Protein 8SWT (pdb70)

Radius of gyration: 28.15 Å; Cα contacts (8 Å, |Δi|>4): 1175; chains: 2; bounding box: 45×46×87 Å

Nearest PDB structures (foldseek):
  8swt-assembly1_A  TM=1.004E+00  e=2.797E-62  Bacteroides fragilis NCTC 9343
  4nsn-assembly1_C  TM=9.794E-01  e=1.405E-40  Porphyromonas gingivalis ATCC 33277
  4ns1-assembly1_C  TM=9.645E-01  e=2.868E-37  Porphyromonas gingivalis ATCC 33277
  4ns1-assembly1_A  TM=9.632E-01  e=3.668E-37  Porphyromonas gingivalis ATCC 33277
  4ns1-assembly2_D  TM=9.555E-01  e=5.639E-37  Porphyromonas gingivalis ATCC 33277

Organism: Bacteroides fragilis (strain ATCC 25285 / DSM 2151 / CCUG 4856 / JCM 11019 / LMG 10263 / NCTC 9343 / Onslow / VPI 2553 / EN-2) (NCBI:txid272559)

Secondary structure (DSSP, 8-state):
-HHHHHHHHHHHHHHHHHHHHHTT-----SEEEEE-TT-GGGGGG-EEEEEEEGGGSTT-----STT---EEEEEEETTEEEEEEES---GGGT--HHHHTHHHHHHHHTT--EEEEEEEEEE-STT--TT-EEEEEEEEE--SS-TT-SSPPTTS-SS---TTSS-HHHHHHHHHHHHHHT---EEEEEEE---SSPPPHHHHHHHHHTT-SEEESSSHHHHHHHHHHT-EEEEEEEEEEE--TT------HHHHHHHHHHHHHHHHHHHHHHHHH-/-HHHHHHHHHHHHHHHHTT-----SEEEEE-TT-GGGGGG-EEEEEEEGGGSTT-----STT---EEEEEEETTEEEEEEES---GGGT--HHHHTHHHHHHHHHT--EEEEEEEEEE-STT--TT-EEEEEEEEE--SS-TT-SSPPTTS-SS---TTSS-HHHHHHHHHHHHHHT---EEEEEEE---SSPPPHHHHHHHHHHT-SEEESSSHHHHHHHHHHT-EEEEEEEEEEE--TT------HHHHHHHHHHHHHHHHHHHHHHHHH-

Solvent-accessible surface area: 23898 Å² total; per-residue (Å²): 150,133,156,85,100,69,19,73,49,40,52,126,93,4,105,88,0,5,64,61,1,116,70,118,32,140,26,98,2,110,20,0,0,1,0,1,14,12,0,16,39,0,2,102,97,6,72,126,90,39,89,14,103,2,133,79,7,40,53,21,13,65,24,97,23,115,35,12,68,11,46,3,2,0,0,51,0,33,129,83,44,0,2,0,4,26,2,2,2,9,47,59,43,70,39,42,2,81,76,5,3,7,4,0,17,2,3,72,55,12,26,1,125,23,0,3,0,0,2,20,4,5,0,3,34,77,138,3,91,98,18,21,1,0,0,0,55,65,25,50,54,96,18,93,62,79,3,17,193,32,85,30,14,105,77,10,69,100,178,35,110,65,101,91,7,3,24,111,72,17,19,138,90,0,46,61,4,2,52,114,88,69,24,142,30,28,78,6,52,0,0,0,16,74,18,92,105,75,22,66,86,76,75,6,103,67,6,79,119,89,36,2,26,0,4,8,31,8,0,0,3,5,0,10,0,0,38,4,10,66,8,101,2,0,0,0,0,0,0,7,8,21,3,10,114,87,91,56,107,172,36,47,54,100,93,9,30,113,18,0,72,80,3,15,77,82,0,5,32,0,0,76,22,4,9,43,120,82,130,34,127,45,40,54,95,97,3,116,90,0,10,70,50,1,96,64,116,20,147,27,86,3,96,20,0,0,2,0,1,14,13,0,15,40,0,2,103,97,6,79,126,92,40,88,15,105,1,108,68,6,36,56,21,10,54,22,95,23,110,37,12,75,3,63,2,3,0,1,54,0,31,129,82,43,0,4,0,4,20,2,5,2,9,46,58,41,68,37,44,1,89,82,8,3,8,4,0,14,2,3,79,79,6,18,5,110,24,0,3,0,0,2,18,4,5,0,3,36,70,127,4,93,98,22,22,1,0,0,0,52,63,25,51,53,99,18,89,62,75,4,16,191,41,156,29,15,107,73,11,70,99,175,36,112,67,96,81,7,2,26,101,74,20,17,136,94,0,49,61,5,2,52,110,84,68,22,146,29,29,74,6,40,0,0,0,17,75,19,92,107,76,24,65,83,73,73,8,97,69,7,92,121,85,41,3,26,0,4,7,32,9,0,0,3,6,0,9,0,0,37,5,11,68,7,99,2,0,0,0,0,0,0,6,8,21,3,10,119,86,90,55,109,172,37,32,49,96,117,10,18,112,18,0,65,78,4,13,76,88,0,6,34,0,0,70,21,6,10,38,122,99

Sequence (551 aa):
NLYFQSMMAMMLEKIQETAAFLKGKMHTSPETAIILGTGLGSLANEITEKYEIKYEDIPNFPVSTVEGHSGKLIFGKLGNKEIMAMQGRFHYYEGYSMKEVTFPVRVMRELGIKTLFVSNASGGTNPEFEIGDLMIITDHINYFPEHPLRGKNIPYGPRFPDMSEAYDKELIRKADAIAAEKGIKVQHGIYIGTQGPTFETPAEYKLFHILGADAVGMSTVPEVIVANHCGIKVFGISVVTDLGVEGKIVEVSHEEVQKAADAAQPKMTTIMRELINRASMMAMLEKIQETAAFLKGKMHTSPETAIILGTGLGSLANEITEKYEIKYEDIPNFPVSTVEGHSGKLIFGKLGNKEIMAMQGRFHYYEGYSMKEVTFPVRVMRELGIKTLFVSNASGGTNPEFEIGDLMIITDHINYFPEHPLRGKNIPYGPRFPDMSEAYDKELIRRKADAIAAEKGIKVQHGIYIGTQGPTFETPAEYKLFHILGADAVVGMSTVPEVIVANHCGIKVFGISVVTDLGVEGKIVEVSHEEVQKAADAAQPKMTTIMRELLINRA

InterPro domains:
  IPR000845 Nucleoside phosphorylase domain [PF01048] (25-268)
  IPR011268 Purine nucleoside phosphorylase [PIRSF000477] (3-270)
  IPR011268 Purine nucleoside phosphorylase [PTHR11904] (4-270)
  IPR011268 Purine nucleoside phosphorylase [TIGR01697] (24-269)
  IPR011268 Purine nucleoside phosphorylase [cd09009] (5-268)
  IPR011270 Purine nucleoside phosphorylase I, inosine/guanosine-specific [TIGR01700] (24-268)
  IPR035994 Nucleoside phosphorylase superfamily [G3DSA:3.40.50.1580] (1-271)
  IPR035994 Nucleoside phosphorylase superfamily [SSF53167] (2-270)

B-factor: mean 15.69, std 7.42, range [4.88, 58.75]

Structure (mmCIF, N/CA/C/O backbone):
data_8SWT
#
_entry.id   8SWT
#
_cell.length_a   79.424
_cell.length_b   79.424
_cell.length_c   166.310
_cell.angle_alpha   90.00
_cell.angle_beta   90.00
_cell.angle_gamma   120.00
#
_symmetry.space_group_name_H-M   'P 63'
#
loop_
_entity.id
_entity.type
_entity.pdbx_description
1 polymer 'Purine nucleoside phosphorylase'
2 non-polymer 1,4-DIDEOXY-4-AZA-1-(S)-(9-DEAZAHYPOXANTHIN-9-YL)-D-RIBITOL
3 non-polymer 'SULFATE ION'
4 water water
#
loop_
_atom_site.group_PDB
_atom_site.id
_atom_site.type_symbol
_atom_site.label_atom_id
_atom_site.label_alt_id
_atom_site.label_comp_id
_atom_site.label_asym_id
_atom_site.label_entity_id
_atom_site.label_seq_id
_atom_site.pdbx_PDB_ins_code
_atom_site.Cartn_x
_atom_site.Cartn_y
_atom_site.Cartn_z
_atom_site.occupancy
_atom_site.B_iso_or_equiv
_atom_site.auth_seq_id
_atom_site.auth_comp_id
_atom_site.auth_asym_id
_atom_site.auth_atom_id
_atom_site.pdbx_PDB_model_num
ATOM 1 N N . ASN A 1 17 ? 13.707 -36.325 -19.677 1.00 42.11 -5 ASN A N 1
ATOM 2 C CA . ASN A 1 17 ? 13.009 -36.660 -20.918 1.00 37.16 -5 ASN A CA 1
ATOM 3 C C . ASN A 1 17 ? 11.508 -36.704 -20.698 1.00 34.87 -5 ASN A C 1
ATOM 4 O O . ASN A 1 17 ? 10.835 -35.681 -20.862 1.00 31.78 -5 ASN A O 1
ATOM 9 N N . LEU A 1 18 ? 10.967 -37.874 -20.340 1.00 31.80 -4 LEU A N 1
ATOM 10 C CA . LEU A 1 18 ? 9.510 -37.996 -20.256 1.00 30.92 -4 LEU A CA 1
ATOM 11 C C . LEU A 1 18 ? 8.937 -37.120 -19.143 1.00 30.57 -4 LEU A C 1
ATOM 12 O O . LEU A 1 18 ? 7.873 -36.489 -19.310 1.00 25.90 -4 LEU A O 1
ATOM 17 N N . TYR A 1 19 ? 9.622 -37.088 -17.993 1.00 26.71 -3 TYR A N 1
ATOM 18 C CA . TYR A 1 19 ? 9.169 -36.301 -16.834 1.00 26.88 -3 TYR A CA 1
ATOM 19 C C . TYR A 1 19 ? 9.208 -34.820 -17.181 1.00 26.32 -3 TYR A C 1
ATOM 20 O O . TYR A 1 19 ? 8.372 -34.025 -16.731 1.00 23.08 -3 TYR A O 1
ATOM 29 N N . PHE A 1 20 ? 10.233 -34.427 -17.937 1.00 26.53 -2 PHE A N 1
ATOM 30 C CA . PHE A 1 20 ? 10.338 -33.044 -18.386 1.00 24.72 -2 PHE A CA 1
ATOM 31 C C . PHE A 1 20 ? 9.262 -32.664 -19.374 1.00 22.74 -2 PHE A C 1
ATOM 32 O O . PHE A 1 20 ? 8.648 -31.606 -19.236 1.00 20.19 -2 PHE A O 1
ATOM 40 N N . GLN A 1 21 ? 9.042 -33.481 -20.402 1.00 21.52 -1 GLN A N 1
ATOM 41 C CA . GLN A 1 21 ? 8.008 -33.139 -21.369 1.00 25.45 -1 GLN A CA 1
ATOM 42 C C . GLN A 1 21 ? 6.644 -33.071 -20.668 1.00 21.96 -1 GLN A C 1
ATOM 43 O O . GLN A 1 21 ? 5.783 -32.267 -21.029 1.00 19.86 -1 GLN A O 1
ATOM 49 N N . SER A 1 22 ? 6.428 -33.951 -19.688 1.00 19.11 0 SER A N 1
ATOM 50 C CA . SER A 1 22 ? 5.209 -33.892 -18.903 1.00 20.18 0 SER A CA 1
ATOM 51 C C . SER A 1 22 ? 5.047 -32.539 -18.221 1.00 21.02 0 SER A C 1
ATOM 52 O O . SER A 1 22 ? 3.945 -31.955 -18.211 1.00 18.36 0 SER A O 1
ATOM 55 N N . MET A 1 23 ? 6.135 -32.054 -17.596 1.00 18.34 1 MET A N 1
ATOM 56 C CA . MET A 1 23 ? 6.090 -30.767 -16.911 1.00 17.96 1 MET A CA 1
ATOM 57 C C . MET A 1 23 ? 5.864 -29.632 -17.889 1.00 17.11 1 MET A C 1
ATOM 58 O O . MET A 1 23 ? 5.093 -28.708 -17.614 1.00 16.18 1 MET A O 1
ATOM 63 N N . MET A 1 24 ? 6.553 -29.676 -19.013 1.00 16.90 2 MET A N 1
ATOM 64 C CA . MET A 1 24 ? 6.386 -28.645 -20.026 1.00 16.78 2 MET A CA 1
ATOM 65 C C . MET A 1 24 ? 4.938 -28.572 -20.473 1.00 16.57 2 MET A C 1
ATOM 66 O O . MET A 1 24 ? 4.358 -27.489 -20.598 1.00 14.99 2 MET A O 1
ATOM 71 N N . ALA A 1 25 ? 4.331 -29.729 -20.705 1.00 13.60 3 ALA A N 1
ATOM 72 C CA . ALA A 1 25 ? 2.940 -29.755 -21.143 1.00 14.40 3 ALA A CA 1
ATOM 73 C C . ALA A 1 25 ? 2.012 -29.205 -20.076 1.00 15.27 3 ALA A C 1
ATOM 74 O O . ALA A 1 25 ? 1.014 -28.547 -20.395 1.00 14.57 3 ALA A O 1
ATOM 76 N N . MET A 1 26 ? 2.312 -29.481 -18.811 1.00 13.95 4 MET A N 1
ATOM 77 C CA A MET A 1 26 ? 1.519 -28.930 -17.716 0.62 14.72 4 MET A CA 1
ATOM 78 C CA B MET A 1 26 ? 1.504 -28.928 -17.737 0.38 14.72 4 MET A CA 1
ATOM 79 C C . MET A 1 26 ? 1.678 -27.408 -17.640 1.00 11.50 4 MET A C 1
ATOM 80 O O . MET A 1 26 ? 0.694 -26.670 -17.491 1.00 12.29 4 MET A O 1
ATOM 89 N N . LEU A 1 27 ? 2.906 -26.896 -17.803 1.00 11.72 5 LEU A N 1
ATOM 90 C CA . LEU A 1 27 ? 3.076 -25.446 -17.787 1.00 11.16 5 LEU A CA 1
ATOM 91 C C . LEU A 1 27 ? 2.257 -24.810 -18.919 1.00 12.16 5 LEU A C 1
ATOM 92 O O . LEU A 1 27 ? 1.681 -23.728 -18.753 1.00 11.82 5 LEU A O 1
ATOM 97 N N . GLU A 1 28 ? 2.249 -25.451 -20.099 1.00 11.48 6 GLU A N 1
ATOM 98 C CA . GLU A 1 28 ? 1.456 -24.916 -21.209 1.00 11.35 6 GLU A CA 1
ATOM 99 C C . GLU A 1 28 ? -0.022 -24.856 -20.880 1.00 13.46 6 GLU A C 1
ATOM 100 O O . GLU A 1 28 ? -0.689 -23.868 -21.210 1.00 12.72 6 GLU A O 1
ATOM 106 N N . LYS A 1 29 ? -0.541 -25.899 -20.212 1.00 11.36 7 LYS A N 1
ATOM 107 C CA . LYS A 1 29 ? -1.951 -25.937 -19.847 1.00 11.57 7 LYS A CA 1
ATOM 108 C C . LYS A 1 29 ? -2.259 -24.887 -18.786 1.00 10.35 7 LYS A C 1
ATOM 109 O O . LYS A 1 29 ? -3.313 -24.240 -18.842 1.00 10.84 7 LYS A O 1
ATOM 115 N N . ILE A 1 30 ? -1.385 -24.720 -17.796 1.00 9.69 8 ILE A N 1
ATOM 116 C CA . ILE A 1 30 ? -1.609 -23.702 -16.776 1.00 9.34 8 ILE A CA 1
ATOM 117 C C . ILE A 1 30 ? -1.708 -22.337 -17.420 1.00 10.33 8 ILE A C 1
ATOM 118 O O . ILE A 1 30 ? -2.615 -21.553 -17.124 1.00 10.10 8 ILE A O 1
ATOM 123 N N . GLN A 1 31 ? -0.766 -22.027 -18.335 1.00 10.21 9 GLN A N 1
ATOM 124 C CA . GLN A 1 31 ? -0.793 -20.704 -18.958 1.00 10.30 9 GLN A CA 1
ATOM 125 C C . GLN A 1 31 ? -2.036 -20.524 -19.834 1.00 11.45 9 GLN A C 1
ATOM 126 O O . GLN A 1 31 ? -2.601 -19.422 -19.894 1.00 13.02 9 GLN A O 1
ATOM 132 N N . GLU A 1 32 ? -2.447 -21.569 -20.569 1.00 10.57 10 GLU A N 1
ATOM 133 C CA . GLU A 1 32 ? -3.606 -21.447 -21.460 1.00 11.03 10 GLU A CA 1
ATOM 134 C C . GLU A 1 32 ? -4.872 -21.218 -20.643 1.00 11.13 10 GLU A C 1
ATOM 135 O O . GLU A 1 32 ? -5.708 -20.365 -20.979 1.00 12.90 10 GLU A O 1
ATOM 141 N N . THR A 1 33 ? -4.982 -21.907 -19.504 1.00 10.00 11 THR A N 1
ATOM 142 C CA . THR A 1 33 ? -6.177 -21.731 -18.680 1.00 9.42 11 THR A CA 1
ATOM 143 C C . THR A 1 33 ? -6.165 -20.393 -17.983 1.00 10.55 11 THR A C 1
ATOM 144 O O . THR A 1 33 ? -7.202 -19.700 -17.902 1.00 10.48 11 THR A O 1
ATOM 148 N N . ALA A 1 34 ? -4.996 -20.001 -17.480 1.00 10.32 12 ALA A N 1
ATOM 149 C CA . ALA A 1 34 ? -4.916 -18.688 -16.820 1.00 9.81 12 ALA A CA 1
ATOM 150 C C . ALA A 1 34 ? -5.215 -17.571 -17.802 1.00 11.54 12 ALA A C 1
ATOM 151 O O . ALA A 1 34 ? -5.905 -16.609 -17.451 1.00 12.98 12 ALA A O 1
ATOM 153 N N . ALA A 1 35 ? -4.700 -17.667 -19.038 1.00 10.21 13 ALA A N 1
ATOM 154 C CA . ALA A 1 35 ? -5.008 -16.651 -20.043 1.00 11.70 13 ALA A CA 1
ATOM 155 C C . ALA A 1 35 ? -6.500 -16.614 -20.347 1.00 12.23 13 ALA A C 1
ATOM 156 O O . ALA A 1 35 ? -7.089 -15.532 -20.493 1.00 12.53 13 ALA A O 1
ATOM 158 N N . PHE A 1 36 ? -7.113 -17.782 -20.471 1.00 11.48 14 PHE A N 1
ATOM 159 C CA . PHE A 1 36 ? -8.559 -17.850 -20.707 1.00 11.20 14 PHE A CA 1
ATOM 160 C C . PHE A 1 36 ? -9.333 -17.145 -19.608 1.00 11.09 14 PHE A C 1
ATOM 161 O O . PHE A 1 36 ? -10.280 -16.376 -19.902 1.00 13.24 14 PHE A O 1
ATOM 169 N N . LEU A 1 37 ? -8.964 -17.425 -18.335 1.00 10.80 15 LEU A N 1
ATOM 170 C CA . LEU A 1 37 ? -9.717 -16.841 -17.222 1.00 10.59 15 LEU A CA 1
ATOM 171 C C . LEU A 1 37 ? -9.478 -15.337 -17.133 1.00 12.60 15 LEU A C 1
ATOM 172 O O . LEU A 1 37 ? -10.438 -14.574 -16.899 1.00 12.11 15 LEU A O 1
ATOM 177 N N . LYS A 1 38 ? -8.220 -14.875 -17.303 1.00 10.90 16 LYS A N 1
ATOM 178 C CA . LYS A 1 38 ? -8.019 -13.421 -17.313 1.00 12.65 16 LYS A CA 1
ATOM 179 C C . LYS A 1 38 ? -8.879 -12.754 -18.380 1.00 15.26 16 LYS A C 1
ATOM 180 O O . LYS A 1 38 ? -9.306 -11.592 -18.224 1.00 17.90 16 LYS A O 1
ATOM 186 N N . GLY A 1 39 ? -9.102 -13.438 -19.497 1.00 13.21 17 GLY A N 1
ATOM 187 C CA . GLY A 1 39 ? -9.898 -12.889 -20.575 1.00 15.21 17 GLY A CA 1
ATOM 188 C C . GLY A 1 39 ? -11.370 -12.805 -20.273 1.00 16.93 17 GLY A C 1
ATOM 189 O O . GLY A 1 39 ? -12.099 -12.169 -21.046 1.00 18.97 17 GLY A O 1
ATOM 190 N N . LYS A 1 40 ? -11.818 -13.451 -19.188 1.00 14.01 18 LYS A N 1
ATOM 191 C CA . LYS A 1 40 ? -13.206 -13.467 -18.771 1.00 15.95 18 LYS A CA 1
ATOM 192 C C . LYS A 1 40 ? -13.428 -12.615 -17.544 1.00 17.83 18 LYS A C 1
ATOM 193 O O . LYS A 1 40 ? -14.589 -12.406 -17.154 1.00 20.67 18 LYS A O 1
ATOM 199 N N . MET A 1 41 ? -12.353 -12.264 -16.825 1.00 13.20 19 MET A N 1
ATOM 200 C CA . MET A 1 41 ? -12.537 -11.663 -15.523 1.00 13.51 19 MET A CA 1
ATOM 201 C C . MET A 1 41 ? -12.525 -10.126 -15.635 1.00 15.61 19 MET A C 1
ATOM 202 O O . MET A 1 41 ? -11.942 -9.542 -16.559 1.00 14.25 19 MET A O 1
ATOM 207 N N . HIS A 1 42 ? -13.115 -9.456 -14.644 1.00 13.62 20 HIS A N 1
ATOM 208 C CA . HIS A 1 42 ? -13.021 -8.001 -14.612 1.00 15.62 20 HIS A CA 1
ATOM 209 C C . HIS A 1 42 ? -12.771 -7.543 -13.174 1.00 13.81 20 HIS A C 1
ATOM 210 O O . HIS A 1 42 ? -13.040 -6.371 -12.835 1.00 18.15 20 HIS A O 1
ATOM 217 N N . THR A 1 43 ? -12.264 -8.436 -12.353 1.00 13.87 21 THR A N 1
ATOM 218 C CA . THR A 1 43 ? -11.862 -8.161 -10.982 1.00 14.42 21 THR A CA 1
ATOM 219 C C . THR A 1 43 ? -10.498 -8.783 -10.770 1.00 16.14 21 THR A C 1
ATOM 220 O O . THR A 1 43 ? -10.045 -9.601 -11.566 1.00 15.35 21 THR A O 1
ATOM 224 N N . SER A 1 44 ? -9.848 -8.397 -9.656 1.00 16.57 22 SER A N 1
ATOM 225 C CA . SER A 1 44 ? -8.495 -8.870 -9.315 1.00 16.60 22 SER A CA 1
ATOM 226 C C . SER A 1 44 ? -8.471 -9.413 -7.904 1.00 14.56 22 SER A C 1
ATOM 227 O O . SER A 1 44 ? -7.856 -8.810 -7.003 1.00 15.86 22 SER A O 1
ATOM 230 N N . PRO A 1 45 ? -9.105 -10.554 -7.676 1.00 13.39 23 PRO A N 1
ATOM 231 C CA . PRO A 1 45 ? -9.130 -11.124 -6.319 1.00 12.72 23 PRO A CA 1
ATOM 232 C C . PRO A 1 45 ? -7.772 -11.603 -5.894 1.00 13.30 23 PRO A C 1
ATOM 233 O O . PRO A 1 45 ? -6.977 -12.041 -6.721 1.00 12.60 23 PRO A O 1
ATOM 237 N N . GLU A 1 46 ? -7.483 -11.415 -4.588 1.00 13.94 24 GLU A N 1
ATOM 238 C CA . GLU A 1 46 ? -6.257 -11.955 -4.021 1.00 13.79 24 GLU A CA 1
ATOM 239 C C . GLU A 1 46 ? -6.497 -13.103 -3.070 1.00 14.90 24 GLU A C 1
ATOM 240 O O . GLU A 1 46 ? -5.519 -13.706 -2.600 1.00 13.06 24 GLU A O 1
ATOM 246 N N . THR A 1 47 ? -7.748 -13.413 -2.735 1.00 12.66 25 THR A N 1
ATOM 247 C CA . THR A 1 47 ? -8.134 -14.579 -1.935 1.00 11.83 25 THR A CA 1
ATOM 248 C C . THR A 1 47 ? -9.069 -15.480 -2.708 1.00 10.74 25 THR A C 1
ATOM 249 O O . THR A 1 47 ? -9.971 -15.001 -3.385 1.00 11.82 25 THR A O 1
ATOM 253 N N . ALA A 1 48 ? -8.834 -16.785 -2.620 1.00 10.03 26 ALA A N 1
ATOM 254 C CA . ALA A 1 48 ? -9.710 -17.769 -3.199 1.00 10.30 26 ALA A CA 1
ATOM 255 C C . ALA A 1 48 ? -10.199 -18.690 -2.102 1.00 10.25 26 ALA A C 1
ATOM 256 O O . ALA A 1 48 ? -9.521 -18.851 -1.101 1.00 11.50 26 ALA A O 1
ATOM 258 N N . ILE A 1 49 ? -11.391 -19.241 -2.290 1.00 10.58 27 ILE A N 1
ATOM 259 C CA . ILE A 1 49 ? -12.009 -20.155 -1.317 1.00 10.66 27 ILE A CA 1
ATOM 260 C C . ILE A 1 49 ? -12.414 -21.401 -2.105 1.00 10.61 27 ILE A C 1
ATOM 261 O O . ILE A 1 49 ? -13.166 -21.311 -3.093 1.00 11.12 27 ILE A O 1
ATOM 266 N N . ILE A 1 50 ? -12.005 -22.569 -1.616 1.00 9.83 28 ILE A N 1
ATOM 267 C CA . ILE A 1 50 ? -12.467 -23.826 -2.190 1.00 8.56 28 ILE A CA 1
ATOM 268 C C . ILE A 1 50 ? -13.579 -24.326 -1.300 1.00 10.91 28 ILE A C 1
ATOM 269 O O . ILE A 1 50 ? -13.368 -24.519 -0.098 1.00 10.77 28 ILE A O 1
ATOM 274 N N . LEU A 1 51 ? -14.744 -24.535 -1.880 1.00 9.06 29 LEU A N 1
ATOM 275 C CA . LEU A 1 51 ? -15.929 -24.919 -1.118 1.00 9.80 29 LEU A CA 1
ATOM 276 C C . LEU A 1 51 ? -16.153 -26.407 -1.311 1.00 11.85 29 LEU A C 1
ATOM 277 O O . LEU A 1 51 ? -16.409 -26.843 -2.436 1.00 12.01 29 LEU A O 1
ATOM 282 N N . GLY A 1 52 ? -16.109 -27.181 -0.218 1.00 10.43 30 GLY A N 1
ATOM 283 C CA . GLY A 1 52 ? -16.329 -28.621 -0.297 1.00 11.75 30 GLY A CA 1
ATOM 284 C C . GLY A 1 52 ? -17.774 -29.033 -0.202 1.00 11.46 30 GLY A C 1
ATOM 285 O O . GLY A 1 52 ? -18.691 -28.256 -0.483 1.00 11.94 30 GLY A O 1
ATOM 286 N N . THR A 1 53 ? -17.986 -30.320 0.144 1.00 10.82 31 THR A N 1
ATOM 287 C CA . THR A 1 53 ? -19.323 -30.922 0.089 1.00 10.79 31 THR A CA 1
ATOM 288 C C . THR A 1 53 ? -20.322 -30.186 0.972 1.00 13.72 31 THR A C 1
ATOM 289 O O . THR A 1 53 ? -20.126 -30.060 2.187 1.00 13.86 31 THR A O 1
ATOM 293 N N . GLY A 1 54 ? -21.431 -29.770 0.369 1.00 13.83 32 GLY A N 1
ATOM 294 C CA . GLY A 1 54 ? -22.462 -29.129 1.163 1.00 14.88 32 GLY A CA 1
ATOM 295 C C . GLY A 1 54 ? -22.168 -27.682 1.512 1.00 14.55 32 GLY A C 1
ATOM 296 O O . GLY A 1 54 ? -22.985 -27.051 2.185 1.00 17.82 32 GLY A O 1
ATOM 297 N N . LEU A 1 55 ? -21.043 -27.137 1.055 1.00 13.10 33 LEU A N 1
ATOM 298 C CA . LEU A 1 55 ? -20.627 -25.832 1.536 1.00 10.98 33 LEU A CA 1
ATOM 299 C C . LEU A 1 55 ? -20.763 -24.794 0.444 1.00 14.21 33 LEU A C 1
ATOM 300 O O . LEU A 1 55 ? -20.334 -23.650 0.620 1.00 12.69 33 LEU A O 1
ATOM 305 N N . GLY A 1 56 ? -21.409 -25.163 -0.655 1.00 14.40 34 GLY A N 1
ATOM 306 C CA . GLY A 1 56 ? -21.490 -24.258 -1.801 1.00 13.64 34 GLY A CA 1
ATOM 307 C C . GLY A 1 56 ? -22.321 -23.026 -1.544 1.00 17.24 34 GLY A C 1
ATOM 308 O O . GLY A 1 56 ? -22.123 -22.011 -2.227 1.00 16.58 34 GLY A O 1
ATOM 309 N N . SER A 1 57 ? -23.206 -23.063 -0.559 1.00 14.94 35 SER A N 1
ATOM 310 C CA . SER A 1 57 ? -24.010 -21.870 -0.397 1.00 17.02 35 SER A CA 1
ATOM 311 C C . SER A 1 57 ? -23.263 -20.705 0.183 1.00 16.26 35 SER A C 1
ATOM 312 O O . SER A 1 57 ? -23.904 -19.654 0.343 1.00 18.71 35 SER A O 1
ATOM 315 N N . LEU A 1 58 ? -21.962 -20.841 0.526 1.00 15.65 36 LEU A N 1
ATOM 316 C CA . LEU A 1 58 ? -21.219 -19.635 0.840 1.00 13.67 36 LEU A CA 1
ATOM 317 C C . LEU A 1 58 ? -21.376 -18.659 -0.326 1.00 17.94 36 LEU A C 1
ATOM 318 O O . LEU A 1 58 ? -21.435 -17.442 -0.132 1.00 16.62 36 LEU A O 1
ATOM 323 N N . ALA A 1 59 ? -21.509 -19.185 -1.549 1.00 17.08 37 ALA A N 1
ATOM 324 C CA . ALA A 1 59 ? -21.552 -18.305 -2.697 1.00 17.35 37 ALA A CA 1
ATOM 325 C C . ALA A 1 59 ? -22.814 -17.455 -2.736 1.00 22.52 37 ALA A C 1
ATOM 326 O O . ALA A 1 59 ? -22.846 -16.455 -3.469 1.00 25.73 37 ALA A O 1
ATOM 328 N N . ASN A 1 60 ? -23.830 -17.760 -1.924 1.00 23.65 38 ASN A N 1
ATOM 329 C CA . ASN A 1 60 ? -25.008 -16.895 -1.865 1.00 26.02 38 ASN A CA 1
ATOM 330 C C . ASN A 1 60 ? -24.708 -15.603 -1.123 1.00 26.36 38 ASN A C 1
ATOM 331 O O . ASN A 1 60 ? -25.519 -14.665 -1.134 1.00 27.73 38 ASN A O 1
ATOM 336 N N . GLU A 1 61 ? -23.555 -15.528 -0.477 1.00 20.18 39 GLU A N 1
ATOM 337 C CA . GLU A 1 61 ? -23.178 -14.321 0.244 1.00 23.22 39 GLU A CA 1
ATOM 338 C C . GLU A 1 61 ? -22.259 -13.435 -0.584 1.00 22.26 39 GLU A C 1
ATOM 339 O O . GLU A 1 61 ? -21.907 -12.338 -0.132 1.00 24.99 39 GLU A O 1
ATOM 345 N N . ILE A 1 62 ? -21.854 -13.881 -1.765 1.00 21.54 40 ILE A N 1
ATOM 346 C CA . ILE A 1 62 ? -20.971 -13.098 -2.627 1.00 16.66 40 ILE A CA 1
ATOM 347 C C . ILE A 1 62 ? -21.819 -12.085 -3.409 1.00 19.99 40 ILE A C 1
ATOM 348 O O . ILE A 1 62 ? -22.872 -12.435 -3.944 1.00 22.33 40 ILE A O 1
ATOM 353 N N . THR A 1 63 ? -21.404 -10.816 -3.441 1.00 19.30 41 THR A N 1
ATOM 354 C CA . THR A 1 63 ? -22.147 -9.774 -4.162 1.00 17.80 41 THR A CA 1
ATOM 355 C C . THR A 1 63 ? -21.431 -9.403 -5.450 1.00 19.76 41 THR A C 1
ATOM 356 O O . THR A 1 63 ? -20.283 -9.803 -5.685 1.00 20.20 41 THR A O 1
ATOM 360 N N . GLU A 1 64 ? -22.166 -8.710 -6.324 1.00 18.50 42 GLU A N 1
ATOM 361 C CA . GLU A 1 64 ? -21.645 -8.367 -7.660 1.00 18.42 42 GLU A CA 1
ATOM 362 C C . GLU A 1 64 ? -21.078 -9.611 -8.356 1.00 18.04 42 GLU A C 1
ATOM 363 O O . GLU A 1 64 ? -20.001 -9.579 -8.954 1.00 19.65 42 GLU A O 1
ATOM 369 N N . LYS A 1 65 ? -21.805 -10.726 -8.243 1.00 18.00 43 LYS A N 1
ATOM 370 C CA . LYS A 1 65 ? -21.295 -12.041 -8.653 1.00 17.70 43 LYS A CA 1
ATOM 371 C C . LYS A 1 65 ? -21.251 -12.224 -10.161 1.00 15.42 43 LYS A C 1
ATOM 372 O O . LYS A 1 65 ? -22.135 -11.755 -10.885 1.00 16.91 43 LYS A O 1
ATOM 378 N N . TYR A 1 66 ? -20.257 -12.980 -10.611 1.00 13.55 44 TYR A N 1
ATOM 379 C CA . TYR A 1 66 ? -20.291 -13.564 -11.951 1.00 14.29 44 TYR A CA 1
ATOM 380 C C . TYR A 1 66 ? -19.623 -14.932 -11.884 1.00 13.58 44 TYR A C 1
ATOM 381 O O . TYR A 1 66 ? -18.874 -15.211 -10.970 1.00 13.22 44 TYR A O 1
ATOM 390 N N . GLU A 1 67 ? -19.916 -15.780 -12.875 1.00 14.20 45 GLU A N 1
ATOM 391 C CA . GLU A 1 67 ? -19.633 -17.208 -12.765 1.00 14.75 45 GLU A CA 1
ATOM 392 C C . GLU A 1 67 ? -19.085 -17.721 -14.080 1.00 13.68 45 GLU A C 1
ATOM 393 O O . GLU A 1 67 ? -19.484 -17.277 -15.172 1.00 14.34 45 GLU A O 1
ATOM 399 N N . ILE A 1 68 ? -18.202 -18.704 -13.966 1.00 10.81 46 ILE A N 1
ATOM 400 C CA . ILE A 1 68 ? -17.634 -19.412 -15.121 1.00 12.00 46 ILE A CA 1
ATOM 401 C C . ILE A 1 68 ? -17.738 -20.894 -14.797 1.00 13.16 46 ILE A C 1
ATOM 402 O O . ILE A 1 68 ? -17.198 -21.331 -13.784 1.00 14.13 46 ILE A O 1
ATOM 407 N N . LYS A 1 69 ? -18.486 -21.649 -15.605 1.00 13.12 47 LYS A N 1
ATOM 408 C CA . LYS A 1 69 ? -18.664 -23.061 -15.277 1.00 14.53 47 LYS A CA 1
ATOM 409 C C . LYS A 1 69 ? -17.377 -23.812 -15.576 1.00 13.39 47 LYS A C 1
ATOM 410 O O . LYS A 1 69 ? -16.691 -23.522 -16.559 1.00 11.43 47 LYS A O 1
ATOM 416 N N . TYR A 1 70 ? -17.044 -24.808 -14.733 1.00 11.15 48 TYR A N 1
ATOM 417 C CA . TYR A 1 70 ? -15.828 -25.596 -14.988 1.00 10.36 48 TYR A CA 1
ATOM 418 C C . TYR A 1 70 ? -15.829 -26.242 -16.352 1.00 10.81 48 TYR A C 1
ATOM 419 O O . TYR A 1 70 ? -14.753 -26.343 -16.985 1.00 11.99 48 TYR A O 1
ATOM 428 N N . GLU A 1 71 ? -17.011 -26.646 -16.859 1.00 10.83 49 GLU A N 1
ATOM 429 C CA . GLU A 1 71 ? -17.047 -27.302 -18.172 1.00 12.98 49 GLU A CA 1
ATOM 430 C C . GLU A 1 71 ? -16.659 -26.357 -19.295 1.00 15.59 49 GLU A C 1
ATOM 431 O O . GLU A 1 71 ? -16.334 -26.830 -20.390 1.00 16.02 49 GLU A O 1
ATOM 437 N N . ASP A 1 72 ? -16.688 -25.049 -19.052 1.00 13.66 50 ASP A N 1
ATOM 438 C CA . ASP A 1 72 ? -16.344 -24.076 -20.089 1.00 14.40 50 ASP A CA 1
ATOM 439 C C . ASP A 1 72 ? -14.882 -23.641 -20.004 1.00 14.51 50 ASP A C 1
ATOM 440 O O . ASP A 1 72 ? -14.439 -22.842 -20.837 1.00 17.81 50 ASP A O 1
ATOM 445 N N . ILE A 1 73 ? -14.137 -24.094 -19.005 1.00 10.65 51 ILE A N 1
ATOM 446 C CA . ILE A 1 73 ? -12.758 -23.658 -18.798 1.00 12.74 51 ILE A CA 1
ATOM 447 C C . ILE A 1 73 ? -11.806 -24.650 -19.460 1.00 13.22 51 ILE A C 1
ATOM 448 O O . ILE A 1 73 ? -11.803 -25.833 -19.087 1.00 12.25 51 ILE A O 1
ATOM 453 N N . PRO A 1 74 ? -10.924 -24.209 -20.355 1.00 13.59 52 PRO A N 1
ATOM 454 C CA . PRO A 1 74 ? -9.973 -25.147 -20.967 1.00 13.07 52 PRO A CA 1
ATOM 455 C C . PRO A 1 74 ? -9.149 -25.865 -19.908 1.00 13.20 52 PRO A C 1
ATOM 456 O O . PRO A 1 74 ? -8.685 -25.258 -18.931 1.00 13.44 52 PRO A O 1
ATOM 460 N N . ASN A 1 75 ? -8.929 -27.158 -20.122 1.00 11.43 53 ASN A N 1
ATOM 461 C CA . ASN A 1 75 ? -8.094 -28.022 -19.262 1.00 13.06 53 ASN A CA 1
ATOM 462 C C . ASN A 1 75 ? -8.631 -28.266 -17.870 1.00 12.51 53 ASN A C 1
ATOM 463 O O . ASN A 1 75 ? -7.997 -28.997 -17.109 1.00 13.61 53 ASN A O 1
ATOM 468 N N . PHE A 1 76 ? -9.811 -27.715 -17.515 1.00 13.50 54 PHE A N 1
ATOM 469 C CA . PHE A 1 76 ? -10.300 -27.955 -16.145 1.00 11.72 54 PHE A CA 1
ATOM 470 C C . PHE A 1 76 ? -10.953 -29.313 -15.979 1.00 11.10 54 PHE A C 1
ATOM 471 O O . PHE A 1 76 ? -11.761 -29.720 -16.825 1.00 14.69 54 PHE A O 1
ATOM 479 N N . PRO A 1 77 ? -10.714 -29.988 -14.863 1.00 14.13 55 PRO A N 1
ATOM 480 C CA . PRO A 1 77 ? -11.571 -31.120 -14.486 1.00 11.97 55 PRO A CA 1
ATOM 481 C C . PRO A 1 77 ? -12.994 -30.638 -14.269 1.00 13.21 55 PRO A C 1
ATOM 482 O O . PRO A 1 77 ? -13.252 -29.439 -14.128 1.00 14.37 55 PRO A O 1
ATOM 486 N N . VAL A 1 78 ? -13.919 -31.595 -14.198 1.00 14.38 56 VAL A N 1
ATOM 487 C CA . VAL A 1 78 ? -15.290 -31.244 -13.833 1.00 13.29 56 VAL A CA 1
ATOM 488 C C . VAL A 1 78 ? -15.642 -31.979 -12.539 1.00 12.74 56 VAL A C 1
ATOM 489 O O . VAL A 1 78 ? -15.117 -33.060 -12.249 1.00 14.81 56 VAL A O 1
ATOM 493 N N . SER A 1 79 ? -16.534 -31.387 -11.751 1.00 12.32 57 SER A N 1
ATOM 494 C CA . SER A 1 79 ? -16.955 -32.028 -10.482 1.00 10.91 57 SER A CA 1
ATOM 495 C C . SER A 1 79 ? -18.026 -33.072 -10.753 1.00 15.05 57 SER A C 1
ATOM 496 O O . SER A 1 79 ? -19.097 -32.741 -11.272 1.00 18.96 57 SER A O 1
ATOM 499 N N . THR A 1 80 ? -17.779 -34.328 -10.359 1.00 12.58 58 THR A N 1
ATOM 500 C CA . THR A 1 80 ? -18.758 -35.385 -10.587 1.00 13.05 58 THR A CA 1
ATOM 501 C C . THR A 1 80 ? -19.499 -35.767 -9.317 1.00 12.46 58 THR A C 1
ATOM 502 O O . THR A 1 80 ? -20.385 -36.633 -9.377 1.00 15.28 58 THR A O 1
ATOM 506 N N . VAL A 1 81 ? -19.170 -35.160 -8.186 1.00 11.68 59 VAL A N 1
ATOM 507 C CA . VAL A 1 81 ? -19.726 -35.554 -6.873 1.00 11.32 59 VAL A CA 1
ATOM 508 C C . VAL A 1 81 ? -20.944 -34.720 -6.553 1.00 11.82 59 VAL A C 1
ATOM 509 O O . VAL A 1 81 ? -20.943 -33.496 -6.763 1.00 12.22 59 VAL A O 1
ATOM 513 N N . GLU A 1 82 ? -21.982 -35.378 -6.038 1.00 13.13 60 GLU A N 1
ATOM 514 C CA . GLU A 1 82 ? -23.208 -34.658 -5.703 1.00 15.19 60 GLU A CA 1
ATOM 515 C C . GLU A 1 82 ? -22.898 -33.656 -4.605 1.00 14.43 60 GLU A C 1
ATOM 516 O O . GLU A 1 82 ? -22.128 -33.955 -3.704 1.00 15.23 60 GLU A O 1
ATOM 522 N N . GLY A 1 83 ? -23.413 -32.406 -4.751 1.00 15.90 61 GLY A N 1
ATOM 523 C CA . GLY A 1 83 ? -23.089 -31.346 -3.810 1.00 16.73 61 GLY A CA 1
ATOM 524 C C . GLY A 1 83 ? -21.936 -30.453 -4.226 1.00 18.19 61 GLY A C 1
ATOM 525 O O . GLY A 1 83 ? -21.472 -29.636 -3.409 1.00 17.69 61 GLY A O 1
ATOM 526 N N . HIS A 1 84 ? -21.367 -30.684 -5.400 1.00 13.66 62 HIS A N 1
ATOM 527 C CA . HIS A 1 84 ? -20.286 -29.887 -5.975 1.00 13.27 62 HIS A CA 1
ATOM 528 C C . HIS A 1 84 ? -20.860 -29.287 -7.255 1.00 17.38 62 HIS A C 1
ATOM 529 O O . HIS A 1 84 ? -20.937 -29.969 -8.287 1.00 16.00 62 HIS A O 1
ATOM 536 N N . SER A 1 85 ? -21.178 -27.990 -7.222 1.00 13.79 63 SER A N 1
ATOM 537 C CA . SER A 1 85 ? -21.867 -27.417 -8.382 1.00 13.29 63 SER A CA 1
ATOM 538 C C . SER A 1 85 ? -21.003 -27.341 -9.639 1.00 17.06 63 SER A C 1
ATOM 539 O O . SER A 1 85 ? -21.556 -27.411 -10.753 1.00 18.66 63 SER A O 1
ATOM 542 N N . GLY A 1 86 ? -19.712 -27.101 -9.513 1.00 12.49 64 GLY A N 1
ATOM 543 C CA . GLY A 1 86 ? -18.822 -27.074 -10.653 1.00 13.72 64 GLY A CA 1
ATOM 544 C C . GLY A 1 86 ? -18.731 -25.721 -11.309 1.00 13.80 64 GLY A C 1
ATOM 545 O O . GLY A 1 86 ? -18.768 -25.626 -12.545 1.00 12.37 64 GLY A O 1
ATOM 546 N N . LYS A 1 87 ? -18.573 -24.649 -10.517 1.00 13.11 65 LYS A N 1
ATOM 547 C CA . LYS A 1 87 ? -18.338 -23.368 -11.165 1.00 12.85 65 LYS A CA 1
ATOM 548 C C . LYS A 1 87 ? -17.390 -22.511 -10.353 1.00 10.75 65 LYS A C 1
ATOM 549 O O . LYS A 1 87 ? -17.318 -22.623 -9.125 1.00 11.46 65 LYS A O 1
ATOM 555 N N . LEU A 1 88 ? -16.704 -21.611 -11.064 1.00 10.22 66 LEU A N 1
ATOM 556 C CA . LEU A 1 88 ? -15.923 -20.569 -10.394 1.00 10.97 66 LEU A CA 1
ATOM 557 C C . LEU A 1 88 ? -16.800 -19.338 -10.203 1.00 13.92 66 LEU A C 1
ATOM 558 O O . LEU A 1 88 ? -17.461 -18.873 -11.143 1.00 13.42 66 LEU A O 1
ATOM 563 N N . ILE A 1 89 ? -16.826 -18.805 -8.983 1.00 9.26 67 ILE A N 1
ATOM 564 C CA . ILE A 1 89 ? -17.634 -17.646 -8.660 1.00 10.12 67 ILE A CA 1
ATOM 565 C C . ILE A 1 89 ? -16.699 -16.499 -8.309 1.00 12.64 67 ILE A C 1
ATOM 566 O O . ILE A 1 89 ? -15.727 -16.699 -7.572 1.00 16.92 67 ILE A O 1
ATOM 571 N N . PHE A 1 90 ? -16.910 -15.363 -8.927 1.00 11.65 68 PHE A N 1
ATOM 572 C CA . PHE A 1 90 ? -16.161 -14.156 -8.614 1.00 12.15 68 PHE A CA 1
ATOM 573 C C . PHE A 1 90 ? -17.112 -13.126 -8.044 1.00 14.12 68 PHE A C 1
ATOM 574 O O . PHE A 1 90 ? -18.250 -12.999 -8.499 1.00 14.42 68 PHE A O 1
ATOM 582 N N . GLY A 1 91 ? -16.633 -12.314 -7.114 1.00 13.33 69 GLY A N 1
ATOM 583 C CA . GLY A 1 91 ? -17.451 -11.221 -6.620 1.00 14.03 69 GLY A CA 1
ATOM 584 C C . GLY A 1 91 ? -16.882 -10.792 -5.284 1.00 16.72 69 GLY A C 1
ATOM 585 O O . GLY A 1 91 ? -15.774 -11.151 -4.947 1.00 16.15 69 GLY A O 1
ATOM 586 N N . LYS A 1 92 ? -17.662 -10.011 -4.537 1.00 16.23 70 LYS A N 1
ATOM 587 C CA . LYS A 1 92 ? -17.172 -9.510 -3.258 1.00 15.22 70 LYS A CA 1
ATOM 588 C C . LYS A 1 92 ? -17.733 -10.340 -2.129 1.00 15.40 70 LYS A C 1
ATOM 589 O O . LYS A 1 92 ? -18.939 -10.603 -2.091 1.00 17.59 70 LYS A O 1
ATOM 595 N N . LEU A 1 93 ? -16.874 -10.692 -1.187 1.00 16.40 71 LEU A N 1
ATOM 596 C CA . LEU A 1 93 ? -17.310 -11.283 0.084 1.00 17.93 71 LEU A CA 1
ATOM 597 C C . LEU A 1 93 ? -17.007 -10.214 1.113 1.00 17.77 71 LEU A C 1
ATOM 598 O O . LEU A 1 93 ? -15.844 -9.820 1.243 1.00 22.27 71 LEU A O 1
ATOM 603 N N . GLY A 1 94 ? -18.048 -9.674 1.724 1.00 21.36 72 GLY A N 1
ATOM 604 C CA . GLY A 1 94 ? -17.885 -8.406 2.441 1.00 22.74 72 GLY A CA 1
ATOM 605 C C . GLY A 1 94 ? -17.513 -7.335 1.430 1.00 26.18 72 GLY A C 1
ATOM 606 O O . GLY A 1 94 ? -18.214 -7.123 0.427 1.00 27.99 72 GLY A O 1
ATOM 607 N N . ASN A 1 95 ? -16.372 -6.680 1.671 1.00 25.19 73 ASN A N 1
ATOM 608 C CA . ASN A 1 95 ? -15.897 -5.595 0.820 1.00 27.18 73 ASN A CA 1
ATOM 609 C C . ASN A 1 95 ? -14.647 -5.948 0.006 1.00 25.71 73 ASN A C 1
ATOM 610 O O . ASN A 1 95 ? -14.075 -5.054 -0.606 1.00 23.66 73 ASN A O 1
ATOM 615 N N . LYS A 1 96 ? -14.213 -7.207 -0.027 1.00 20.66 74 LYS A N 1
ATOM 616 C CA . LYS A 1 96 ? -13.020 -7.588 -0.799 1.00 17.93 74 LYS A CA 1
ATOM 617 C C . LYS A 1 96 ? -13.396 -8.492 -1.963 1.00 17.08 74 LYS A C 1
ATOM 618 O O . LYS A 1 96 ? -14.235 -9.386 -1.821 1.00 18.19 74 LYS A O 1
ATOM 624 N N . GLU A 1 97 ? -12.683 -8.358 -3.061 1.00 15.58 75 GLU A N 1
ATOM 625 C CA . GLU A 1 97 ? -12.937 -9.251 -4.208 1.00 14.86 75 GLU A CA 1
ATOM 626 C C . GLU A 1 97 ? -12.354 -10.641 -3.919 1.00 15.08 75 GLU A C 1
ATOM 627 O O . GLU A 1 97 ? -11.212 -10.781 -3.456 1.00 15.76 75 GLU A O 1
ATOM 633 N N . ILE A 1 98 ? -13.116 -11.702 -4.202 1.00 13.18 76 ILE A N 1
ATOM 634 C CA . ILE A 1 98 ? -12.634 -13.076 -4.020 1.00 11.07 76 ILE A CA 1
ATOM 635 C C . ILE A 1 98 ? -12.963 -13.895 -5.252 1.00 12.16 76 ILE A C 1
ATOM 636 O O . ILE A 1 98 ? -13.685 -13.453 -6.159 1.00 13.25 76 ILE A O 1
ATOM 641 N N . MET A 1 99 ? -12.438 -15.098 -5.263 1.00 12.34 77 MET A N 1
ATOM 642 C CA . MET A 1 99 ? -12.908 -16.093 -6.231 1.00 12.27 77 MET A CA 1
ATOM 643 C C . MET A 1 99 ? -13.165 -17.359 -5.430 1.00 14.92 77 MET A C 1
ATOM 644 O O . MET A 1 99 ? -12.448 -17.676 -4.471 1.00 14.38 77 MET A O 1
ATOM 649 N N . ALA A 1 100 ? -14.238 -18.048 -5.755 1.00 12.84 78 ALA A N 1
ATOM 650 C CA . ALA A 1 100 ? -14.554 -19.264 -5.043 1.00 10.45 78 ALA A CA 1
ATOM 651 C C . ALA A 1 100 ? -14.709 -20.394 -6.043 1.00 10.36 78 ALA A C 1
ATOM 652 O O . ALA A 1 100 ? -15.295 -20.211 -7.126 1.00 12.10 78 ALA A O 1
ATOM 654 N N . MET A 1 101 ? -14.169 -21.547 -5.666 1.00 10.18 79 MET A N 1
ATOM 655 C CA . MET A 1 101 ? -14.391 -22.803 -6.375 1.00 10.27 79 MET A CA 1
ATOM 656 C C . MET A 1 101 ? -15.644 -23.387 -5.724 1.00 9.40 79 MET A C 1
ATOM 657 O O . MET A 1 101 ? -15.580 -23.914 -4.620 1.00 10.51 79 MET A O 1
ATOM 662 N N . GLN A 1 102 ? -16.762 -23.357 -6.419 1.00 8.97 80 GLN A N 1
ATOM 663 C CA . GLN A 1 102 ? -17.992 -23.903 -5.863 1.00 10.71 80 GLN A CA 1
ATOM 664 C C . GLN A 1 102 ? -18.031 -25.351 -6.303 1.00 12.41 80 GLN A C 1
ATOM 665 O O . GLN A 1 102 ? -18.511 -25.669 -7.375 1.00 12.82 80 GLN A O 1
ATOM 671 N N . GLY A 1 103 ? -17.432 -26.212 -5.503 1.00 12.62 81 GLY A N 1
ATOM 672 C CA . GLY A 1 103 ? -17.177 -27.598 -5.861 1.00 11.13 81 GLY A CA 1
ATOM 673 C C . GLY A 1 103 ? -15.707 -27.832 -6.120 1.00 11.14 81 GLY A C 1
ATOM 674 O O . GLY A 1 103 ? -14.987 -26.954 -6.620 1.00 12.02 81 GLY A O 1
ATOM 675 N N . ARG A 1 104 ? -15.239 -29.024 -5.763 1.00 10.02 82 ARG A N 1
ATOM 676 C CA . ARG A 1 104 ? -13.846 -29.367 -6.017 1.00 10.66 82 ARG A CA 1
ATOM 677 C C . ARG A 1 104 ? -13.708 -30.733 -6.678 1.00 8.92 82 ARG A C 1
ATOM 678 O O . ARG A 1 104 ? -14.689 -31.326 -7.115 1.00 12.20 82 ARG A O 1
ATOM 686 N N . PHE A 1 105 ? -12.469 -31.205 -6.769 1.00 9.52 83 PHE A N 1
ATOM 687 C CA . PHE A 1 105 ? -12.110 -32.451 -7.443 1.00 9.15 83 PHE A CA 1
ATOM 688 C C . PHE A 1 105 ? -11.418 -33.347 -6.454 1.00 9.32 83 PHE A C 1
ATOM 689 O O . PHE A 1 105 ? -10.729 -32.871 -5.561 1.00 10.58 83 PHE A O 1
ATOM 697 N N . HIS A 1 106 ? -11.618 -34.647 -6.621 1.00 7.36 84 HIS A N 1
ATOM 698 C CA . HIS A 1 106 ? -11.070 -35.594 -5.664 1.00 8.29 84 HIS A CA 1
ATOM 699 C C . HIS A 1 106 ? -10.349 -36.702 -6.387 1.00 7.52 84 HIS A C 1
ATOM 700 O O . HIS A 1 106 ? -10.751 -37.112 -7.480 1.00 9.05 84 HIS A O 1
ATOM 707 N N . TYR A 1 107 ? -9.312 -37.213 -5.720 1.00 8.51 85 TYR A N 1
ATOM 708 C CA . TYR A 1 107 ? -8.541 -38.322 -6.269 1.00 8.44 85 TYR A CA 1
ATOM 709 C C . TYR A 1 107 ? -9.422 -39.558 -6.490 1.00 7.43 85 TYR A C 1
ATOM 710 O O . TYR A 1 107 ? -9.294 -40.238 -7.518 1.00 7.68 85 TYR A O 1
ATOM 719 N N . TYR A 1 108 ? -10.418 -39.789 -5.617 1.00 7.81 86 TYR A N 1
ATOM 720 C CA . TYR A 1 108 ? -11.289 -40.980 -5.832 1.00 7.17 86 TYR A CA 1
ATOM 721 C C . TYR A 1 108 ? -12.138 -40.910 -7.091 1.00 8.07 86 TYR A C 1
ATOM 722 O O . TYR A 1 108 ? -12.657 -41.951 -7.534 1.00 8.56 86 TYR A O 1
ATOM 731 N N . GLU A 1 109 ? -12.269 -39.716 -7.700 1.00 6.71 87 GLU A N 1
ATOM 732 C CA . GLU A 1 109 ? -13.033 -39.657 -8.924 1.00 9.40 87 GLU A CA 1
ATOM 733 C C . GLU A 1 109 ? -12.260 -40.228 -10.102 1.00 8.55 87 GLU A C 1
ATOM 734 O O . GLU A 1 109 ? -12.855 -40.495 -11.144 1.00 11.36 87 GLU A O 1
ATOM 740 N N . GLY A 1 110 ? -10.963 -40.480 -9.941 1.00 9.26 88 GLY A N 1
ATOM 741 C CA . GLY A 1 110 ? -10.126 -40.923 -11.046 1.00 11.42 88 GLY A CA 1
ATOM 742 C C . GLY A 1 110 ? -9.116 -39.887 -11.476 1.00 12.73 88 GLY A C 1
ATOM 743 O O . GLY A 1 110 ? -8.251 -40.178 -12.317 1.00 15.74 88 GLY A O 1
ATOM 744 N N . TYR A 1 111 ? -9.204 -38.683 -10.932 1.00 9.56 89 TYR A N 1
ATOM 745 C CA . TYR A 1 111 ? -8.281 -37.612 -11.297 1.00 11.52 89 TYR A CA 1
ATOM 746 C C . TYR A 1 111 ? -6.922 -37.857 -10.654 1.00 9.83 89 TYR A C 1
ATOM 747 O O . TYR A 1 111 ? -6.833 -38.302 -9.513 1.00 11.23 89 TYR A O 1
ATOM 756 N N . SER A 1 112 ? -5.871 -37.546 -11.401 1.00 10.14 90 SER A N 1
ATOM 757 C CA . SER A 1 112 ? -4.551 -37.583 -10.798 1.00 10.57 90 SER A CA 1
ATOM 758 C C . SER A 1 112 ? -4.399 -36.404 -9.838 1.00 10.30 90 SER A C 1
ATOM 759 O O . SER A 1 112 ? -5.139 -35.437 -9.892 1.00 9.35 90 SER A O 1
ATOM 762 N N . MET A 1 113 ? -3.408 -36.492 -8.944 1.00 9.51 91 MET A N 1
ATOM 763 C CA . MET A 1 113 ? -3.149 -35.349 -8.036 1.00 10.05 91 MET A CA 1
ATOM 764 C C . MET A 1 113 ? -2.747 -34.090 -8.782 1.00 10.40 91 MET A C 1
ATOM 765 O O . MET A 1 113 ? -3.065 -32.985 -8.303 1.00 11.03 91 MET A O 1
ATOM 770 N N . LYS A 1 114 ? -2.092 -34.233 -9.950 1.00 8.93 92 LYS A N 1
ATOM 771 C CA . LYS A 1 114 ? -1.837 -33.021 -10.725 1.00 10.07 92 LYS A CA 1
ATOM 772 C C . LYS A 1 114 ? -3.114 -32.451 -11.331 1.00 11.02 92 LYS A C 1
ATOM 773 O O . LYS A 1 114 ? -3.193 -31.223 -11.474 1.00 13.30 92 LYS A O 1
ATOM 779 N N . GLU A 1 115 ? -4.115 -33.279 -11.668 1.00 10.98 93 GLU A N 1
ATOM 780 C CA . GLU A 1 115 ? -5.401 -32.695 -12.084 1.00 9.82 93 GLU A CA 1
ATOM 781 C C . GLU A 1 115 ? -6.168 -32.110 -10.919 1.00 10.62 93 GLU A C 1
ATOM 782 O O . GLU A 1 115 ? -6.740 -31.022 -11.060 1.00 10.28 93 GLU A O 1
ATOM 788 N N . VAL A 1 116 ? -6.188 -32.813 -9.772 1.00 8.62 94 VAL A N 1
ATOM 789 C CA . VAL A 1 116 ? -6.899 -32.304 -8.609 1.00 8.86 94 VAL A CA 1
ATOM 790 C C . VAL A 1 116 ? -6.395 -30.933 -8.215 1.00 8.49 94 VAL A C 1
ATOM 791 O O . VAL A 1 116 ? -7.197 -30.057 -7.827 1.00 11.33 94 VAL A O 1
ATOM 795 N N . THR A 1 117 ? -5.085 -30.689 -8.349 1.00 9.52 95 THR A N 1
ATOM 796 C CA . THR A 1 117 ? -4.509 -29.441 -7.840 1.00 8.48 95 THR A CA 1
ATOM 797 C C . THR A 1 117 ? -4.244 -28.429 -8.947 1.00 8.25 95 THR A C 1
ATOM 798 O O . THR A 1 117 ? -3.676 -27.359 -8.668 1.00 9.74 95 THR A O 1
ATOM 802 N N . PHE A 1 118 ? -4.552 -28.774 -10.213 1.00 8.65 96 PHE A N 1
ATOM 803 C CA . PHE A 1 118 ? -4.384 -27.847 -11.324 1.00 8.35 96 PHE A CA 1
ATOM 804 C C . PHE A 1 118 ? -5.009 -26.488 -11.029 1.00 10.15 96 PHE A C 1
ATOM 805 O O . PHE A 1 118 ? -4.384 -25.457 -11.333 1.00 9.30 96 PHE A O 1
ATOM 813 N N . PRO A 1 119 ? -6.168 -26.395 -10.416 1.00 9.80 97 PRO A N 1
ATOM 814 C CA . PRO A 1 119 ? -6.701 -25.049 -10.154 1.00 10.49 97 PRO A CA 1
ATOM 815 C C . PRO A 1 119 ? -5.824 -24.223 -9.254 1.00 8.98 97 PRO A C 1
ATOM 816 O O . PRO A 1 119 ? -5.844 -23.005 -9.415 1.00 9.60 97 PRO A O 1
ATOM 820 N N . VAL A 1 120 ? -5.067 -24.826 -8.320 1.00 8.66 98 VAL A N 1
ATOM 821 C CA . VAL A 1 120 ? -4.224 -24.001 -7.456 1.00 8.31 98 VAL A CA 1
ATOM 822 C C . VAL A 1 120 ? -3.056 -23.420 -8.269 1.00 8.88 98 VAL A C 1
ATOM 823 O O . VAL A 1 120 ? -2.656 -22.262 -8.055 1.00 11.56 98 VAL A O 1
ATOM 827 N N . ARG A 1 121 ? -2.532 -24.199 -9.222 1.00 8.63 99 ARG A N 1
ATOM 828 C CA . ARG A 1 121 ? -1.492 -23.673 -10.091 1.00 8.14 99 ARG A CA 1
ATOM 829 C C . ARG A 1 121 ? -2.023 -22.517 -10.917 1.00 9.31 99 ARG A C 1
ATOM 830 O O . ARG A 1 121 ? -1.324 -21.517 -11.120 1.00 11.04 99 ARG A O 1
ATOM 838 N N . VAL A 1 122 ? -3.272 -22.628 -11.380 1.00 10.06 100 VAL A N 1
ATOM 839 C CA . VAL A 1 122 ? -3.871 -21.547 -12.153 1.00 8.58 100 VAL A CA 1
ATOM 840 C C . VAL A 1 122 ? -4.141 -20.357 -11.243 1.00 10.31 100 VAL A C 1
ATOM 841 O O . VAL A 1 122 ? -3.850 -19.218 -11.622 1.00 11.39 100 VAL A O 1
ATOM 845 N N . MET A 1 123 ? -4.558 -20.615 -9.983 1.00 9.41 101 MET A N 1
ATOM 846 C CA . MET A 1 123 ? -4.792 -19.456 -9.114 1.00 11.83 101 MET A CA 1
ATOM 847 C C . MET A 1 123 ? -3.510 -18.647 -8.893 1.00 11.84 101 MET A C 1
ATOM 848 O O . MET A 1 123 ? -3.570 -17.428 -8.745 1.00 11.13 101 MET A O 1
ATOM 853 N N . ARG A 1 124 ? -2.349 -19.317 -8.798 1.00 10.65 102 ARG A N 1
ATOM 854 C CA . ARG A 1 124 ? -1.092 -18.584 -8.648 1.00 11.53 102 ARG A CA 1
ATOM 855 C C . ARG A 1 124 ? -0.906 -17.587 -9.762 1.00 11.52 102 ARG A C 1
ATOM 856 O O . ARG A 1 124 ? -0.552 -16.425 -9.532 1.00 13.62 102 ARG A O 1
ATOM 864 N N . GLU A 1 125 ? -1.155 -18.035 -11.006 1.00 11.09 103 GLU A N 1
ATOM 865 C CA . GLU A 1 125 ? -1.000 -17.144 -12.139 1.00 11.63 103 GLU A CA 1
ATOM 866 C C . GLU A 1 125 ? -2.044 -16.059 -12.217 1.00 14.58 103 GLU A C 1
ATOM 867 O O . GLU A 1 125 ? -1.778 -15.037 -12.870 1.00 17.11 103 GLU A O 1
ATOM 873 N N . LEU A 1 126 ? -3.188 -16.213 -11.554 1.00 13.81 104 LEU A N 1
ATOM 874 C CA . LEU A 1 126 ? -4.236 -15.184 -11.534 1.00 13.13 104 LEU A CA 1
ATOM 875 C C . LEU A 1 126 ? -4.004 -14.160 -10.448 1.00 14.80 104 LEU A C 1
ATOM 876 O O . LEU A 1 126 ? -4.781 -13.207 -10.364 1.00 16.38 104 LEU A O 1
ATOM 881 N N . GLY A 1 127 ? -2.984 -14.355 -9.597 1.00 12.81 105 GLY A N 1
ATOM 882 C CA . GLY A 1 127 ? -2.648 -13.371 -8.579 1.00 13.97 105 GLY A CA 1
ATOM 883 C C . GLY A 1 127 ? -3.163 -13.710 -7.197 1.00 13.37 105 GLY A C 1
ATOM 884 O O . GLY A 1 127 ? -3.131 -12.845 -6.304 1.00 13.39 105 GLY A O 1
ATOM 885 N N . ILE A 1 128 ? -3.696 -14.904 -7.009 1.00 10.92 106 ILE A N 1
ATOM 886 C CA . ILE A 1 128 ? -4.177 -15.281 -5.676 1.00 10.61 106 ILE A CA 1
ATOM 887 C C . ILE A 1 128 ? -3.005 -15.376 -4.713 1.00 11.71 106 ILE A C 1
ATOM 888 O O . ILE A 1 128 ? -2.014 -16.054 -4.999 1.00 12.38 106 ILE A O 1
ATOM 893 N N . LYS A 1 129 ? -3.160 -14.800 -3.521 1.00 10.63 107 LYS A N 1
ATOM 894 C CA . LYS A 1 129 ? -2.086 -14.792 -2.526 1.00 11.36 107 LYS A CA 1
ATOM 895 C C . LYS A 1 129 ? -2.475 -15.570 -1.280 1.00 12.85 107 LYS A C 1
ATOM 896 O O . LYS A 1 129 ? -1.583 -16.024 -0.531 1.00 10.36 107 LYS A O 1
ATOM 902 N N . THR A 1 130 ? -3.769 -15.844 -1.093 1.00 10.36 108 THR A N 1
ATOM 903 C CA . THR A 1 130 ? -4.281 -16.578 0.054 1.00 11.22 108 THR A CA 1
ATOM 904 C C . THR A 1 130 ? -5.383 -17.506 -0.423 1.00 11.67 108 THR A C 1
ATOM 905 O O . THR A 1 130 ? -6.248 -17.083 -1.216 1.00 11.26 108 THR A O 1
ATOM 909 N N . LEU A 1 131 ? -5.363 -18.735 0.091 1.00 9.46 109 LEU A N 1
ATOM 910 C CA . LEU A 1 131 ? -6.324 -19.772 -0.235 1.00 9.35 109 LEU A CA 1
ATOM 911 C C . LEU A 1 131 ? -7.021 -20.193 1.040 1.00 9.95 109 LEU A C 1
ATOM 912 O O . LEU A 1 131 ? -6.348 -20.585 1.997 1.00 11.18 109 LEU A O 1
ATOM 917 N N . PHE A 1 132 ? -8.352 -20.146 1.049 1.00 8.74 110 PHE A N 1
ATOM 918 C CA . PHE A 1 132 ? -9.141 -20.763 2.114 1.00 10.67 110 PHE A CA 1
ATOM 919 C C . PHE A 1 132 ? -9.659 -22.101 1.610 1.00 11.32 110 PHE A C 1
ATOM 920 O O . PHE A 1 132 ? -10.251 -22.158 0.520 1.00 11.46 110 PHE A O 1
ATOM 928 N N . VAL A 1 133 ? -9.418 -23.178 2.386 1.00 9.18 111 VAL A N 1
ATOM 929 C CA . VAL A 1 133 ? -9.911 -24.497 2.000 1.00 9.88 111 VAL A CA 1
ATOM 930 C C . VAL A 1 133 ? -10.969 -24.921 2.985 1.00 12.10 111 VAL A C 1
ATOM 931 O O . VAL A 1 133 ? -10.873 -24.625 4.176 1.00 12.92 111 VAL A O 1
ATOM 935 N N . SER A 1 134 ? -12.043 -25.504 2.467 1.00 9.74 112 SER A N 1
ATOM 936 C CA . SER A 1 134 ? -13.086 -26.010 3.335 1.00 9.21 112 SER A CA 1
ATOM 937 C C . SER A 1 134 ? -13.410 -27.427 2.911 1.00 11.48 112 SER A C 1
ATOM 938 O O . SER A 1 134 ? -13.175 -27.804 1.758 1.00 12.45 112 SER A O 1
ATOM 941 N N . ASN A 1 135 ? -13.920 -28.224 3.840 1.00 9.51 113 ASN A N 1
ATOM 942 C CA . ASN A 1 135 ? -14.336 -29.574 3.496 1.00 8.77 113 ASN A CA 1
ATOM 943 C C . ASN A 1 135 ? -15.307 -30.078 4.537 1.00 8.20 113 ASN A C 1
ATOM 944 O O . ASN A 1 135 ? -15.488 -29.462 5.580 1.00 9.75 113 ASN A O 1
ATOM 949 N N . ALA A 1 136 ? -16.001 -31.173 4.176 1.00 8.79 114 ALA A N 1
ATOM 950 C CA . ALA A 1 136 ? -16.767 -31.973 5.120 1.00 10.17 114 ALA A CA 1
ATOM 951 C C . ALA A 1 136 ? -15.918 -33.163 5.563 1.00 10.05 114 ALA A C 1
ATOM 952 O O . ALA A 1 136 ? -15.206 -33.774 4.747 1.00 11.83 114 ALA A O 1
ATOM 954 N N . SER A 1 137 ? -15.938 -33.487 6.843 1.00 9.16 115 SER A N 1
ATOM 955 C CA . SER A 1 137 ? -15.098 -34.575 7.332 1.00 8.43 115 SER A CA 1
ATOM 956 C C . SER A 1 137 ? -15.797 -35.456 8.358 1.00 9.16 115 SER A C 1
ATOM 957 O O . SER A 1 137 ? -16.824 -35.080 8.943 1.00 10.02 115 SER A O 1
ATOM 960 N N . GLY A 1 138 ? -15.203 -36.618 8.625 1.00 7.80 116 GLY A N 1
ATOM 961 C CA . GLY A 1 138 ? -15.618 -37.422 9.773 1.00 7.79 116 GLY A CA 1
ATOM 962 C C . GLY A 1 138 ? -14.766 -37.092 10.996 1.00 8.87 116 GLY A C 1
ATOM 963 O O . GLY A 1 138 ? -13.548 -37.043 10.906 1.00 10.17 116 GLY A O 1
ATOM 964 N N . GLY A 1 139 ? -15.407 -36.892 12.144 1.00 8.55 117 GLY A N 1
ATOM 965 C CA . GLY A 1 139 ? -14.655 -36.560 13.345 1.00 10.29 117 GLY A CA 1
ATOM 966 C C . GLY A 1 139 ? -14.139 -37.810 14.027 1.00 10.30 117 GLY A C 1
ATOM 967 O O . GLY A 1 139 ? -14.901 -38.723 14.311 1.00 12.82 117 GLY A O 1
ATOM 968 N N . THR A 1 140 ? -12.839 -37.823 14.348 1.00 9.54 118 THR A N 1
ATOM 969 C CA . THR A 1 140 ? -12.287 -38.923 15.118 1.00 11.53 118 THR A CA 1
ATOM 970 C C . THR A 1 140 ? -11.970 -38.485 16.538 1.00 12.92 118 THR A C 1
ATOM 971 O O . THR A 1 140 ? -11.820 -39.338 17.419 1.00 17.06 118 THR A O 1
ATOM 975 N N . ASN A 1 141 ? -11.912 -37.177 16.798 1.00 11.76 119 ASN A N 1
ATOM 976 C CA . ASN A 1 141 ? -11.703 -36.709 18.193 1.00 13.73 119 ASN A CA 1
ATOM 977 C C . ASN A 1 141 ? -12.988 -36.908 18.969 1.00 14.26 119 ASN A C 1
ATOM 978 O O . ASN A 1 141 ? -14.028 -36.374 18.569 1.00 12.06 119 ASN A O 1
ATOM 983 N N . PRO A 1 142 ? -12.968 -37.636 20.086 1.00 14.28 120 PRO A N 1
ATOM 984 C CA . PRO A 1 142 ? -14.221 -37.945 20.782 1.00 13.32 120 PRO A CA 1
ATOM 985 C C . PRO A 1 142 ? -14.928 -36.744 21.346 1.00 13.45 120 PRO A C 1
ATOM 986 O O . PRO A 1 142 ? -16.132 -36.839 21.665 1.00 16.57 120 PRO A O 1
ATOM 990 N N . GLU A 1 143 ? -14.281 -35.579 21.401 1.00 14.14 121 GLU A N 1
ATOM 991 C CA . GLU A 1 143 ? -14.947 -34.381 21.877 1.00 15.95 121 GLU A CA 1
ATOM 992 C C . GLU A 1 143 ? -15.811 -33.720 20.807 1.00 14.87 121 GLU A C 1
ATOM 993 O O . GLU A 1 143 ? -16.616 -32.859 21.137 1.00 17.10 121 GLU A O 1
ATOM 999 N N . PHE A 1 144 ? -15.653 -34.097 19.554 1.00 13.47 122 PHE A N 1
ATOM 1000 C CA . PHE A 1 144 ? -16.363 -33.427 18.465 1.00 12.31 122 PHE A CA 1
ATOM 1001 C C . PHE A 1 144 ? -17.801 -33.904 18.325 1.00 16.23 122 PHE A C 1
ATOM 1002 O O . PHE A 1 144 ? -18.147 -35.050 18.646 1.00 16.55 122 PHE A O 1
ATOM 1010 N N . GLU A 1 145 ? -18.638 -33.007 17.793 1.00 14.99 123 GLU A N 1
ATOM 1011 C CA . GLU A 1 145 ? -20.030 -33.284 17.522 1.00 16.33 123 GLU A CA 1
ATOM 1012 C C . GLU A 1 145 ? -20.304 -32.908 16.080 1.00 14.38 123 GLU A C 1
ATOM 1013 O O . GLU A 1 145 ? -19.627 -32.038 15.498 1.00 13.50 123 GLU A O 1
ATOM 1019 N N . ILE A 1 146 ? -21.290 -33.589 15.488 1.00 14.30 124 ILE A N 1
ATOM 1020 C CA . ILE A 1 146 ? -21.685 -33.193 14.136 1.00 11.03 124 ILE A CA 1
ATOM 1021 C C . ILE A 1 146 ? -22.065 -31.724 14.117 1.00 13.82 124 ILE A C 1
ATOM 1022 O O . ILE A 1 146 ? -22.861 -31.263 14.947 1.00 15.07 124 ILE A O 1
ATOM 1027 N N . GLY A 1 147 ? -21.572 -31.013 13.093 1.00 13.70 125 GLY A N 1
ATOM 1028 C CA . GLY A 1 147 ? -21.796 -29.596 12.934 1.00 13.99 125 GLY A CA 1
ATOM 1029 C C . GLY A 1 147 ? -20.685 -28.743 13.488 1.00 15.30 125 GLY A C 1
ATOM 1030 O O . GLY A 1 147 ? -20.680 -27.528 13.264 1.00 16.36 125 GLY A O 1
ATOM 1031 N N . ASP A 1 148 ? -19.743 -29.321 14.202 1.00 14.08 126 ASP A N 1
ATOM 1032 C CA . ASP A 1 148 ? -18.598 -28.529 14.660 1.00 11.86 126 ASP A CA 1
ATOM 1033 C C . ASP A 1 148 ? -17.751 -28.018 13.510 1.00 12.57 126 ASP A C 1
ATOM 1034 O O . ASP A 1 148 ? -17.568 -28.697 12.485 1.00 14.30 126 ASP A O 1
ATOM 1039 N N . LEU A 1 149 ? -17.196 -26.801 13.685 1.00 12.11 127 LEU A N 1
ATOM 1040 C CA . LEU A 1 149 ? -16.203 -26.276 12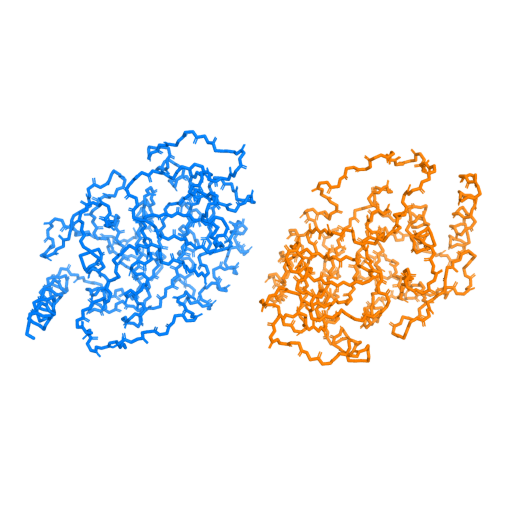.747 1.00 11.39 127 LEU A CA 1
ATOM 1041 C C . LEU A 1 149 ? -14.820 -26.496 13.317 1.00 11.78 127 LEU A C 1
ATOM 1042 O O . LEU A 1 149 ? -14.556 -26.058 14.457 1.00 15.24 127 LEU A O 1
ATOM 1047 N N . MET A 1 150 ? -13.960 -27.161 12.574 1.00 9.71 128 MET A N 1
ATOM 1048 C CA . MET A 1 150 ? -12.625 -27.426 13.069 1.00 10.46 128 MET A CA 1
ATOM 1049 C C . MET A 1 150 ? -11.642 -26.620 12.234 1.00 11.49 128 MET A C 1
ATOM 1050 O O . MET A 1 150 ? -11.513 -26.836 11.042 1.00 11.52 128 MET A O 1
ATOM 1055 N N . ILE A 1 151 ? -10.964 -25.672 12.878 1.00 9.38 129 ILE A N 1
ATOM 1056 C CA . ILE A 1 151 ? -9.911 -24.967 12.190 1.00 8.42 129 ILE A CA 1
ATOM 1057 C C . ILE A 1 151 ? -8.756 -25.922 12.040 1.00 9.23 129 ILE A C 1
ATOM 1058 O O . ILE A 1 151 ? -8.330 -26.557 13.019 1.00 9.69 129 ILE A O 1
ATOM 1063 N N . ILE A 1 152 ? -8.251 -26.057 10.818 1.00 8.04 130 ILE A N 1
ATOM 1064 C CA . ILE A 1 152 ? -7.195 -27.041 10.561 1.00 7.94 130 ILE A CA 1
ATOM 1065 C C . ILE A 1 152 ? -5.864 -26.439 10.938 1.00 8.78 130 ILE A C 1
ATOM 1066 O O . ILE A 1 152 ? -5.495 -25.397 10.396 1.00 10.35 130 ILE A O 1
ATOM 1071 N N . THR A 1 153 ? -5.185 -27.037 11.933 1.00 7.22 131 THR A N 1
ATOM 1072 C CA . THR A 1 153 ? -3.903 -26.487 12.358 1.00 8.53 131 THR A CA 1
ATOM 1073 C C . THR A 1 153 ? -2.728 -27.206 11.716 1.00 10.38 131 THR A C 1
ATOM 1074 O O . THR A 1 153 ? -1.607 -26.657 11.737 1.00 10.42 131 THR A O 1
ATOM 1078 N N . ASP A 1 154 ? -2.954 -28.405 11.165 1.00 8.98 132 ASP A N 1
ATOM 1079 C CA . ASP A 1 154 ? -1.914 -29.201 10.514 1.00 9.58 132 ASP A CA 1
ATOM 1080 C C . ASP A 1 154 ? -2.611 -30.337 9.827 1.00 7.96 132 ASP A C 1
ATOM 1081 O O . ASP A 1 154 ? -3.795 -30.552 10.047 1.00 8.01 132 ASP A O 1
ATOM 1086 N N . HIS A 1 155 ? -1.879 -31.057 8.967 1.00 8.31 133 HIS A N 1
ATOM 1087 C CA . HIS A 1 155 ? -2.532 -32.184 8.300 1.00 7.87 133 HIS A CA 1
ATOM 1088 C C . HIS A 1 155 ? -1.584 -33.371 8.200 1.00 8.63 133 HIS A C 1
ATOM 1089 O O . HIS A 1 155 ? -0.388 -33.272 8.490 1.00 8.40 133 HIS A O 1
ATOM 1096 N N . ILE A 1 156 ? -2.180 -34.500 7.879 1.00 6.83 134 ILE A N 1
ATOM 1097 C CA . ILE A 1 156 ? -1.456 -35.733 7.556 1.00 7.58 134 ILE A CA 1
ATOM 1098 C C . ILE A 1 156 ? -1.835 -36.143 6.155 1.00 8.49 134 ILE A C 1
ATOM 1099 O O . ILE A 1 156 ? -3.032 -36.311 5.836 1.00 8.37 134 ILE A O 1
ATOM 1104 N N . ASN A 1 157 ? -0.823 -36.310 5.281 1.00 7.33 135 ASN A N 1
ATOM 1105 C CA . ASN A 1 157 ? -1.081 -36.754 3.911 1.00 7.86 135 ASN A CA 1
ATOM 1106 C C . ASN A 1 157 ? -1.098 -38.281 3.948 1.00 8.20 135 ASN A C 1
ATOM 1107 O O . ASN A 1 157 ? -0.035 -38.918 4.074 1.00 10.62 135 ASN A O 1
ATOM 1112 N N . TYR A 1 158 ? -2.289 -38.883 3.862 1.00 8.00 136 TYR A N 1
ATOM 1113 C CA . TYR A 1 158 ? -2.360 -40.335 3.792 1.00 7.34 136 TYR A CA 1
ATOM 1114 C C . TYR A 1 158 ? -2.758 -40.815 2.386 1.00 8.46 136 TYR A C 1
ATOM 1115 O O . TYR A 1 158 ? -3.138 -41.987 2.225 1.00 11.37 136 TYR A O 1
ATOM 1124 N N . PHE A 1 159 ? -2.602 -39.991 1.376 1.00 7.79 137 PHE A N 1
ATOM 1125 C CA . PHE A 1 159 ? -2.894 -40.423 -0.000 1.00 7.75 137 PHE A CA 1
ATOM 1126 C C . PHE A 1 159 ? -1.715 -41.158 -0.593 1.00 9.63 137 PHE A C 1
ATOM 1127 O O . PHE A 1 159 ? -0.561 -40.897 -0.235 1.00 10.91 137 PHE A O 1
ATOM 1135 N N . PRO A 1 160 ? -1.960 -42.036 -1.569 1.00 8.81 138 PRO A N 1
ATOM 1136 C CA . PRO A 1 160 ? -0.851 -42.794 -2.152 1.00 8.50 138 PRO A CA 1
ATOM 1137 C C . PRO A 1 160 ? -0.097 -42.059 -3.227 1.00 10.36 138 PRO A C 1
ATOM 1138 O O . PRO A 1 160 ? 0.924 -42.555 -3.657 1.00 12.89 138 PRO A O 1
ATOM 1142 N N . GLU A 1 161 ? -0.583 -40.916 -3.681 1.00 10.62 139 GLU A N 1
ATOM 1143 C CA . GLU A 1 161 ? 0.021 -40.160 -4.765 1.00 11.15 139 GLU A CA 1
ATOM 1144 C C . GLU A 1 161 ? 0.238 -38.754 -4.260 1.00 10.47 139 GLU A C 1
ATOM 1145 O O . GLU A 1 161 ? -0.656 -38.193 -3.616 1.00 11.21 139 GLU A O 1
ATOM 1151 N N . HIS A 1 162 ? 1.446 -38.228 -4.521 1.00 10.71 140 HIS A N 1
ATOM 1152 C CA . HIS A 1 162 ? 1.821 -36.898 -4.014 1.00 10.42 140 HIS A CA 1
ATOM 1153 C C . HIS A 1 162 ? 1.801 -35.932 -5.188 1.00 8.24 140 HIS A C 1
ATOM 1154 O O . HIS A 1 162 ? 2.340 -36.275 -6.265 1.00 8.94 140 HIS A O 1
ATOM 1161 N N . PRO A 1 163 ? 1.157 -34.779 -5.083 1.00 7.04 141 PRO A N 1
ATOM 1162 C CA . PRO A 1 163 ? 1.067 -33.886 -6.255 1.00 9.23 141 PRO A CA 1
ATOM 1163 C C . PRO A 1 163 ? 2.393 -33.348 -6.747 1.00 10.13 141 PRO A C 1
ATOM 1164 O O . PRO A 1 163 ? 2.446 -32.816 -7.872 1.00 11.28 141 PRO A O 1
ATOM 1168 N N . LEU A 1 164 ? 3.457 -33.398 -5.944 1.00 7.80 142 LEU A N 1
ATOM 1169 C CA . LEU A 1 164 ? 4.728 -32.856 -6.394 1.00 7.50 142 LEU A CA 1
ATOM 1170 C C . LEU A 1 164 ? 5.692 -33.900 -6.956 1.00 8.91 142 LEU A C 1
ATOM 1171 O O . LEU A 1 164 ? 6.771 -33.509 -7.424 1.00 10.04 142 LEU A O 1
ATOM 1176 N N . ARG A 1 165 ? 5.327 -35.188 -6.993 1.00 8.12 143 ARG A N 1
ATOM 1177 C CA . ARG A 1 165 ? 6.224 -36.177 -7.552 1.00 8.70 143 ARG A CA 1
ATOM 1178 C C . ARG A 1 165 ? 6.491 -35.847 -9.012 1.00 11.16 143 ARG A C 1
ATOM 1179 O O . ARG A 1 165 ? 5.575 -35.427 -9.755 1.00 13.25 143 ARG A O 1
ATOM 1187 N N . GLY A 1 166 ? 7.725 -36.033 -9.450 1.00 7.58 144 GLY A N 1
ATOM 1188 C CA . GLY A 1 166 ? 8.090 -35.767 -10.815 1.00 8.88 144 GLY A CA 1
ATOM 1189 C C . GLY A 1 166 ? 8.987 -34.547 -10.852 1.00 10.10 144 GLY A C 1
ATOM 1190 O O . GLY A 1 166 ? 9.501 -34.113 -9.828 1.00 11.57 144 GLY A O 1
ATOM 1191 N N . LYS A 1 167 ? 9.201 -33.996 -12.064 1.00 11.15 145 LYS A N 1
ATOM 1192 C CA . LYS A 1 167 ? 10.051 -32.814 -12.142 1.00 11.70 145 LYS A CA 1
ATOM 1193 C C . LYS A 1 167 ? 9.437 -31.661 -11.380 1.00 12.17 145 LYS A C 1
ATOM 1194 O O . LYS A 1 167 ? 8.211 -31.451 -11.412 1.00 13.50 145 LYS A O 1
ATOM 1200 N N . ASN A 1 168 ? 10.311 -30.894 -10.697 1.00 10.86 146 ASN A N 1
ATOM 1201 C CA . ASN A 1 168 ? 9.837 -29.786 -9.876 1.00 10.78 146 ASN A CA 1
ATOM 1202 C C . ASN A 1 168 ? 9.503 -28.584 -10.747 1.00 14.37 146 ASN A C 1
ATOM 1203 O O . ASN A 1 168 ? 10.275 -28.251 -11.654 1.00 15.63 146 ASN A O 1
ATOM 1208 N N . ILE A 1 169 ? 8.355 -27.944 -10.460 1.00 11.76 147 ILE A N 1
ATOM 1209 C CA . ILE A 1 169 ? 8.032 -26.681 -11.127 1.00 13.27 147 ILE A CA 1
ATOM 1210 C C . ILE A 1 169 ? 8.908 -25.621 -10.491 1.00 14.27 147 ILE A C 1
ATOM 1211 O O . ILE A 1 169 ? 8.885 -25.422 -9.272 1.00 13.92 147 ILE A O 1
ATOM 1216 N N . PRO A 1 170 ? 9.771 -24.963 -11.247 1.00 14.91 148 PRO A N 1
ATOM 1217 C CA . PRO A 1 170 ? 10.913 -24.319 -10.605 1.00 17.30 148 PRO A CA 1
ATOM 1218 C C . PRO A 1 170 ? 10.610 -23.073 -9.815 1.00 16.06 148 PRO A C 1
ATOM 1219 O O . PRO A 1 170 ? 11.481 -22.642 -9.054 1.00 16.70 148 PRO A O 1
ATOM 1223 N N . TYR A 1 171 ? 9.384 -22.528 -9.849 1.00 15.19 149 TYR A N 1
ATOM 1224 C CA . TYR A 1 171 ? 9.156 -21.385 -8.958 1.00 12.78 149 TYR A CA 1
ATOM 1225 C C . TYR A 1 171 ? 8.951 -21.764 -7.490 1.00 14.08 149 TYR A C 1
ATOM 1226 O O . TYR A 1 171 ? 8.800 -20.854 -6.643 1.00 15.12 149 TYR A O 1
ATOM 1235 N N . GLY A 1 172 ? 8.884 -23.055 -7.158 1.00 10.58 150 GLY A N 1
ATOM 1236 C CA . GLY A 1 172 ? 8.840 -23.446 -5.752 1.00 13.15 150 GLY A CA 1
ATOM 1237 C C . GLY A 1 172 ? 9.955 -24.433 -5.468 1.00 10.29 150 GLY A C 1
ATOM 1238 O O . GLY A 1 172 ? 10.710 -24.816 -6.358 1.00 11.30 150 GLY A O 1
ATOM 1239 N N . PRO A 1 173 ? 10.140 -24.789 -4.207 1.00 11.01 151 PRO A N 1
ATOM 1240 C CA . PRO A 1 173 ? 11.252 -25.672 -3.825 1.00 10.96 151 PRO A CA 1
ATOM 1241 C C . PRO A 1 173 ? 11.031 -27.115 -4.224 1.00 8.52 151 PRO A C 1
ATOM 1242 O O . PRO A 1 173 ? 9.908 -27.630 -4.124 1.00 9.93 151 PRO A O 1
ATOM 1246 N N . ARG A 1 174 ? 12.154 -27.779 -4.572 1.00 9.83 152 ARG A N 1
ATOM 1247 C CA . ARG A 1 174 ? 12.117 -29.233 -4.758 1.00 10.05 152 ARG A CA 1
ATOM 1248 C C . ARG A 1 174 ? 11.553 -29.911 -3.520 1.00 9.64 152 ARG A C 1
ATOM 1249 O O . ARG A 1 174 ? 10.744 -30.829 -3.639 1.00 8.53 152 ARG A O 1
ATOM 1257 N N . PHE A 1 175 ? 11.953 -29.444 -2.331 1.00 9.97 153 PHE A N 1
ATOM 1258 C CA . PHE A 1 175 ? 11.607 -30.040 -1.042 1.00 8.02 153 PHE A CA 1
ATOM 1259 C C . PHE A 1 175 ? 10.975 -28.981 -0.146 1.00 8.94 153 PHE A C 1
ATOM 1260 O O . PHE A 1 175 ? 11.682 -28.353 0.662 1.00 10.65 153 PHE A O 1
ATOM 1268 N N . PRO A 1 176 ? 9.676 -28.718 -0.301 1.00 10.44 154 PRO A N 1
ATOM 1269 C CA . PRO A 1 176 ? 9.026 -27.687 0.541 1.00 10.08 154 PRO A CA 1
ATOM 1270 C C . PRO A 1 176 ? 9.101 -28.041 2.007 1.00 9.57 154 PRO A C 1
ATOM 1271 O O . PRO A 1 176 ? 8.875 -29.191 2.396 1.00 9.84 154 PRO A O 1
ATOM 1275 N N . ASP A 1 177 ? 9.414 -27.020 2.824 1.00 9.61 155 ASP A N 1
ATOM 1276 C CA . ASP A 1 177 ? 9.267 -27.187 4.257 1.00 10.45 155 ASP A CA 1
ATOM 1277 C C . ASP A 1 177 ? 7.797 -27.119 4.636 1.00 13.02 155 ASP A C 1
ATOM 1278 O O . ASP A 1 177 ? 7.024 -26.277 4.128 1.00 12.71 155 ASP A O 1
ATOM 1283 N N . MET A 1 178 ? 7.395 -28.014 5.548 1.00 9.43 156 MET A N 1
ATOM 1284 C CA . MET A 1 178 ? 5.991 -28.042 5.907 1.00 10.80 156 MET A CA 1
ATOM 1285 C C . MET A 1 178 ? 5.798 -27.860 7.404 1.00 10.69 156 MET A C 1
ATOM 1286 O O . MET A 1 178 ? 4.821 -28.347 7.968 1.00 12.67 156 MET A O 1
ATOM 1291 N N . SER A 1 179 ? 6.685 -27.107 8.034 1.00 9.30 157 SER A N 1
ATOM 1292 C CA . SER A 1 179 ? 6.555 -26.919 9.478 1.00 11.82 157 SER A CA 1
ATOM 1293 C C . SER A 1 179 ? 5.374 -26.040 9.841 1.00 14.37 157 SER A C 1
ATOM 1294 O O . SER A 1 179 ? 4.860 -26.164 10.966 1.00 14.15 157 SER A O 1
ATOM 1297 N N . GLU A 1 180 ? 4.908 -25.202 8.915 1.00 12.13 158 GLU A N 1
ATOM 1298 C CA . GLU A 1 180 ? 3.785 -24.261 9.142 1.00 13.74 158 GLU A CA 1
ATOM 1299 C C . GLU A 1 180 ? 2.958 -24.173 7.869 1.00 12.30 158 GLU A C 1
ATOM 1300 O O . GLU A 1 180 ? 2.779 -23.093 7.287 1.00 11.71 158 GLU A O 1
ATOM 1306 N N . ALA A 1 181 ? 2.387 -25.321 7.487 1.00 10.94 159 ALA A N 1
ATOM 1307 C CA . ALA A 1 181 ? 1.619 -25.407 6.245 1.00 10.88 159 ALA A CA 1
ATOM 1308 C C . ALA A 1 181 ? 0.355 -24.565 6.317 1.00 12.00 159 ALA A C 1
ATOM 1309 O O . ALA A 1 181 ? -0.099 -24.059 5.276 1.00 11.06 159 ALA A O 1
ATOM 1311 N N . TYR A 1 182 ? -0.236 -24.435 7.510 1.00 8.84 160 TYR A N 1
ATOM 1312 C CA . TYR A 1 182 ? -1.427 -23.611 7.727 1.00 9.56 160 TYR A CA 1
ATOM 1313 C C . TYR A 1 182 ? -0.945 -22.376 8.477 1.00 10.98 160 TYR A C 1
ATOM 1314 O O . TYR A 1 182 ? -0.338 -22.469 9.554 1.00 12.07 160 TYR A O 1
ATOM 1323 N N . ASP A 1 183 ? -1.206 -21.214 7.907 1.00 8.94 161 ASP A N 1
ATOM 1324 C CA . ASP A 1 183 ? -0.680 -19.965 8.442 1.00 12.83 161 ASP A CA 1
ATOM 1325 C C . ASP A 1 183 ? -1.100 -19.755 9.894 1.00 13.31 161 ASP A C 1
ATOM 1326 O O . ASP A 1 183 ? -2.310 -19.663 10.198 1.00 11.39 161 ASP A O 1
ATOM 1331 N N . LYS A 1 184 ? -0.111 -19.604 10.801 1.00 11.05 162 LYS A N 1
ATOM 1332 C CA . LYS A 1 184 ? -0.482 -19.447 12.210 1.00 13.18 162 LYS A CA 1
ATOM 1333 C C . LYS A 1 184 ? -1.197 -18.133 12.482 1.00 14.92 162 LYS A C 1
ATOM 1334 O O . LYS A 1 184 ? -2.048 -18.089 13.366 1.00 12.93 162 LYS A O 1
ATOM 1340 N N . GLU A 1 185 ? -0.837 -17.066 11.787 1.00 13.25 163 GLU A N 1
ATOM 1341 C CA . GLU A 1 185 ? -1.458 -15.787 12.049 1.00 14.79 163 GLU A CA 1
ATOM 1342 C C . GLU A 1 185 ? -2.919 -15.776 11.591 1.00 14.64 163 GLU A C 1
ATOM 1343 O O . GLU A 1 185 ? -3.730 -15.184 12.291 1.00 14.23 163 GLU A O 1
ATOM 1349 N N . LEU A 1 186 ? -3.259 -16.403 10.443 1.00 12.13 164 LEU A N 1
ATOM 1350 C CA . LEU A 1 186 ? -4.668 -16.524 10.050 1.00 10.60 164 LEU A CA 1
ATOM 1351 C C . LEU A 1 186 ? -5.453 -17.324 11.084 1.00 11.92 164 LEU A C 1
ATOM 1352 O O . LEU A 1 186 ? -6.584 -16.957 11.431 1.00 12.69 164 LEU A O 1
ATOM 1357 N N . ILE A 1 187 ? -4.862 -18.382 11.645 1.00 10.55 165 ILE A N 1
ATOM 1358 C CA . ILE A 1 187 ? -5.579 -19.110 12.717 1.00 10.31 165 ILE A CA 1
ATOM 1359 C C . ILE A 1 187 ? -5.805 -18.229 13.927 1.00 13.41 165 ILE A C 1
ATOM 1360 O O . ILE A 1 187 ? -6.893 -18.243 14.507 1.00 13.26 165 ILE A O 1
ATOM 1365 N N . ARG A 1 188 ? -4.784 -17.477 14.368 1.00 11.36 166 ARG A N 1
ATOM 1366 C CA . ARG A 1 188 ? -4.993 -16.589 15.512 1.00 13.81 166 ARG A CA 1
ATOM 1367 C C . ARG A 1 188 ? -6.123 -15.595 15.228 1.00 12.96 166 ARG A C 1
ATOM 1368 O O . ARG A 1 188 ? -6.955 -15.293 16.103 1.00 15.71 166 ARG A O 1
ATOM 1376 N N . LYS A 1 189 ? -6.138 -15.049 14.016 1.00 12.78 167 LYS A N 1
ATOM 1377 C CA . LYS A 1 189 ? -7.146 -14.037 13.667 1.00 13.60 167 LYS A CA 1
ATOM 1378 C C . LYS A 1 189 ? -8.535 -14.659 13.620 1.00 13.87 167 LYS A C 1
ATOM 1379 O O . LYS A 1 189 ? -9.517 -14.041 14.073 1.00 14.77 167 LYS A O 1
ATOM 1385 N N . ALA A 1 190 ? -8.630 -15.866 13.055 1.00 11.85 168 ALA A N 1
ATOM 1386 C CA . ALA A 1 190 ? -9.920 -16.568 12.972 1.00 11.82 168 ALA A CA 1
ATOM 1387 C C . ALA A 1 190 ? -10.421 -16.865 14.378 1.00 13.55 168 ALA A C 1
ATOM 1388 O O . ALA A 1 190 ? -11.616 -16.718 14.658 1.00 13.50 168 ALA A O 1
ATOM 1390 N N . ASP A 1 191 ? -9.511 -17.294 15.293 1.00 12.85 169 ASP A N 1
ATOM 1391 C CA . ASP A 1 191 ? -9.921 -17.527 16.687 1.00 16.52 169 ASP A CA 1
ATOM 1392 C C . ASP A 1 191 ? -10.478 -16.279 17.326 1.00 13.91 169 ASP A C 1
ATOM 1393 O O . ASP A 1 191 ? -11.444 -16.336 18.115 1.00 15.06 169 ASP A O 1
ATOM 1398 N N . ALA A 1 192 ? -9.830 -15.131 17.076 1.00 13.33 170 ALA A N 1
ATOM 1399 C CA . ALA A 1 192 ? -10.290 -13.877 17.648 1.00 13.63 170 ALA A CA 1
ATOM 1400 C C . ALA A 1 192 ? -11.663 -13.497 17.112 1.00 14.28 170 ALA A C 1
ATOM 1401 O O . ALA A 1 192 ? -12.538 -13.029 17.874 1.00 13.64 170 ALA A O 1
ATOM 1403 N N . ILE A 1 193 ? -11.854 -13.659 15.805 1.00 13.48 171 ILE A N 1
ATOM 1404 C CA . ILE A 1 193 ? -13.157 -13.399 15.205 1.00 12.72 171 ILE A CA 1
ATOM 1405 C C . ILE A 1 193 ? -14.209 -14.309 15.820 1.00 13.42 171 ILE A C 1
ATOM 1406 O O . ILE A 1 193 ? -15.319 -13.872 16.151 1.00 14.15 171 ILE A O 1
ATOM 1411 N N . ALA A 1 194 ? -13.893 -15.597 15.954 1.00 14.30 172 ALA A N 1
ATOM 1412 C CA . ALA A 1 194 ? -14.899 -16.525 16.475 1.00 14.32 172 ALA A CA 1
ATOM 1413 C C . ALA A 1 194 ? -15.261 -16.190 17.903 1.00 14.27 172 ALA A C 1
ATOM 1414 O O . ALA A 1 194 ? -16.435 -16.225 18.297 1.00 14.29 172 ALA A O 1
ATOM 1416 N N . ALA A 1 195 ? -14.267 -15.779 18.694 1.00 13.51 173 ALA A N 1
ATOM 1417 C CA . ALA A 1 195 ? -14.570 -15.371 20.049 1.00 14.13 173 ALA A CA 1
ATOM 1418 C C . ALA A 1 195 ? -15.431 -14.110 20.085 1.00 16.26 173 ALA A C 1
ATOM 1419 O O . ALA A 1 195 ? -16.362 -14.010 20.876 1.00 18.53 173 ALA A O 1
ATOM 1421 N N . GLU A 1 196 ? -15.143 -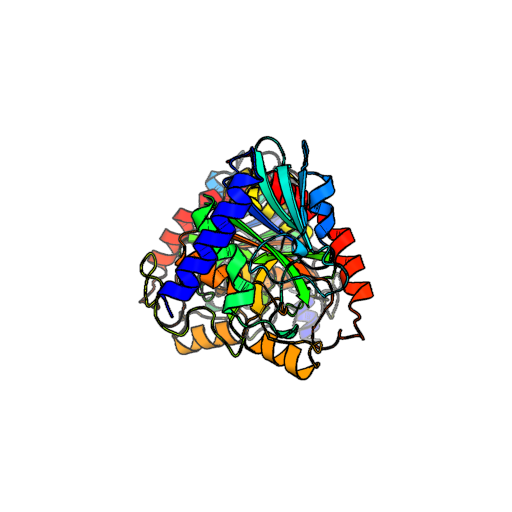13.136 19.222 1.00 13.72 174 GLU A N 1
ATOM 1422 C CA . GLU A 1 196 ? -15.947 -11.924 19.238 1.00 16.07 174 GLU A CA 1
ATOM 1423 C C . GLU A 1 196 ? -17.398 -12.209 18.833 1.00 16.80 174 GLU A C 1
ATOM 1424 O O . GLU A 1 196 ? -18.319 -11.586 19.385 1.00 18.49 174 GLU A O 1
ATOM 1430 N N . LYS A 1 197 ? -17.622 -13.133 17.880 1.00 15.54 175 LYS A N 1
ATOM 1431 C CA . LYS A 1 197 ? -18.944 -13.485 17.350 1.00 14.86 175 LYS A CA 1
ATOM 1432 C C . LYS A 1 197 ? -19.651 -14.557 18.176 1.00 19.88 175 LYS A C 1
ATOM 1433 O O . LYS A 1 197 ? -20.824 -14.862 17.911 1.00 22.59 175 LYS A O 1
ATOM 1439 N N . GLY A 1 198 ? -18.984 -15.113 19.177 1.00 18.83 176 GLY A N 1
ATOM 1440 C CA . GLY A 1 198 ? -19.553 -16.217 19.941 1.00 16.27 176 GLY A CA 1
ATOM 1441 C C . GLY A 1 198 ? -19.782 -17.487 19.141 1.00 18.17 176 GLY A C 1
ATOM 1442 O O . GLY A 1 198 ? -20.723 -18.229 19.443 1.00 21.64 176 GLY A O 1
ATOM 1443 N N . ILE A 1 199 ? -18.946 -17.770 18.139 1.00 14.66 177 ILE A N 1
ATOM 1444 C CA . ILE A 1 199 ? -19.010 -19.004 17.343 1.00 14.81 177 ILE A CA 1
ATOM 1445 C C . ILE A 1 199 ? -18.013 -20.005 17.917 1.00 16.24 177 ILE A C 1
ATOM 1446 O O . ILE A 1 199 ? -16.805 -19.759 17.927 1.00 16.56 177 ILE A O 1
ATOM 1451 N N . LYS A 1 200 ? -18.496 -21.150 18.362 1.00 16.14 178 LYS A N 1
ATOM 1452 C CA . LYS A 1 200 ? -17.590 -22.194 18.846 1.00 18.42 178 LYS A CA 1
ATOM 1453 C C . LYS A 1 200 ? -16.794 -22.810 17.706 1.00 19.08 178 LYS A C 1
ATOM 1454 O O . LYS A 1 200 ? -17.337 -23.141 16.623 1.00 16.40 178 LYS A O 1
ATOM 1460 N N . VAL A 1 201 ? -15.481 -22.894 17.907 1.00 15.35 179 VAL A N 1
ATOM 1461 C CA . VAL A 1 201 ? -14.599 -23.535 16.945 1.00 11.49 179 VAL A CA 1
ATOM 1462 C C . VAL A 1 201 ? -13.762 -24.575 17.671 1.00 12.50 179 VAL A C 1
ATOM 1463 O O . VAL A 1 201 ? -13.416 -24.409 18.849 1.00 15.79 179 VAL A O 1
ATOM 1467 N N . GLN A 1 202 ? -13.519 -25.677 16.978 1.00 10.96 180 GLN A N 1
ATOM 1468 C CA . GLN A 1 202 ? -12.512 -26.655 17.365 1.00 11.97 180 GLN A CA 1
ATOM 1469 C C . GLN A 1 202 ? -11.217 -26.347 16.601 1.00 11.37 180 GLN A C 1
ATOM 1470 O O . GLN A 1 202 ? -11.198 -25.578 15.656 1.00 11.45 180 GLN A O 1
ATOM 1476 N N . HIS A 1 203 ? -10.144 -27.011 16.996 1.00 11.52 181 HIS A N 1
ATOM 1477 C CA . HIS A 1 203 ? -8.858 -26.927 16.301 1.00 11.11 181 HIS A CA 1
ATOM 1478 C C . HIS A 1 203 ? -8.317 -28.335 16.213 1.00 11.32 181 HIS A C 1
ATOM 1479 O O . HIS A 1 203 ? -8.345 -29.067 17.216 1.00 13.70 181 HIS A O 1
ATOM 1486 N N . GLY A 1 204 ? -7.740 -28.683 15.079 1.00 10.62 182 GLY A N 1
ATOM 1487 C CA . GLY A 1 204 ? -7.061 -29.966 15.083 1.00 10.23 182 GLY A CA 1
ATOM 1488 C C . GLY A 1 204 ? -6.456 -30.339 13.749 1.00 8.03 182 GLY A C 1
ATOM 1489 O O . GLY A 1 204 ? -6.332 -29.528 12.825 1.00 9.34 182 GLY A O 1
ATOM 1490 N N . ILE A 1 205 ? -6.087 -31.615 13.684 1.00 8.12 183 ILE A N 1
ATOM 1491 C CA . ILE A 1 205 ? -5.343 -32.210 12.562 1.00 7.22 183 ILE A CA 1
ATOM 1492 C C . ILE A 1 205 ? -6.298 -32.922 11.616 1.00 7.80 183 ILE A C 1
ATOM 1493 O O . ILE A 1 205 ? -7.091 -33.760 12.037 1.00 8.44 183 ILE A O 1
ATOM 1498 N N . TYR A 1 206 ? -6.206 -32.590 10.330 1.00 7.31 184 TYR A N 1
ATOM 1499 C CA . TYR A 1 206 ? -6.983 -33.256 9.293 1.00 6.45 184 TYR A CA 1
ATOM 1500 C C . TYR A 1 206 ? -6.114 -34.315 8.633 1.00 9.98 184 TYR A C 1
ATOM 1501 O O . TYR A 1 206 ? -4.984 -34.036 8.265 1.00 7.92 184 TYR A O 1
ATOM 1510 N N . ILE A 1 207 ? -6.655 -35.519 8.468 1.00 7.18 185 ILE A N 1
ATOM 1511 C CA . ILE A 1 207 ? -5.965 -36.534 7.663 1.00 6.13 185 ILE A CA 1
ATOM 1512 C C . ILE A 1 207 ? -6.726 -36.739 6.372 1.00 8.61 185 ILE A C 1
ATOM 1513 O O . ILE A 1 207 ? -7.945 -36.892 6.387 1.00 8.03 185 ILE A O 1
ATOM 1518 N N . GLY A 1 208 ? -5.997 -36.766 5.257 1.00 7.44 186 GLY A N 1
ATOM 1519 C CA . GLY A 1 208 ? -6.626 -36.955 3.934 1.00 8.36 186 GLY A CA 1
ATOM 1520 C C . GLY A 1 208 ? -6.292 -38.349 3.435 1.00 7.38 186 GLY A C 1
ATOM 1521 O O . GLY A 1 208 ? -5.117 -38.730 3.411 1.00 9.07 186 GLY A O 1
ATOM 1522 N N . THR A 1 209 ? -7.330 -39.087 3.005 1.00 7.34 187 THR A N 1
ATOM 1523 C CA . THR A 1 209 ? -7.210 -40.477 2.582 1.00 8.66 187 THR A CA 1
ATOM 1524 C C . THR A 1 209 ? -8.002 -40.635 1.286 1.00 10.13 187 THR A C 1
ATOM 1525 O O . THR A 1 209 ? -8.916 -39.842 1.029 1.00 9.52 187 THR A O 1
ATOM 1529 N N . GLN A 1 210 ? -7.629 -41.607 0.435 1.00 8.05 188 GLN A N 1
ATOM 1530 C CA . GLN A 1 210 ? -8.179 -41.565 -0.921 1.00 7.86 188 GLN A CA 1
ATOM 1531 C C . GLN A 1 210 ? -9.678 -41.811 -0.978 1.00 9.36 188 GLN A C 1
ATOM 1532 O O . GLN A 1 210 ? -10.338 -41.248 -1.852 1.00 9.77 188 GLN A O 1
ATOM 1538 N N . GLY A 1 211 ? -10.234 -42.678 -0.140 1.00 9.04 189 GLY A N 1
ATOM 1539 C CA . GLY A 1 211 ? -11.610 -43.087 -0.350 1.00 8.03 189 GLY A CA 1
ATOM 1540 C C . GLY A 1 211 ? -11.792 -43.947 -1.614 1.00 9.54 189 GLY A C 1
ATOM 1541 O O . GLY A 1 211 ? -10.832 -44.420 -2.205 1.00 9.45 189 GLY A O 1
ATOM 1542 N N . PRO A 1 212 ? -13.026 -44.126 -2.100 1.00 7.09 190 PRO A N 1
ATOM 1543 C CA . PRO A 1 212 ? -14.259 -43.440 -1.734 1.00 5.94 190 PRO A CA 1
ATOM 1544 C C . PRO A 1 212 ? -15.089 -44.160 -0.682 1.00 8.28 190 PRO A C 1
ATOM 1545 O O . PRO A 1 212 ? -16.181 -43.634 -0.378 1.00 9.69 190 PRO A O 1
ATOM 1549 N N . THR A 1 213 ? -14.692 -45.328 -0.182 1.00 7.68 191 THR A N 1
ATOM 1550 C CA . THR A 1 213 ? -15.463 -45.904 0.937 1.00 9.32 191 THR A CA 1
ATOM 1551 C C . THR A 1 213 ? -15.314 -45.038 2.192 1.00 9.56 191 THR A C 1
ATOM 1552 O O . THR A 1 213 ? -14.236 -44.506 2.500 1.00 10.32 191 THR A O 1
ATOM 1556 N N . PHE A 1 214 ? -16.427 -44.829 2.904 1.00 8.88 192 PHE A N 1
ATOM 1557 C CA . PHE A 1 214 ? -16.246 -44.332 4.257 1.00 8.20 192 PHE A CA 1
ATOM 1558 C C . PHE A 1 214 ? -15.465 -45.373 5.080 1.00 8.45 192 PHE A C 1
ATOM 1559 O O . PHE A 1 214 ? -15.383 -46.570 4.755 1.00 10.50 192 PHE A O 1
ATOM 1567 N N . GLU A 1 215 ? -14.851 -44.914 6.141 1.00 8.35 193 GLU A N 1
ATOM 1568 C CA . GLU A 1 215 ? -13.945 -45.805 6.883 1.00 8.85 193 GLU A CA 1
ATOM 1569 C C . GLU A 1 215 ? -14.660 -46.891 7.655 1.00 8.85 193 GLU A C 1
ATOM 1570 O O . GLU A 1 215 ? -15.764 -46.728 8.178 1.00 9.89 193 GLU A O 1
ATOM 1576 N N . THR A 1 216 ? -13.984 -48.052 7.753 1.00 7.71 194 THR A N 1
ATOM 1577 C CA . THR A 1 216 ? -14.440 -49.038 8.707 1.00 8.10 194 THR A CA 1
ATOM 1578 C C . THR A 1 216 ? -14.170 -48.526 10.115 1.00 8.90 194 THR A C 1
ATOM 1579 O O . THR A 1 216 ? -13.342 -47.632 10.299 1.00 9.08 194 THR A O 1
ATOM 1583 N N . PRO A 1 217 ? -14.803 -49.139 11.129 1.00 8.13 195 PRO A N 1
ATOM 1584 C CA . PRO A 1 217 ? -14.486 -48.724 12.513 1.00 9.20 195 PRO A CA 1
ATOM 1585 C C . PRO A 1 217 ? -13.011 -48.890 12.817 1.00 10.02 195 PRO A C 1
ATOM 1586 O O . PRO A 1 217 ? -12.423 -48.029 13.500 1.00 10.88 195 PRO A O 1
ATOM 1590 N N . ALA A 1 218 ? -12.382 -49.967 12.304 1.00 8.79 196 ALA A N 1
ATOM 1591 C CA . ALA A 1 218 ? -10.963 -50.168 12.519 1.00 8.15 196 ALA A CA 1
ATOM 1592 C C . ALA A 1 218 ? -10.121 -49.074 11.855 1.00 8.23 196 ALA A C 1
ATOM 1593 O O . ALA A 1 218 ? -9.083 -48.671 12.408 1.00 10.34 196 ALA A O 1
ATOM 1595 N N . GLU A 1 219 ? -10.554 -48.566 10.699 1.00 9.07 197 GLU A N 1
ATOM 1596 C CA . GLU A 1 219 ? -9.823 -47.509 9.981 1.00 8.01 197 GLU A CA 1
ATOM 1597 C C . GLU A 1 219 ? -9.996 -46.191 10.697 1.00 9.98 197 GLU A C 1
ATOM 1598 O O . GLU A 1 219 ? -9.023 -45.467 10.879 1.00 9.93 197 GLU A O 1
ATOM 1604 N N . TYR A 1 220 ? -11.217 -45.900 11.186 1.00 8.65 198 TYR A N 1
ATOM 1605 C CA . TYR A 1 220 ? -11.362 -44.688 11.996 1.00 7.92 198 TYR A CA 1
ATOM 1606 C C . TYR A 1 220 ? -10.460 -44.764 13.220 1.00 9.92 198 TYR A C 1
ATOM 1607 O O . TYR A 1 220 ? -9.843 -43.768 13.592 1.00 9.31 198 TYR A O 1
ATOM 1616 N N . LYS A 1 221 ? -10.400 -45.921 13.875 1.00 8.70 199 LYS A N 1
ATOM 1617 C CA . LYS A 1 221 ? -9.557 -46.082 15.061 1.00 9.44 199 LYS A CA 1
ATOM 1618 C C . LYS A 1 221 ? -8.100 -45.868 14.681 1.00 9.55 199 LYS A C 1
ATOM 1619 O O . LYS A 1 221 ? -7.366 -45.209 15.428 1.00 10.23 199 LYS A O 1
ATOM 1625 N N . LEU A 1 222 ? -7.661 -46.455 13.556 1.00 9.04 200 LEU A N 1
ATOM 1626 C CA . LEU A 1 222 ? -6.288 -46.256 13.072 1.00 8.46 200 LEU A CA 1
ATOM 1627 C C . LEU A 1 222 ? -5.970 -44.754 12.959 1.00 10.85 200 LEU A C 1
ATOM 1628 O O . LEU A 1 222 ? -4.914 -44.287 13.409 1.00 10.53 200 LEU A O 1
ATOM 1633 N N . PHE A 1 223 ? -6.879 -43.996 12.353 1.00 8.80 201 PHE A N 1
ATOM 1634 C CA . PHE A 1 223 ? -6.605 -42.560 12.124 1.00 11.02 201 PHE A CA 1
ATOM 1635 C C . PHE A 1 223 ? -6.538 -41.809 13.446 1.00 10.35 201 PHE A C 1
ATOM 1636 O O . PHE A 1 223 ? -5.700 -40.898 13.617 1.00 10.69 201 PHE A O 1
ATOM 1644 N N . HIS A 1 224 ? -7.358 -42.196 14.416 1.00 8.82 202 HIS A N 1
ATOM 1645 C CA . HIS A 1 224 ? -7.234 -41.637 15.773 1.00 10.70 202 HIS A CA 1
ATOM 1646 C C . HIS A 1 224 ? -5.882 -41.956 16.386 1.00 12.11 202 HIS A C 1
ATOM 1647 O O . HIS A 1 224 ? -5.256 -41.084 16.997 1.00 11.76 202 HIS A O 1
ATOM 1654 N N . ILE A 1 225 ? -5.426 -43.211 16.266 1.00 9.86 203 ILE A N 1
ATOM 1655 C CA . ILE A 1 225 ? -4.120 -43.601 16.811 1.00 9.91 203 ILE A CA 1
ATOM 1656 C C . ILE A 1 225 ? -3.012 -42.759 16.199 1.00 10.47 203 ILE A C 1
ATOM 1657 O O . ILE A 1 225 ? -2.059 -42.390 16.905 1.00 11.92 203 ILE A O 1
ATOM 1662 N N . LEU A 1 226 ? -3.104 -42.486 14.902 1.00 11.62 204 LEU A N 1
ATOM 1663 C CA . LEU A 1 226 ? -2.052 -41.722 14.208 1.00 10.21 204 LEU A CA 1
ATOM 1664 C C . LEU A 1 226 ? -2.083 -40.245 14.558 1.00 12.13 204 LEU A C 1
ATOM 1665 O O . LEU A 1 226 ? -1.181 -39.531 14.137 1.00 12.36 204 LEU A O 1
ATOM 1670 N N . GLY A 1 227 ? -3.083 -39.772 15.299 1.00 9.75 205 GLY A N 1
ATOM 1671 C CA . GLY A 1 227 ? -3.147 -38.391 15.731 1.00 10.19 205 GLY A CA 1
ATOM 1672 C C . GLY A 1 227 ? -4.075 -37.489 14.954 1.00 11.16 205 GLY A C 1
ATOM 1673 O O . GLY A 1 227 ? -4.003 -36.250 15.138 1.00 12.70 205 GLY A O 1
ATOM 1674 N N . ALA A 1 228 ? -4.986 -38.043 14.166 1.00 8.86 206 ALA A N 1
ATOM 1675 C CA . ALA A 1 228 ? -5.912 -37.205 13.420 1.00 9.71 206 ALA A CA 1
ATOM 1676 C C . ALA A 1 228 ? -7.144 -36.878 14.245 1.00 9.67 206 ALA A C 1
ATOM 1677 O O . ALA A 1 228 ? -7.654 -37.718 15.006 1.00 12.88 206 ALA A O 1
ATOM 1679 N N . ASP A 1 229 ? -7.665 -35.676 14.043 1.00 8.21 207 ASP A N 1
ATOM 1680 C CA . ASP A 1 229 ? -8.944 -35.273 14.634 1.00 10.91 207 ASP A CA 1
ATOM 1681 C C . ASP A 1 229 ? -10.101 -35.335 13.677 1.00 10.78 207 ASP A C 1
ATOM 1682 O O . ASP A 1 229 ? -11.236 -35.460 14.132 1.00 10.64 207 ASP A O 1
ATOM 1687 N N . ALA A 1 230 ? -9.833 -35.280 12.388 1.00 8.36 208 ALA A N 1
ATOM 1688 C CA . ALA A 1 230 ? -10.904 -35.374 11.403 1.00 7.35 208 ALA A CA 1
ATOM 1689 C C . ALA A 1 230 ? -10.331 -35.992 10.140 1.00 8.60 208 ALA A C 1
ATOM 1690 O O . ALA A 1 230 ? -9.135 -35.844 9.842 1.00 8.55 208 ALA A O 1
ATOM 1692 N N . VAL A 1 231 ? -11.165 -36.735 9.432 1.00 7.39 209 VAL A N 1
ATOM 1693 C CA . VAL A 1 231 ? -10.701 -37.456 8.239 1.00 7.20 209 VAL A CA 1
ATOM 1694 C C . VAL A 1 231 ? -11.584 -37.091 7.052 1.00 8.49 209 VAL A C 1
ATOM 1695 O O . VAL A 1 231 ? -12.819 -37.044 7.158 1.00 10.10 209 VAL A O 1
ATOM 1699 N N . GLY A 1 232 ? -10.942 -36.883 5.891 1.00 6.37 210 GLY A N 1
ATOM 1700 C CA . GLY A 1 232 ? -11.729 -36.711 4.703 1.00 7.57 210 GLY A CA 1
ATOM 1701 C C . GLY A 1 232 ? -10.906 -37.146 3.512 1.00 8.09 210 GLY A C 1
ATOM 1702 O O . GLY A 1 232 ? -9.831 -37.765 3.682 1.00 8.47 210 GLY A O 1
ATOM 1703 N N . MET A 1 233 ? -11.470 -36.895 2.322 1.00 6.81 211 MET A N 1
ATOM 1704 C CA . MET A 1 233 ? -10.880 -37.415 1.106 1.00 7.42 211 MET A CA 1
ATOM 1705 C C . MET A 1 233 ? -10.371 -36.317 0.175 1.00 8.82 211 MET A C 1
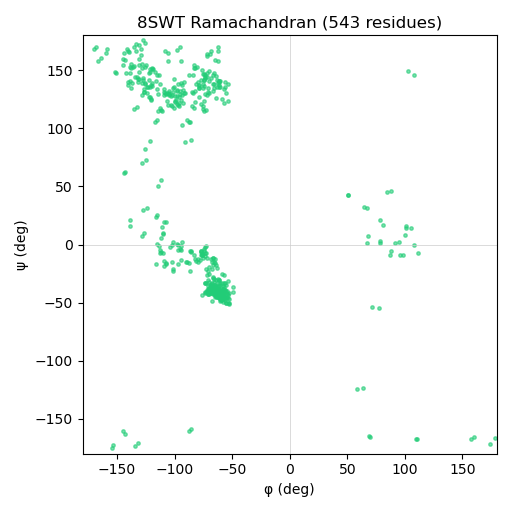ATOM 1706 O O . MET A 1 233 ? -10.170 -36.565 -1.017 1.00 8.86 211 MET A O 1
ATOM 1711 N N . SER A 1 234 ? -10.041 -35.162 0.726 1.00 8.81 212 SER A N 1
ATOM 1712 C CA . SER A 1 234 ? -9.673 -34.002 -0.108 1.00 8.29 212 SER A CA 1
ATOM 1713 C C . SER A 1 234 ? -8.588 -33.173 0.588 1.00 10.56 212 SER A C 1
ATOM 1714 O O . SER A 1 234 ? -7.890 -33.679 1.475 1.00 10.52 212 SER A O 1
ATOM 1717 N N . THR A 1 235 ? -8.447 -31.885 0.148 1.00 11.77 213 THR A N 1
ATOM 1718 C CA . THR A 1 235 ? -7.796 -30.766 0.869 1.00 11.15 213 THR A CA 1
ATOM 1719 C C . THR A 1 235 ? -6.285 -30.850 0.965 1.00 10.45 213 THR A C 1
ATOM 1720 O O . THR A 1 235 ? -5.603 -29.905 0.556 1.00 11.00 213 THR A O 1
ATOM 1724 N N . VAL A 1 236 ? -5.743 -31.964 1.462 1.00 9.25 214 VAL A N 1
ATOM 1725 C CA . VAL A 1 236 ? -4.282 -32.077 1.589 1.00 8.56 214 VAL A CA 1
ATOM 1726 C C . VAL A 1 236 ? -3.547 -31.771 0.290 1.00 9.28 214 VAL A C 1
ATOM 1727 O O . VAL A 1 236 ? -2.583 -30.996 0.316 1.00 8.78 214 VAL A O 1
ATOM 1731 N N . PRO A 1 237 ? -3.899 -32.350 -0.840 1.00 8.93 215 PRO A N 1
ATOM 1732 C CA . PRO A 1 237 ? -3.139 -32.046 -2.063 1.00 9.10 215 PRO A CA 1
ATOM 1733 C C . PRO A 1 237 ? -3.131 -30.575 -2.429 1.00 8.12 215 PRO A C 1
ATOM 1734 O O . PRO A 1 237 ? -2.069 -30.058 -2.833 1.00 8.84 215 PRO A O 1
ATOM 1738 N N . GLU A 1 238 ? -4.292 -29.889 -2.295 1.00 8.92 216 GLU A N 1
ATOM 1739 C CA . GLU A 1 238 ? -4.395 -28.479 -2.619 1.00 8.41 216 GLU A CA 1
ATOM 1740 C C . GLU A 1 238 ? -3.539 -27.644 -1.681 1.00 8.07 216 GLU A C 1
ATOM 1741 O O . GLU A 1 238 ? -2.918 -26.666 -2.106 1.00 8.05 216 GLU A O 1
ATOM 1747 N N . VAL A 1 239 ? -3.431 -28.060 -0.409 1.00 8.08 217 VAL A N 1
ATOM 1748 C CA . VAL A 1 239 ? -2.615 -27.322 0.542 1.00 8.53 217 VAL A CA 1
ATOM 1749 C C . VAL A 1 239 ? -1.144 -27.503 0.210 1.00 8.74 217 VAL A C 1
ATOM 1750 O O . VAL A 1 239 ? -0.346 -26.578 0.356 1.00 8.23 217 VAL A O 1
ATOM 1754 N N . ILE A 1 240 ? -0.746 -28.729 -0.119 1.00 7.34 218 ILE A N 1
ATOM 1755 C CA . ILE A 1 240 ? 0.639 -28.976 -0.525 1.00 6.79 218 ILE A CA 1
ATOM 1756 C C . ILE A 1 240 ? 0.978 -28.071 -1.683 1.00 6.38 218 ILE A C 1
ATOM 1757 O O . ILE A 1 240 ? 2.035 -27.432 -1.700 1.00 8.25 218 ILE A O 1
ATOM 1762 N N . VAL A 1 241 ? 0.128 -28.069 -2.698 1.00 5.92 219 VAL A N 1
ATOM 1763 C CA . VAL A 1 241 ? 0.474 -27.280 -3.887 1.00 6.77 219 VAL A CA 1
ATOM 1764 C C . VAL A 1 241 ? 0.431 -25.782 -3.584 1.00 8.00 219 VAL A C 1
ATOM 1765 O O . VAL A 1 241 ? 1.310 -25.022 -4.023 1.00 8.53 219 VAL A O 1
ATOM 1769 N N . ALA A 1 242 ? -0.521 -25.342 -2.758 1.00 6.67 220 ALA A N 1
ATOM 1770 C CA . ALA A 1 242 ? -0.525 -23.913 -2.396 1.00 8.12 220 ALA A CA 1
ATOM 1771 C C . ALA A 1 242 ? 0.786 -23.553 -1.702 1.00 9.08 220 ALA A C 1
ATOM 1772 O O . ALA A 1 242 ? 1.377 -22.486 -1.944 1.00 9.95 220 ALA A O 1
ATOM 1774 N N . ASN A 1 243 ? 1.245 -24.425 -0.808 1.00 9.04 221 ASN A N 1
ATOM 1775 C CA . ASN A 1 243 ? 2.519 -24.189 -0.134 1.00 8.12 221 ASN A CA 1
ATOM 1776 C C . ASN A 1 243 ? 3.665 -24.077 -1.124 1.00 9.52 221 ASN A C 1
ATOM 1777 O O . ASN A 1 243 ? 4.500 -23.169 -0.999 1.00 11.57 221 ASN A O 1
ATOM 1782 N N . HIS A 1 244 ? 3.729 -24.997 -2.094 1.00 8.36 222 HIS A N 1
ATOM 1783 C CA . HIS A 1 244 ? 4.753 -24.929 -3.135 1.00 8.43 222 HIS A CA 1
ATOM 1784 C C . HIS A 1 244 ? 4.682 -23.606 -3.896 1.00 10.35 222 HIS A C 1
ATOM 1785 O O . HIS A 1 244 ? 5.718 -23.035 -4.258 1.00 11.87 222 HIS A O 1
ATOM 1792 N N . CYS A 1 245 ? 3.463 -23.131 -4.165 1.00 9.82 223 CYS A N 1
ATOM 1793 C CA . CYS A 1 245 ? 3.210 -21.886 -4.897 1.00 11.18 223 CYS A CA 1
ATOM 1794 C C . CYS A 1 245 ? 3.431 -20.630 -4.104 1.00 11.78 223 CYS A C 1
ATOM 1795 O O . CYS A 1 245 ? 3.405 -19.571 -4.731 1.00 14.56 223 CYS A O 1
ATOM 1798 N N . GLY A 1 246 ? 3.655 -20.721 -2.802 1.00 11.12 224 GLY A N 1
ATOM 1799 C CA . GLY A 1 246 ? 3.829 -19.534 -2.012 1.00 11.15 224 GLY A CA 1
ATOM 1800 C C . GLY A 1 246 ? 2.527 -18.874 -1.624 1.00 13.09 224 GLY A C 1
ATOM 1801 O O . GLY A 1 246 ? 2.548 -17.691 -1.262 1.00 13.74 224 GLY A O 1
ATOM 1802 N N . ILE A 1 247 ? 1.408 -19.592 -1.723 1.00 10.38 225 ILE A N 1
ATOM 1803 C CA . ILE A 1 247 ? 0.083 -19.072 -1.381 1.00 8.64 225 ILE A CA 1
ATOM 1804 C C . ILE A 1 247 ? -0.229 -19.442 0.074 1.00 11.08 225 ILE A C 1
ATOM 1805 O O . ILE A 1 247 ? -0.136 -20.593 0.443 1.00 11.10 225 ILE A O 1
ATOM 1810 N N . LYS A 1 248 ? -0.626 -18.466 0.869 1.00 10.43 226 LYS A N 1
ATOM 1811 C CA . LYS A 1 248 ? -0.881 -18.693 2.297 1.00 9.21 226 LYS A CA 1
ATOM 1812 C C . LYS A 1 248 ? -2.202 -19.470 2.447 1.00 9.89 226 LYS A C 1
ATOM 1813 O O . LYS A 1 248 ? -3.133 -19.241 1.689 1.00 10.81 226 LYS A O 1
ATOM 1819 N N . VAL A 1 249 ? -2.294 -20.388 3.432 1.00 8.27 227 VAL A N 1
ATOM 1820 C CA . VAL A 1 249 ? -3.447 -21.274 3.574 1.00 8.10 227 VAL A CA 1
ATOM 1821 C C . VAL A 1 249 ? -4.145 -21.128 4.911 1.00 9.99 227 VAL A C 1
ATOM 1822 O O . VAL A 1 249 ? -3.503 -21.115 5.958 1.00 9.47 227 VAL A O 1
ATOM 1826 N N . PHE A 1 250 ? -5.476 -21.080 4.862 1.00 8.20 228 PHE A N 1
ATOM 1827 C CA . PHE A 1 250 ? -6.333 -21.239 6.032 1.00 8.31 228 PHE A CA 1
ATOM 1828 C C . PHE A 1 250 ? -7.363 -22.317 5.718 1.00 11.63 228 PHE A C 1
ATOM 1829 O O . PHE A 1 250 ? -7.883 -22.371 4.597 1.00 9.54 228 PHE A O 1
ATOM 1837 N N . GLY A 1 251 ? -7.687 -23.164 6.694 1.00 9.56 229 GLY A N 1
ATOM 1838 C CA . GLY A 1 251 ? -8.614 -24.246 6.363 1.00 9.91 229 GLY A CA 1
ATOM 1839 C C . GLY A 1 251 ? -9.607 -24.513 7.477 1.00 11.71 229 GLY A C 1
ATOM 1840 O O . GLY A 1 251 ? -9.256 -24.368 8.651 1.00 11.45 229 GLY A O 1
ATOM 1841 N N . ILE A 1 252 ? -10.866 -24.774 7.126 1.00 9.59 230 ILE A N 1
ATOM 1842 C CA . ILE A 1 252 ? -11.880 -25.173 8.136 1.00 10.83 230 ILE A CA 1
ATOM 1843 C C . ILE A 1 252 ? -12.499 -26.480 7.647 1.00 12.28 230 ILE A C 1
ATOM 1844 O O . ILE A 1 252 ? -12.922 -26.573 6.501 1.00 11.97 230 ILE A O 1
ATOM 1849 N N . SER A 1 253 ? -12.576 -27.468 8.526 1.00 12.02 231 SER A N 1
ATOM 1850 C CA . SER A 1 253 ? -13.214 -28.744 8.227 1.00 10.05 231 SER A CA 1
ATOM 1851 C C . SER A 1 253 ? -14.509 -28.790 9.032 1.00 14.77 231 SER A C 1
ATOM 1852 O O . SER A 1 253 ? -14.497 -28.511 10.235 1.00 14.13 231 SER A O 1
ATOM 1855 N N . VAL A 1 254 ? -15.631 -29.089 8.379 1.00 8.81 232 VAL A N 1
ATOM 1856 C CA . VAL A 1 254 ? -16.910 -29.170 9.069 1.00 10.26 232 VAL A CA 1
ATOM 1857 C C . VAL A 1 254 ? -17.138 -30.637 9.402 1.00 10.00 232 VAL A C 1
ATOM 1858 O O . VAL A 1 254 ? -17.195 -31.467 8.503 1.00 8.47 232 VAL A O 1
ATOM 1862 N N . VAL A 1 255 ? -17.300 -30.959 10.678 1.00 9.56 233 VAL A N 1
ATOM 1863 C CA . VAL A 1 255 ? -17.507 -32.341 11.099 1.00 10.10 233 VAL A CA 1
ATOM 1864 C C . VAL A 1 255 ? -18.929 -32.741 10.745 1.00 10.68 233 VAL A C 1
ATOM 1865 O O . VAL A 1 255 ? -19.881 -32.170 11.276 1.00 12.32 233 VAL A O 1
ATOM 1869 N N . THR A 1 256 ? -19.092 -33.705 9.837 1.00 9.36 234 THR A N 1
ATOM 1870 C CA . THR A 1 256 ? -20.428 -34.032 9.353 1.00 8.49 234 THR A CA 1
ATOM 1871 C C . THR A 1 256 ? -20.910 -35.404 9.805 1.00 11.95 234 THR A C 1
ATOM 1872 O O . THR A 1 256 ? -22.059 -35.786 9.523 1.00 11.88 234 THR A O 1
ATOM 1876 N N . ASP A 1 257 ? -20.050 -36.171 10.455 1.00 10.99 235 ASP A N 1
ATOM 1877 C CA . ASP A 1 257 ? -20.366 -37.520 10.922 1.00 10.32 235 ASP A CA 1
ATOM 1878 C C . ASP A 1 257 ? -19.260 -37.915 11.881 1.00 9.81 235 ASP A C 1
ATOM 1879 O O . ASP A 1 257 ? -18.185 -37.286 11.884 1.00 10.48 235 ASP A O 1
ATOM 1884 N N . LEU A 1 258 ? -19.547 -38.885 12.767 1.00 10.74 236 LEU A N 1
ATOM 1885 C CA . LEU A 1 258 ? -18.574 -39.258 13.795 1.00 10.33 236 LEU A CA 1
ATOM 1886 C C . LEU A 1 258 ? -17.917 -40.587 13.423 1.00 13.41 236 LEU A C 1
ATOM 1887 O O . LEU A 1 258 ? -18.611 -41.562 13.080 1.00 18.00 236 LEU A O 1
ATOM 1892 N N . GLY A 1 259 ? -16.597 -40.621 13.502 1.00 11.24 237 GLY A N 1
ATOM 1893 C CA . GLY A 1 259 ? -15.889 -41.873 13.380 1.00 11.44 237 GLY A CA 1
ATOM 1894 C C . GLY A 1 259 ? -15.229 -42.137 14.716 1.00 13.50 237 GLY A C 1
ATOM 1895 O O . GLY A 1 259 ? -14.026 -42.362 14.798 1.00 15.34 237 GLY A O 1
ATOM 1896 N N . VAL A 1 260 ? -15.991 -42.038 15.789 1.00 11.40 238 VAL A N 1
ATOM 1897 C CA . VAL A 1 260 ? -15.519 -42.215 17.165 1.00 11.96 238 VAL A CA 1
ATOM 1898 C C . VAL A 1 260 ? -15.899 -43.591 17.656 1.00 13.52 238 VAL A C 1
ATOM 1899 O O . VAL A 1 260 ? -17.064 -43.994 17.538 1.00 12.82 238 VAL A O 1
ATOM 1903 N N . GLU A 1 261 ? -14.918 -44.320 18.237 1.00 14.48 239 GLU A N 1
ATOM 1904 C CA . GLU A 1 261 ? -15.161 -45.697 18.676 1.00 20.22 239 GLU A CA 1
ATOM 1905 C C . GLU A 1 261 ? -16.317 -45.715 19.653 1.00 15.30 239 GLU A C 1
ATOM 1906 O O . GLU A 1 261 ? -16.308 -44.928 20.607 1.00 14.71 239 GLU A O 1
ATOM 1912 N N . GLY A 1 262 ? -17.251 -46.654 19.473 1.00 16.02 240 GLY A N 1
ATOM 1913 C CA . GLY A 1 262 ? -18.442 -46.754 20.306 1.00 16.77 240 GLY A CA 1
ATOM 1914 C C . GLY A 1 262 ? -19.620 -45.914 19.871 1.00 14.95 240 GLY A C 1
ATOM 1915 O O . GLY A 1 262 ? -20.739 -46.069 20.433 1.00 20.55 240 GLY A O 1
ATOM 1916 N N . LYS A 1 263 ? -19.427 -45.028 18.884 1.00 13.73 241 LYS A N 1
ATOM 1917 C CA . LYS A 1 263 ? -20.473 -44.091 18.513 1.00 14.14 241 LYS A CA 1
ATOM 1918 C C . LYS A 1 263 ? -20.706 -44.169 17.022 1.00 15.67 241 LYS A C 1
ATOM 1919 O O . LYS A 1 263 ? -21.348 -43.295 16.475 1.00 17.45 241 LYS A O 1
ATOM 1925 N N . ILE A 1 264 ? -20.091 -45.120 16.338 1.00 13.63 242 ILE A N 1
ATOM 1926 C CA . ILE A 1 264 ? -20.243 -45.152 14.871 1.00 13.42 242 ILE A CA 1
ATOM 1927 C C . ILE A 1 264 ? -21.629 -45.672 14.481 1.00 15.27 242 ILE A C 1
ATOM 1928 O O . ILE A 1 264 ? -22.148 -46.648 15.055 1.00 15.78 242 ILE A O 1
ATOM 1933 N N . VAL A 1 265 ? -22.245 -45.000 13.498 1.00 13.60 243 VAL A N 1
ATOM 1934 C CA . VAL A 1 265 ? -23.503 -45.412 12.871 1.00 13.49 243 VAL A CA 1
ATOM 1935 C C . VAL A 1 265 ? -23.300 -45.362 11.369 1.00 14.63 243 VAL A C 1
ATOM 1936 O O . VAL A 1 265 ? -22.270 -44.921 10.884 1.00 15.19 243 VAL A O 1
ATOM 1940 N N . GLU A 1 266 ? -24.296 -45.873 10.646 1.00 15.70 244 GLU A N 1
ATOM 1941 C CA . GLU A 1 266 ? -24.269 -45.760 9.189 1.00 15.85 244 GLU A CA 1
ATOM 1942 C C . GLU A 1 266 ? -24.290 -44.313 8.756 1.00 16.82 244 GLU A C 1
ATOM 1943 O O . GLU A 1 266 ? -25.083 -43.506 9.264 1.00 20.44 244 GLU A O 1
ATOM 1949 N N . VAL A 1 267 ? -23.495 -44.009 7.749 1.00 13.89 245 VAL A N 1
ATOM 1950 C CA . VAL A 1 267 ? -23.434 -42.644 7.277 1.00 16.44 245 VAL A CA 1
ATOM 1951 C C . VAL A 1 267 ? -23.754 -42.659 5.789 1.00 17.29 245 VAL A C 1
ATOM 1952 O O . VAL A 1 267 ? -23.563 -43.668 5.095 1.00 15.68 245 VAL A O 1
ATOM 1956 N N . SER A 1 268 ? -24.248 -41.538 5.307 1.00 13.48 246 SER A N 1
ATOM 1957 C CA . SER A 1 268 ? -24.460 -41.423 3.866 1.00 14.41 246 SER A CA 1
ATOM 1958 C C . SER A 1 268 ? -24.041 -40.038 3.418 1.00 12.12 246 SER A C 1
ATOM 1959 O O . SER A 1 268 ? -24.077 -39.091 4.186 1.00 12.73 246 SER A O 1
ATOM 1962 N N . HIS A 1 269 ? -23.641 -39.949 2.137 1.00 11.18 247 HIS A N 1
ATOM 1963 C CA . HIS A 1 269 ? -23.253 -38.674 1.569 1.00 10.91 247 HIS A CA 1
ATOM 1964 C C . HIS A 1 269 ? -24.423 -37.685 1.588 1.00 11.52 247 HIS A C 1
ATOM 1965 O O . HIS A 1 269 ? -24.218 -36.476 1.672 1.00 11.31 247 HIS A O 1
ATOM 1972 N N . GLU A 1 270 ? -25.659 -38.174 1.478 1.00 11.85 248 GLU A N 1
ATOM 1973 C CA . GLU A 1 270 ? -26.826 -37.283 1.534 1.00 12.70 248 GLU A CA 1
ATOM 1974 C C . GLU A 1 270 ? -26.907 -36.599 2.903 1.00 16.17 248 GLU A C 1
ATOM 1975 O O . GLU A 1 270 ? -27.128 -35.368 3.001 1.00 15.34 248 GLU A O 1
ATOM 1981 N N . GLU A 1 271 ? -26.663 -37.369 3.958 1.00 14.51 249 GLU A N 1
ATOM 1982 C CA . GLU A 1 271 ? -26.719 -36.777 5.283 1.00 14.53 249 GLU A CA 1
ATOM 1983 C C . GLU A 1 271 ? -25.495 -35.890 5.525 1.00 14.80 249 GLU A C 1
ATOM 1984 O O . GLU A 1 271 ? -25.586 -34.893 6.268 1.00 15.16 249 GLU A O 1
ATOM 1990 N N . VAL A 1 272 ? -24.342 -36.248 4.956 1.00 11.25 250 VAL A N 1
ATOM 1991 C CA . VAL A 1 272 ? -23.169 -35.387 5.073 1.00 10.96 250 VAL A CA 1
ATOM 1992 C C . VAL A 1 272 ? -23.487 -34.009 4.490 1.00 12.21 250 VAL A C 1
ATOM 1993 O O . VAL A 1 272 ? -23.131 -32.964 5.068 1.00 12.04 250 VAL A O 1
ATOM 1997 N N . GLN A 1 273 ? -24.107 -33.994 3.297 1.00 10.95 251 GLN A N 1
ATOM 1998 C CA . GLN A 1 273 ? -24.402 -32.704 2.654 1.00 12.33 251 GLN A CA 1
ATOM 1999 C C . GLN A 1 273 ? -25.327 -31.866 3.521 1.00 15.63 251 GLN A C 1
ATOM 2000 O O . GLN A 1 273 ? -25.146 -30.633 3.624 1.00 14.26 251 GLN A O 1
ATOM 2006 N N . LYS A 1 274 ? -26.306 -32.509 4.186 1.00 12.50 252 LYS A N 1
ATOM 2007 C CA . LYS A 1 274 ? -27.262 -31.702 4.974 1.00 12.90 252 LYS A CA 1
ATOM 2008 C C . LYS A 1 274 ? -26.564 -31.133 6.193 1.00 14.72 252 LYS A C 1
ATOM 2009 O O . LYS A 1 274 ? -26.828 -29.982 6.597 1.00 14.93 252 LYS A O 1
ATOM 2015 N N . ALA A 1 275 ? -25.681 -31.934 6.799 1.00 13.24 253 ALA A N 1
ATOM 2016 C CA . ALA A 1 275 ? -24.964 -31.444 7.972 1.00 12.15 253 ALA A CA 1
ATOM 2017 C C . ALA A 1 275 ? -24.017 -30.299 7.622 1.00 15.00 253 ALA A C 1
ATOM 2018 O O . ALA A 1 275 ? -23.922 -29.325 8.384 1.00 14.07 253 ALA A O 1
ATOM 2020 N N . ALA A 1 276 ? -23.308 -30.403 6.496 1.00 10.83 254 ALA A N 1
ATOM 2021 C CA . ALA A 1 276 ? -22.413 -29.331 6.072 1.00 12.15 254 ALA A CA 1
ATOM 2022 C C . ALA A 1 276 ? -23.226 -28.072 5.754 1.00 14.23 254 ALA A C 1
ATOM 2023 O O . ALA A 1 276 ? -22.874 -26.967 6.176 1.00 15.14 254 ALA A O 1
ATOM 2025 N N . ASP A 1 277 ? -24.342 -28.228 5.019 1.00 13.61 255 ASP A N 1
ATOM 2026 C CA . ASP A 1 277 ? -25.165 -27.056 4.701 1.00 16.76 255 ASP A CA 1
ATOM 2027 C C . ASP A 1 277 ? -25.650 -26.338 5.958 1.00 15.01 255 ASP A C 1
ATOM 2028 O O . ASP A 1 277 ? -25.716 -25.101 5.979 1.00 15.76 255 ASP A O 1
ATOM 2033 N N . ALA A 1 278 ? -26.001 -27.087 7.016 1.00 13.18 256 ALA A N 1
ATOM 2034 C CA . ALA A 1 278 ? -26.442 -26.447 8.256 1.00 15.21 256 ALA A CA 1
ATOM 2035 C C . ALA A 1 278 ? -25.333 -25.644 8.950 1.00 15.92 256 ALA A C 1
ATOM 2036 O O . ALA A 1 278 ? -25.630 -24.641 9.608 1.00 16.96 256 ALA A O 1
ATOM 2038 N N . ALA A 1 279 ? -24.077 -26.033 8.794 1.00 15.26 257 ALA A N 1
ATOM 2039 C CA . ALA A 1 279 ? -22.958 -25.348 9.440 1.00 13.85 257 ALA A CA 1
ATOM 2040 C C . ALA A 1 279 ? -22.396 -24.235 8.587 1.00 15.01 257 ALA A C 1
ATOM 2041 O O . ALA A 1 279 ? -21.631 -23.409 9.098 1.00 15.41 257 ALA A O 1
ATOM 2043 N N . GLN A 1 280 ? -22.737 -24.200 7.291 1.00 14.43 258 GLN A N 1
ATOM 2044 C CA . GLN A 1 280 ? -22.125 -23.223 6.404 1.00 13.48 258 GLN A CA 1
ATOM 2045 C C . GLN A 1 280 ? -22.242 -21.769 6.872 1.00 14.45 258 GLN A C 1
ATOM 2046 O O . GLN A 1 280 ? -21.253 -21.032 6.720 1.00 14.41 258 GLN A O 1
ATOM 2052 N N . PRO A 1 281 ? -23.376 -21.277 7.389 1.00 15.87 259 PRO A N 1
ATOM 2053 C CA . PRO A 1 281 ? -23.440 -19.836 7.704 1.00 14.91 259 PRO A CA 1
ATOM 2054 C C . PRO A 1 281 ? -22.421 -19.410 8.736 1.00 17.90 259 PRO A C 1
ATOM 2055 O O . PRO A 1 281 ? -21.810 -18.354 8.561 1.00 16.47 259 PRO A O 1
ATOM 2059 N N . LYS A 1 282 ? -22.193 -20.214 9.792 1.00 16.27 260 LYS A N 1
ATOM 2060 C CA . LYS A 1 282 ? -21.146 -19.860 10.763 1.00 15.92 260 LYS A CA 1
ATOM 2061 C C . LYS A 1 282 ? -19.742 -19.904 10.148 1.00 15.59 260 LYS A C 1
ATOM 2062 O O . LYS A 1 282 ? -18.874 -19.076 10.487 1.00 16.37 260 LYS A O 1
ATOM 2068 N N . MET A 1 283 ? -19.479 -20.870 9.269 1.00 14.38 261 MET A N 1
ATOM 2069 C CA . MET A 1 283 ? -18.181 -20.919 8.591 1.00 12.73 261 MET A CA 1
ATOM 2070 C C . MET A 1 283 ? -18.005 -19.651 7.761 1.00 15.68 261 MET A C 1
ATOM 2071 O O . MET A 1 283 ? -16.960 -18.989 7.802 1.00 14.62 261 MET A O 1
ATOM 2076 N N . THR A 1 284 ? -19.044 -19.269 7.028 1.00 12.40 262 THR A N 1
ATOM 2077 C CA . THR A 1 284 ? -18.929 -18.114 6.159 1.00 13.26 262 THR A CA 1
ATOM 2078 C C . THR A 1 284 ? -18.739 -16.821 6.944 1.00 14.79 262 THR A C 1
ATOM 2079 O O . THR A 1 284 ? -18.029 -15.915 6.491 1.00 14.72 262 THR A O 1
ATOM 2083 N N . THR A 1 285 ? -19.403 -16.684 8.082 1.00 12.99 263 THR A N 1
ATOM 2084 C CA . THR A 1 285 ? -19.144 -15.521 8.912 1.00 14.25 263 THR A CA 1
ATOM 2085 C C . THR A 1 285 ? -17.662 -15.402 9.244 1.00 14.05 263 THR A C 1
ATOM 2086 O O . THR A 1 285 ? -17.097 -14.300 9.164 1.00 15.92 263 THR A O 1
ATOM 2090 N N . ILE A 1 286 ? -17.045 -16.485 9.733 1.00 13.98 264 ILE A N 1
ATOM 2091 C CA . ILE A 1 286 ? -15.611 -16.398 10.051 1.00 12.83 264 ILE A CA 1
ATOM 2092 C C . ILE A 1 286 ? -14.804 -16.037 8.805 1.00 13.00 264 ILE A C 1
ATOM 2093 O O . ILE A 1 286 ? -13.942 -15.142 8.849 1.00 14.39 264 ILE A O 1
ATOM 2098 N N . MET A 1 287 ? -15.055 -16.733 7.670 1.00 12.78 265 MET A N 1
ATOM 2099 C CA . MET A 1 287 ? -14.224 -16.407 6.506 1.00 14.10 265 MET A CA 1
ATOM 2100 C C . MET A 1 287 ? -14.435 -14.992 6.010 1.00 14.43 265 MET A C 1
ATOM 2101 O O . MET A 1 287 ? -13.464 -14.326 5.590 1.00 14.61 265 MET A O 1
ATOM 2106 N N . ARG A 1 288 ? -15.681 -14.520 5.998 1.00 15.05 266 ARG A N 1
ATOM 2107 C CA . ARG A 1 288 ? -15.933 -13.158 5.552 1.00 12.78 266 ARG A CA 1
ATOM 2108 C C . ARG A 1 288 ? -15.197 -12.137 6.425 1.00 15.19 266 ARG A C 1
ATOM 2109 O O . ARG A 1 288 ? -14.589 -11.189 5.927 1.00 15.09 266 ARG A O 1
ATOM 2117 N N . GLU A 1 289 ? -15.261 -12.308 7.744 1.00 14.54 267 GLU A N 1
ATOM 2118 C CA . GLU A 1 289 ? -14.548 -11.338 8.581 1.00 14.37 267 GLU A CA 1
ATOM 2119 C C . GLU A 1 289 ? -13.031 -11.471 8.436 1.00 14.11 267 GLU A C 1
ATOM 2120 O O . GLU A 1 289 ? -12.310 -10.472 8.484 1.00 15.33 267 GLU A O 1
ATOM 2126 N N . LEU A 1 290 ? -12.524 -12.695 8.265 1.00 13.04 268 LEU A N 1
ATOM 2127 C CA . LEU A 1 290 ? -11.090 -12.892 8.102 1.00 13.85 268 LEU A CA 1
ATOM 2128 C C . LEU A 1 290 ? -10.599 -12.177 6.857 1.00 17.37 268 LEU A C 1
ATOM 2129 O O . LEU A 1 290 ? -9.591 -11.470 6.885 1.00 19.56 268 LEU A O 1
ATOM 2134 N N . ILE A 1 291 ? -11.364 -12.272 5.773 1.00 14.75 269 ILE A N 1
ATOM 2135 C CA . ILE A 1 291 ? -10.995 -11.530 4.555 1.00 17.55 269 ILE A CA 1
ATOM 2136 C C . ILE A 1 291 ? -11.087 -10.019 4.737 1.00 20.45 269 ILE A C 1
ATOM 2137 O O . ILE A 1 291 ? -10.267 -9.263 4.199 1.00 24.54 269 ILE A O 1
ATOM 2142 N N . ASN A 1 292 ? -12.064 -9.536 5.474 1.00 18.27 270 ASN A N 1
ATOM 2143 C CA . ASN A 1 292 ? -12.344 -8.099 5.509 1.00 19.27 270 ASN A CA 1
ATOM 2144 C C . ASN A 1 292 ? -11.607 -7.317 6.553 1.00 25.09 270 ASN A C 1
ATOM 2145 O O . ASN A 1 292 ? -11.560 -6.080 6.442 1.00 26.44 270 ASN A O 1
ATOM 2150 N N . ARG A 1 293 ? -11.019 -7.985 7.523 1.00 27.56 271 ARG A N 1
ATOM 2151 C CA . ARG A 1 293 ? -10.246 -7.299 8.547 1.00 32.80 271 ARG A CA 1
ATOM 2152 C C . ARG A 1 293 ? -8.772 -7.264 8.177 1.00 36.86 271 ARG A C 1
ATOM 2153 O O . ARG A 1 293 ? -8.013 -6.488 8.775 1.00 41.32 271 ARG A O 1
ATOM 2161 N N . ALA A 1 294 ? -8.376 -8.055 7.175 1.00 45.56 272 ALA A N 1
ATOM 2162 C CA . ALA A 1 294 ? -7.069 -7.919 6.506 1.00 53.29 272 ALA A CA 1
ATOM 2163 C C . ALA A 1 294 ? -7.102 -6.865 5.389 1.00 55.18 272 ALA A C 1
ATOM 2164 O O . ALA A 1 294 ? -7.620 -5.753 5.565 1.00 58.75 272 ALA A O 1
ATOM 2166 N N . SER B 1 22 ? -14.582 -42.071 64.150 1.00 49.49 0 SER B N 1
ATOM 2167 C CA . SER B 1 22 ? -13.849 -40.822 64.169 1.00 46.10 0 SER B CA 1
ATOM 2168 C C . SER B 1 22 ? -14.377 -39.899 63.058 1.00 41.26 0 SER B C 1
ATOM 2169 O O . SER B 1 22 ? -13.738 -38.907 62.685 1.00 36.98 0 SER B O 1
ATOM 2172 N N . MET B 1 23 ? -15.555 -40.233 62.518 1.00 40.23 1 MET B N 1
ATOM 2173 C CA . MET B 1 23 ? -16.205 -39.251 61.664 1.00 38.66 1 MET B CA 1
ATOM 2174 C C . MET B 1 23 ? -16.562 -38.037 62.518 1.00 32.27 1 MET B C 1
ATOM 2175 O O . MET B 1 23 ? -16.309 -36.890 62.127 1.00 30.06 1 MET B O 1
ATOM 2180 N N . MET B 1 24 ? -17.046 -38.283 63.738 1.00 29.43 2 MET B N 1
ATOM 2181 C CA . MET B 1 24 ? -17.427 -37.177 64.604 1.00 26.83 2 MET B CA 1
ATOM 2182 C C . MET B 1 24 ? -16.200 -36.362 65.018 1.00 24.25 2 MET B C 1
ATOM 2183 O O . MET B 1 24 ? -16.272 -35.138 65.093 1.00 21.18 2 MET B O 1
ATOM 2188 N N . ALA B 1 25 ? -15.052 -37.019 65.243 1.00 24.04 3 ALA B N 1
ATOM 2189 C CA . ALA B 1 25 ? -13.849 -36.281 65.618 1.00 23.40 3 ALA B CA 1
ATOM 2190 C C . ALA B 1 25 ? -13.428 -35.329 64.517 1.00 20.88 3 ALA B C 1
ATOM 2191 O O . ALA B 1 25 ? -12.963 -34.209 64.788 1.00 18.55 3 ALA B O 1
ATOM 2193 N N . MET B 1 26 ? -13.559 -35.757 63.270 1.00 21.52 4 MET B N 1
ATOM 2194 C CA . MET B 1 26 ? -13.205 -34.888 62.159 1.00 20.47 4 MET B CA 1
ATOM 2195 C C . MET B 1 26 ? -14.191 -33.749 62.051 1.00 16.15 4 MET B C 1
ATOM 2196 O O . MET B 1 26 ? -13.801 -32.618 61.790 1.00 15.49 4 MET B O 1
ATOM 2201 N N . LEU B 1 27 ? -15.488 -34.052 62.232 1.00 16.44 5 LEU B N 1
ATOM 2202 C CA . LEU B 1 27 ? -16.480 -33.001 62.146 1.00 16.74 5 LEU B CA 1
ATOM 2203 C C . LEU B 1 27 ? -16.235 -31.986 63.239 1.00 15.56 5 LEU B C 1
ATOM 2204 O O . LEU B 1 27 ? -16.388 -30.784 63.008 1.00 16.00 5 LEU B O 1
ATOM 2209 N N . GLU B 1 28 ? -15.860 -32.468 64.437 1.00 15.98 6 GLU B N 1
ATOM 2210 C CA . GLU B 1 28 ? -15.615 -31.572 65.556 1.00 16.58 6 GLU B CA 1
ATOM 2211 C C . GLU B 1 28 ? -14.456 -30.624 65.218 1.00 15.49 6 GLU B C 1
ATOM 2212 O O . GLU B 1 28 ? -14.472 -29.445 65.601 1.00 16.27 6 GLU B O 1
ATOM 2218 N N . LYS B 1 29 ? -13.397 -31.148 64.582 1.00 14.24 7 LYS B N 1
ATOM 2219 C CA . LYS B 1 29 ? -12.286 -30.271 64.227 1.00 13.17 7 LYS B CA 1
ATOM 2220 C C . LYS B 1 29 ? -12.673 -29.282 63.147 1.00 12.51 7 LYS B C 1
ATOM 2221 O O . LYS B 1 29 ? -12.245 -28.129 63.184 1.00 12.25 7 LYS B O 1
ATOM 2227 N N . ILE B 1 30 ? -13.434 -29.713 62.138 1.00 12.25 8 ILE B N 1
ATOM 2228 C CA . ILE B 1 30 ? -13.924 -28.751 61.152 1.00 11.61 8 ILE B CA 1
ATOM 2229 C C . ILE B 1 30 ? -14.721 -27.635 61.850 1.00 12.43 8 ILE B C 1
ATOM 2230 O O . ILE B 1 30 ? -14.530 -26.450 61.568 1.00 12.88 8 ILE B O 1
ATOM 2235 N N . GLN B 1 31 ? -15.615 -28.007 62.761 1.00 12.37 9 GLN B N 1
ATOM 2236 C CA . GLN B 1 31 ? -16.426 -27.004 63.464 1.00 12.89 9 GLN B CA 1
ATOM 2237 C C . GLN B 1 31 ? -15.565 -26.062 64.291 1.00 14.83 9 GLN B C 1
ATOM 2238 O O . GLN B 1 31 ? -15.798 -24.831 64.302 1.00 13.66 9 GLN B O 1
ATOM 2244 N N . GLU B 1 32 ? -14.566 -26.613 64.980 1.00 12.69 10 GLU B N 1
ATOM 2245 C CA . GLU B 1 32 ? -13.695 -25.799 65.816 1.00 13.56 10 GLU B CA 1
ATOM 2246 C C . GLU B 1 32 ? -12.968 -24.764 64.974 1.00 13.24 10 GLU B C 1
ATOM 2247 O O . GLU B 1 32 ? -12.907 -23.572 65.349 1.00 14.11 10 GLU B O 1
ATOM 2253 N N . THR B 1 33 ? -12.436 -25.198 63.819 1.00 11.21 11 THR B N 1
ATOM 2254 C CA . THR B 1 33 ? -11.676 -24.282 62.991 1.00 10.93 11 THR B CA 1
ATOM 2255 C C . THR B 1 33 ? -12.576 -23.241 62.336 1.00 11.55 11 THR B C 1
ATOM 2256 O O . THR B 1 33 ? -12.214 -22.045 62.253 1.00 11.10 11 THR B O 1
ATOM 2260 N N . ALA B 1 34 ? -13.768 -23.668 61.872 1.00 10.55 12 ALA B N 1
ATOM 2261 C CA . ALA B 1 34 ? -14.668 -22.716 61.248 1.00 11.54 12 ALA B CA 1
ATOM 2262 C C . ALA B 1 34 ? -15.107 -21.676 62.260 1.00 12.65 12 ALA B C 1
ATOM 2263 O O . ALA B 1 34 ? -15.205 -20.487 61.932 1.00 12.92 12 ALA B O 1
ATOM 2265 N N . ALA B 1 35 ? -15.409 -22.104 63.496 1.00 11.53 13 ALA B N 1
ATOM 2266 C CA . ALA B 1 35 ? -15.852 -21.131 64.500 1.00 11.88 13 ALA B CA 1
ATOM 2267 C C . ALA B 1 35 ? -14.735 -20.149 64.823 1.00 13.38 13 ALA B C 1
ATOM 2268 O O . ALA B 1 35 ? -14.990 -18.945 65.021 1.00 14.37 13 ALA B O 1
ATOM 2270 N N . PHE B 1 36 ? -13.484 -20.628 64.867 1.00 11.95 14 PHE B N 1
ATOM 2271 C CA . PHE B 1 36 ? -12.370 -19.721 65.112 1.00 13.93 14 PHE B CA 1
ATOM 2272 C C . PHE B 1 36 ? -12.307 -18.681 64.010 1.00 13.35 14 PHE B C 1
ATOM 2273 O O . PHE B 1 36 ? -12.165 -17.483 64.287 1.00 13.91 14 PHE B O 1
ATOM 2281 N N . LEU B 1 37 ? -12.371 -19.138 62.756 1.00 12.18 15 LEU B N 1
ATOM 2282 C CA . LEU B 1 37 ? -12.228 -18.202 61.639 1.00 11.38 15 LEU B CA 1
ATOM 2283 C C . LEU B 1 37 ? -13.396 -17.241 61.576 1.00 12.40 15 LEU B C 1
ATOM 2284 O O . LEU B 1 37 ? -13.182 -16.044 61.390 1.00 13.34 15 LEU B O 1
ATOM 2289 N N . LYS B 1 38 ? -14.636 -17.715 61.778 1.00 11.56 16 LYS B N 1
ATOM 2290 C CA . LYS B 1 38 ? -15.747 -16.774 61.743 1.00 14.01 16 LYS B CA 1
ATOM 2291 C C . LYS B 1 38 ? -15.608 -15.712 62.795 1.00 16.60 16 LYS B C 1
ATOM 2292 O O . LYS B 1 38 ? -15.981 -14.558 62.548 1.00 18.08 16 LYS B O 1
ATOM 2298 N N . GLY B 1 39 ? -15.024 -16.051 63.951 1.00 15.29 17 GLY B N 1
ATOM 2299 C CA . GLY B 1 39 ? -14.830 -15.083 65.001 1.00 14.53 17 GLY B CA 1
ATOM 2300 C C . GLY B 1 39 ? -13.696 -14.125 64.782 1.00 18.69 17 GLY B C 1
ATOM 2301 O O . GLY B 1 39 ? -13.504 -13.228 65.610 1.00 20.52 17 GLY B O 1
ATOM 2302 N N . LYS B 1 40 ? -12.921 -14.325 63.715 1.00 15.91 18 LYS B N 1
ATOM 2303 C CA . LYS B 1 40 ? -11.813 -13.458 63.319 1.00 16.95 18 LYS B CA 1
ATOM 2304 C C . LYS B 1 40 ? -12.066 -12.793 61.987 1.00 20.40 18 LYS B C 1
ATOM 2305 O O . LYS B 1 40 ? -11.194 -12.049 61.515 1.00 20.89 18 LYS B O 1
ATOM 2311 N N . MET B 1 41 ? -13.210 -13.042 61.367 1.00 15.08 19 MET B N 1
ATOM 2312 C CA . MET B 1 41 ? -13.553 -12.452 60.081 1.00 15.44 19 MET B CA 1
ATOM 2313 C C . MET B 1 41 ? -14.593 -11.363 60.299 1.00 18.44 19 MET B C 1
ATOM 2314 O O . MET B 1 41 ? -15.319 -11.386 61.291 1.00 20.51 19 MET B O 1
ATOM 2319 N N . HIS B 1 42 ? -14.693 -10.418 59.353 1.00 16.95 20 HIS B N 1
ATOM 2320 C CA . HIS B 1 42 ? -15.762 -9.430 59.419 1.00 16.24 20 HIS B CA 1
ATOM 2321 C C . HIS B 1 42 ? -16.307 -9.225 58.007 1.00 16.91 20 HIS B C 1
ATOM 2322 O O . HIS B 1 42 ? -17.004 -8.231 57.724 1.00 19.85 20 HIS B O 1
ATOM 2329 N N . THR B 1 43 ? -15.985 -10.152 57.128 1.00 16.38 21 THR B N 1
ATOM 2330 C CA . THR B 1 43 ? -16.506 -10.170 55.775 1.00 18.29 21 THR B CA 1
ATOM 2331 C C . THR B 1 43 ? -17.053 -11.555 55.513 1.00 16.88 21 THR B C 1
ATOM 2332 O O . THR B 1 43 ? -16.701 -12.525 56.193 1.00 16.45 21 THR B O 1
ATOM 2336 N N . SER B 1 44 ? -17.884 -11.664 54.474 1.00 17.00 22 SER B N 1
ATOM 2337 C CA . SER B 1 44 ? -18.508 -12.935 54.138 1.00 16.35 22 SER B CA 1
ATOM 2338 C C . SER B 1 44 ? -18.212 -13.299 52.689 1.00 14.26 22 SER B C 1
ATOM 2339 O O . SER B 1 44 ? -19.111 -13.248 51.827 1.00 17.36 22 SER B O 1
ATOM 2342 N N . PRO B 1 45 ? -16.974 -13.692 52.384 1.00 14.97 23 PRO B N 1
ATOM 2343 C CA . PRO B 1 45 ? -16.645 -14.078 50.991 1.00 12.39 23 PRO B CA 1
ATOM 2344 C C . PRO B 1 45 ? -17.370 -15.333 50.531 1.00 14.67 23 PRO B C 1
ATOM 2345 O O . PRO B 1 45 ? -17.662 -16.208 51.335 1.00 15.01 23 PRO B O 1
ATOM 2349 N N . GLU B 1 46 ? -17.698 -15.392 49.227 1.00 13.40 24 GLU B N 1
ATOM 2350 C CA . GLU B 1 46 ? -18.267 -16.630 48.699 1.00 15.34 24 GLU B CA 1
ATOM 2351 C C . GLU B 1 46 ? -17.336 -17.297 47.721 1.00 15.91 24 GLU B C 1
ATOM 2352 O O . GLU B 1 46 ? -17.677 -18.368 47.193 1.00 14.52 24 GLU B O 1
ATOM 2358 N N . THR B 1 47 ? -16.209 -16.671 47.398 1.00 13.04 25 THR B N 1
ATOM 2359 C CA . THR B 1 47 ? -15.177 -17.271 46.535 1.00 10.96 25 THR B CA 1
ATOM 2360 C C . THR B 1 47 ? -13.850 -17.311 47.249 1.00 13.26 25 THR B C 1
ATOM 2361 O O . THR B 1 47 ? -13.478 -16.351 47.934 1.00 11.32 25 THR B O 1
ATOM 2365 N N . ALA B 1 48 ? -13.173 -18.455 47.140 1.00 10.19 26 ALA B N 1
ATOM 2366 C CA . ALA B 1 48 ? -11.817 -18.606 47.667 1.00 10.73 26 ALA B CA 1
ATOM 2367 C C . ALA B 1 48 ? -10.854 -18.946 46.552 1.00 10.39 26 ALA B C 1
ATOM 2368 O O . ALA B 1 48 ? -11.242 -19.574 45.551 1.00 12.03 26 ALA B O 1
ATOM 2370 N N . ILE B 1 49 ? -9.590 -18.542 46.744 1.00 9.91 27 ILE B N 1
ATOM 2371 C CA . ILE B 1 49 ? -8.522 -18.800 45.770 1.00 10.55 27 ILE B CA 1
ATOM 2372 C C . ILE B 1 49 ? -7.382 -19.480 46.529 1.00 12.09 27 ILE B C 1
ATOM 2373 O O . ILE B 1 49 ? -6.899 -18.951 47.549 1.00 11.80 27 ILE B O 1
ATOM 2378 N N . ILE B 1 50 ? -6.879 -20.586 45.990 1.00 9.08 28 ILE B N 1
ATOM 2379 C CA . ILE B 1 50 ? -5.683 -21.227 46.560 1.00 8.22 28 ILE B CA 1
ATOM 2380 C C . ILE B 1 50 ? -4.508 -20.871 45.665 1.00 10.38 28 ILE B C 1
ATOM 2381 O O . ILE B 1 50 ? -4.524 -21.178 44.458 1.00 12.00 28 ILE B O 1
ATOM 2386 N N . LEU B 1 51 ? -3.515 -20.200 46.251 1.00 9.42 29 LEU B N 1
ATOM 2387 C CA . LEU B 1 51 ? -2.364 -19.702 45.499 1.00 9.38 29 LEU B CA 1
ATOM 2388 C C . LEU B 1 51 ? -1.166 -20.648 45.696 1.00 11.83 29 LEU B C 1
ATOM 2389 O O . LEU B 1 51 ? -0.666 -20.814 46.836 1.00 12.14 29 LEU B O 1
ATOM 2394 N N . GLY B 1 52 ? -0.699 -21.260 44.583 1.00 10.60 30 GLY B N 1
ATOM 2395 C CA . GLY B 1 52 ? 0.431 -22.191 44.608 1.00 10.70 30 GLY B CA 1
ATOM 2396 C C . GLY B 1 52 ? 1.779 -21.507 44.510 1.00 10.93 30 GLY B C 1
ATOM 2397 O O . GLY B 1 52 ? 1.930 -20.322 44.846 1.00 11.36 30 GLY B O 1
ATOM 2398 N N . THR B 1 53 ? 2.794 -22.286 44.081 1.00 10.31 31 THR B N 1
ATOM 2399 C CA . THR B 1 53 ? 4.186 -21.827 44.171 1.00 10.16 31 THR B CA 1
ATOM 2400 C C . THR B 1 53 ? 4.440 -20.606 43.314 1.00 13.00 31 THR B C 1
ATOM 2401 O O . THR B 1 53 ? 4.160 -20.626 42.116 1.00 12.66 31 THR B O 1
ATOM 2405 N N . GLY B 1 54 ? 4.978 -19.547 43.955 1.00 13.85 32 GLY B N 1
ATOM 2406 C CA . GLY B 1 54 ? 5.301 -18.375 43.179 1.00 12.70 32 GLY B CA 1
ATOM 2407 C C . GLY B 1 54 ? 4.120 -17.503 42.838 1.00 14.33 32 GLY B C 1
ATOM 2408 O O . GLY B 1 54 ? 4.306 -16.510 42.125 1.00 16.59 32 GLY B O 1
ATOM 2409 N N . LEU B 1 55 ? 2.918 -17.835 43.315 1.00 13.37 33 LEU B N 1
ATOM 2410 C CA . LEU B 1 55 ? 1.709 -17.171 42.842 1.00 11.44 33 LEU B CA 1
ATOM 2411 C C . LEU B 1 55 ? 1.109 -16.318 43.944 1.00 13.36 33 LEU B C 1
ATOM 2412 O O . LEU B 1 55 ? 0.050 -15.745 43.762 1.00 13.80 33 LEU B O 1
ATOM 2417 N N . GLY B 1 56 ? 1.797 -16.215 45.078 1.00 15.29 34 GLY B N 1
ATOM 2418 C CA . GLY B 1 56 ? 1.248 -15.484 46.210 1.00 14.87 34 GLY B CA 1
ATOM 2419 C C . GLY B 1 56 ? 1.031 -14.014 45.944 1.00 17.95 34 GLY B C 1
ATOM 2420 O O . GLY B 1 56 ? 0.250 -13.390 46.664 1.00 15.84 34 GLY B O 1
ATOM 2421 N N . SER B 1 57 ? 1.704 -13.435 44.935 1.00 15.79 35 SER B N 1
ATOM 2422 C CA . SER B 1 57 ? 1.519 -11.994 44.755 1.00 18.23 35 SER B CA 1
ATOM 2423 C C . SER B 1 57 ? 0.175 -11.608 44.155 1.00 17.70 35 SER B C 1
ATOM 2424 O O . SER B 1 57 ? -0.085 -10.406 44.073 1.00 18.57 35 SER B O 1
ATOM 2427 N N . LEU B 1 58 ? -0.688 -12.569 43.777 1.00 16.06 36 LEU B N 1
ATOM 2428 C CA . LEU B 1 58 ? -2.070 -12.214 43.528 1.00 15.06 36 LEU B CA 1
ATOM 2429 C C . LEU B 1 58 ? -2.616 -11.395 44.708 1.00 18.60 36 LEU B C 1
ATOM 2430 O O . LEU B 1 58 ? -3.412 -10.486 44.512 1.00 16.86 36 LEU B O 1
ATOM 2435 N N . ALA B 1 59 ? -2.207 -11.731 45.931 1.00 16.70 37 ALA B N 1
ATOM 2436 C CA . ALA B 1 59 ? -2.697 -11.009 47.106 1.00 20.03 37 ALA B CA 1
ATOM 2437 C C . ALA B 1 59 ? -2.385 -9.520 47.082 1.00 24.03 37 ALA B C 1
ATOM 2438 O O . ALA B 1 59 ? -3.108 -8.723 47.710 1.00 26.39 37 ALA B O 1
ATOM 2440 N N . ASN B 1 60 ? -1.351 -9.089 46.378 1.00 24.02 38 ASN B N 1
ATOM 2441 C CA . ASN B 1 60 ? -1.128 -7.655 46.323 1.00 27.43 38 ASN B CA 1
ATOM 2442 C C . ASN B 1 60 ? -2.242 -6.925 45.571 1.00 27.29 38 ASN B C 1
ATOM 2443 O O . ASN B 1 60 ? -2.337 -5.698 45.659 1.00 29.33 38 ASN B O 1
ATOM 2448 N N . GLU B 1 61 ? -3.134 -7.632 44.865 1.00 24.44 39 GLU B N 1
ATOM 2449 C CA . GLU B 1 61 ? -4.235 -6.971 44.176 1.00 25.12 39 GLU B CA 1
ATOM 2450 C C . GLU B 1 61 ? -5.511 -6.946 45.001 1.00 21.84 39 GLU B C 1
ATOM 2451 O O . GLU B 1 61 ? -6.506 -6.348 44.576 1.00 25.71 39 GLU B O 1
ATOM 2457 N N . ILE B 1 62 ? -5.506 -7.586 46.144 1.00 20.55 40 ILE B N 1
ATOM 2458 C CA . ILE B 1 62 ? -6.643 -7.570 47.052 1.00 20.21 40 ILE B CA 1
ATOM 2459 C C . ILE B 1 62 ? -6.627 -6.257 47.811 1.00 21.39 40 ILE B C 1
ATOM 2460 O O . ILE B 1 62 ? -5.571 -5.817 48.278 1.00 25.52 40 ILE B O 1
ATOM 2465 N N . THR B 1 63 ? -7.785 -5.620 47.925 1.00 18.80 41 THR B N 1
ATOM 2466 C CA . THR B 1 63 ? -7.876 -4.377 48.671 1.00 20.13 41 THR B CA 1
ATOM 2467 C C . THR B 1 63 ? -8.628 -4.617 49.961 1.00 19.44 41 THR B C 1
ATOM 2468 O O . THR B 1 63 ? -9.296 -5.637 50.124 1.00 19.35 41 THR B O 1
ATOM 2472 N N . GLU B 1 64 ? -8.539 -3.630 50.849 1.00 22.40 42 GLU B N 1
ATOM 2473 C CA . GLU B 1 64 ? -9.099 -3.739 52.196 1.00 20.92 42 GLU B CA 1
ATOM 2474 C C . GLU B 1 64 ? -8.668 -5.023 52.894 1.00 18.91 42 GLU B C 1
ATOM 2475 O O . GLU B 1 64 ? -9.481 -5.694 53.529 1.00 21.99 42 GLU B O 1
ATOM 2481 N N . LYS B 1 65 ? -7.381 -5.361 52.757 1.00 20.63 43 LYS B N 1
ATOM 2482 C CA . LYS B 1 65 ? -6.841 -6.661 53.162 1.00 18.76 43 LYS B CA 1
ATOM 2483 C C . LYS B 1 65 ? -6.778 -6.792 54.687 1.00 15.89 43 LYS B C 1
ATOM 2484 O O . LYS B 1 65 ? -6.489 -5.826 55.389 1.00 19.27 43 LYS B O 1
ATOM 2490 N N . TYR B 1 66 ? -7.040 -7.993 55.177 1.00 16.54 44 TYR B N 1
ATOM 2491 C CA . TYR B 1 66 ? -6.630 -8.405 56.527 1.00 15.12 44 TYR B CA 1
ATOM 2492 C C . TYR B 1 66 ? -6.238 -9.875 56.425 1.00 13.73 44 TYR B C 1
ATOM 2493 O O . TYR B 1 66 ? -6.607 -10.561 55.477 1.00 13.20 44 TYR B O 1
ATOM 2502 N N . GLU B 1 67 ? -5.428 -10.345 57.388 1.00 15.31 45 GLU B N 1
ATOM 2503 C CA . GLU B 1 67 ? -4.807 -11.654 57.233 1.00 14.98 45 GLU B CA 1
ATOM 2504 C C . GLU B 1 67 ? -4.857 -12.404 58.561 1.00 13.18 45 GLU B C 1
ATOM 2505 O O . GLU B 1 67 ? -4.918 -11.804 59.656 1.00 16.14 45 GLU B O 1
ATOM 2511 N N . ILE B 1 68 ? -4.810 -13.723 58.451 1.00 13.05 46 ILE B N 1
ATOM 2512 C CA . ILE B 1 68 ? -4.676 -14.635 59.599 1.00 12.58 46 ILE B CA 1
ATOM 2513 C C . ILE B 1 68 ? -3.634 -15.684 59.214 1.00 12.48 46 ILE B C 1
ATOM 2514 O O . ILE B 1 68 ? -3.842 -16.441 58.266 1.00 13.97 46 ILE B O 1
ATOM 2519 N N . LYS B 1 69 ? -2.510 -15.718 59.938 1.00 11.94 47 LYS B N 1
ATOM 2520 C CA . LYS B 1 69 ? -1.512 -16.694 59.521 1.00 12.06 47 LYS B CA 1
ATOM 2521 C C . LYS B 1 69 ? -1.910 -18.098 59.954 1.00 13.19 47 LYS B C 1
ATOM 2522 O O . LYS B 1 69 ? -2.618 -18.290 60.941 1.00 10.46 47 LYS B O 1
ATOM 2528 N N . TYR B 1 70 ? -1.482 -19.088 59.161 1.00 12.45 48 TYR B N 1
ATOM 2529 C CA . TYR B 1 70 ? -1.931 -20.464 59.408 1.00 10.15 48 TYR B CA 1
ATOM 2530 C C . TYR B 1 70 ? -1.581 -20.948 60.803 1.00 10.20 48 TYR B C 1
ATOM 2531 O O . TYR B 1 70 ? -2.330 -21.748 61.377 1.00 10.82 48 TYR B O 1
ATOM 2540 N N . GLU B 1 71 ? -0.429 -20.548 61.335 1.00 11.81 49 GLU B N 1
ATOM 2541 C CA . GLU B 1 71 ? -0.041 -20.983 62.675 1.00 11.40 49 GLU B CA 1
ATOM 2542 C C . GLU B 1 71 ? -1.069 -20.625 63.746 1.00 13.58 49 GLU B C 1
ATOM 2543 O O . GLU B 1 71 ? -1.111 -21.287 64.806 1.00 15.74 49 GLU B O 1
ATOM 2549 N N . ASP B 1 72 ? -1.865 -19.567 63.537 1.00 12.30 50 ASP B N 1
ATOM 2550 C CA . ASP B 1 72 ? -2.821 -19.146 64.533 1.00 13.23 50 ASP B CA 1
ATOM 2551 C C . ASP B 1 72 ? -4.074 -19.997 64.496 1.00 12.87 50 ASP B C 1
ATOM 2552 O O . ASP B 1 72 ? -4.881 -19.930 65.429 1.00 15.81 50 ASP B O 1
ATOM 2557 N N . ILE B 1 73 ? -4.292 -20.764 63.433 1.00 11.62 51 ILE B N 1
ATOM 2558 C CA . ILE B 1 73 ? -5.598 -21.368 63.179 1.00 11.87 51 ILE B CA 1
ATOM 2559 C C . ILE B 1 73 ? -5.633 -22.770 63.783 1.00 13.39 51 ILE B C 1
ATOM 2560 O O . ILE B 1 73 ? -4.834 -23.610 63.391 1.00 12.29 51 ILE B O 1
ATOM 2565 N N . PRO B 1 74 ? -6.560 -23.072 64.685 1.00 12.83 52 PRO B N 1
ATOM 2566 C CA . PRO B 1 74 ? -6.655 -24.429 65.229 1.00 12.91 52 PRO B CA 1
ATOM 2567 C C . PRO B 1 74 ? -6.755 -25.454 64.119 1.00 14.82 52 PRO B C 1
ATOM 2568 O O . PRO B 1 74 ? -7.456 -25.244 63.118 1.00 12.40 52 PRO B O 1
ATOM 2572 N N . ASN B 1 75 ? -6.028 -26.552 64.314 1.00 14.31 53 ASN B N 1
ATOM 2573 C CA . ASN B 1 75 ? -6.064 -27.736 63.466 1.00 13.45 53 ASN B CA 1
ATOM 2574 C C . ASN B 1 75 ? -5.485 -27.497 62.089 1.00 13.25 53 ASN B C 1
ATOM 2575 O O . ASN B 1 75 ? -5.521 -28.410 61.252 1.00 14.74 53 ASN B O 1
ATOM 2580 N N . PHE B 1 76 ? -4.884 -26.335 61.842 1.00 13.14 54 PHE B N 1
ATOM 2581 C CA . PHE B 1 76 ? -4.538 -26.086 60.444 1.00 13.16 54 PHE B CA 1
ATOM 2582 C C . PHE B 1 76 ? -3.122 -26.595 60.211 1.00 12.26 54 PHE B C 1
ATOM 2583 O O . PHE B 1 76 ? -2.229 -26.404 61.074 1.00 13.07 54 PHE B O 1
ATOM 2591 N N . PRO B 1 77 ? -2.825 -27.223 59.081 1.00 13.77 55 PRO B N 1
ATOM 2592 C CA . PRO B 1 77 ? -1.430 -27.449 58.736 1.00 13.84 55 PRO B CA 1
ATOM 2593 C C . PRO B 1 77 ? -0.688 -26.131 58.555 1.00 12.80 55 PRO B C 1
ATOM 2594 O O . PRO B 1 77 ? -1.290 -25.068 58.391 1.00 14.61 55 PRO B O 1
ATOM 2598 N N . VAL B 1 78 ? 0.617 -26.216 58.440 1.00 13.69 56 VAL B N 1
ATOM 2599 C CA . VAL B 1 78 ? 1.418 -25.007 58.207 1.00 14.48 56 VAL B CA 1
ATOM 2600 C C . V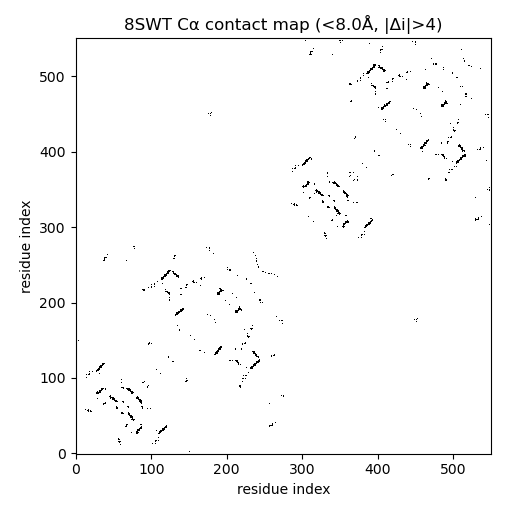AL B 1 78 ? 2.189 -25.209 56.901 1.00 13.90 56 VAL B C 1
ATOM 2601 O O . VAL B 1 78 ? 2.560 -26.330 56.536 1.00 13.57 56 VAL B O 1
ATOM 2605 N N . SER B 1 79 ? 2.421 -24.126 56.190 1.00 12.38 57 SER B N 1
ATOM 2606 C CA . SER B 1 79 ? 3.193 -24.233 54.939 1.00 12.31 57 SER B CA 1
ATOM 2607 C C . SER B 1 79 ? 4.684 -24.326 55.209 1.00 15.04 57 SER B C 1
ATOM 2608 O O . SER B 1 79 ? 5.235 -23.506 55.930 1.00 19.36 57 SER B O 1
ATOM 2611 N N . THR B 1 80 ? 5.343 -25.352 54.651 1.00 13.63 58 THR B N 1
ATOM 2612 C CA . THR B 1 80 ? 6.772 -25.537 54.877 1.00 12.51 58 THR B CA 1
ATOM 2613 C C . THR B 1 80 ? 7.584 -25.353 53.616 1.00 12.82 58 THR B C 1
ATOM 2614 O O . THR B 1 80 ? 8.809 -25.427 53.693 1.00 16.95 58 THR B O 1
ATOM 2618 N N . VAL B 1 81 ? 6.955 -25.080 52.476 1.00 11.79 59 VAL B N 1
ATOM 2619 C CA . VAL B 1 81 ? 7.630 -24.985 51.183 1.00 12.20 59 VAL B CA 1
ATOM 2620 C C . VAL B 1 81 ? 7.993 -23.554 50.872 1.00 12.60 59 VAL B C 1
ATOM 2621 O O . VAL B 1 81 ? 7.177 -22.659 51.102 1.00 13.08 59 VAL B O 1
ATOM 2625 N N . GLU B 1 82 ? 9.183 -23.346 50.326 1.00 13.29 60 GLU B N 1
ATOM 2626 C CA . GLU B 1 82 ? 9.616 -21.997 49.963 1.00 16.59 60 GLU B CA 1
ATOM 2627 C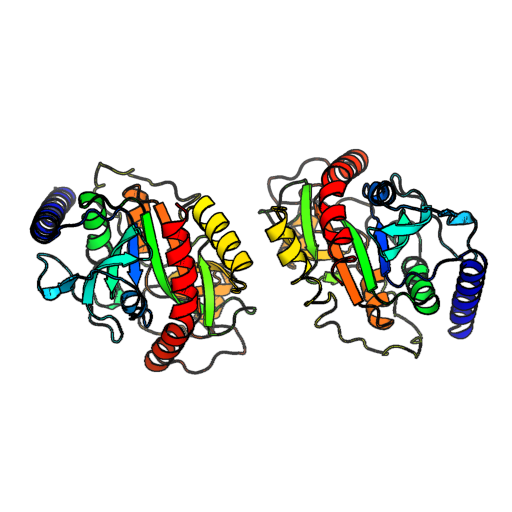 C . GLU B 1 82 ? 8.677 -21.419 48.908 1.00 13.72 60 GLU B C 1
ATOM 2628 O O . GLU B 1 82 ? 8.292 -22.111 47.957 1.00 14.00 60 GLU B O 1
ATOM 2634 N N . GLY B 1 83 ? 8.281 -20.136 49.091 1.00 15.10 61 GLY B N 1
ATOM 2635 C CA . GLY B 1 83 ? 7.316 -19.546 48.154 1.00 15.37 61 GLY B CA 1
ATOM 2636 C C . GLY B 1 83 ? 5.859 -19.713 48.573 1.00 17.98 61 GLY B C 1
ATOM 2637 O O . GLY B 1 83 ? 4.944 -19.367 47.782 1.00 18.77 61 GLY B O 1
ATOM 2638 N N . HIS B 1 84 ? 5.606 -20.335 49.738 1.00 14.55 62 HIS B N 1
ATOM 2639 C CA . HIS B 1 84 ? 4.263 -20.484 50.293 1.00 12.36 62 HIS B CA 1
ATOM 2640 C C . HIS B 1 84 ? 4.248 -19.681 51.579 1.00 14.72 62 HIS B C 1
ATOM 2641 O O . HIS B 1 84 ? 4.818 -20.119 52.587 1.00 16.48 62 HIS B O 1
ATOM 2648 N N . SER B 1 85 ? 3.567 -18.519 51.568 1.00 12.22 63 SER B N 1
ATOM 2649 C CA . SER B 1 85 ? 3.682 -17.624 52.723 1.00 13.90 63 SER B CA 1
ATOM 2650 C C . SER B 1 85 ? 3.001 -18.168 53.972 1.00 17.89 63 SER B C 1
ATOM 2651 O O . SER B 1 85 ? 3.411 -17.829 55.096 1.00 19.20 63 SER B O 1
ATOM 2654 N N . GLY B 1 86 ? 1.927 -18.913 53.811 1.00 12.58 64 GLY B N 1
ATOM 2655 C CA . GLY B 1 86 ? 1.261 -19.547 54.932 1.00 13.21 64 GLY B CA 1
ATOM 2656 C C . GLY B 1 86 ? 0.289 -18.613 55.620 1.00 13.11 64 GLY B C 1
ATOM 2657 O O . GLY B 1 86 ? 0.275 -18.541 56.845 1.00 14.05 64 GLY B O 1
ATOM 2658 N N . LYS B 1 87 ? -0.547 -17.876 54.861 1.00 12.09 65 LYS B N 1
ATOM 2659 C CA . LYS B 1 87 ? -1.518 -16.979 55.485 1.00 13.78 65 LYS B CA 1
ATOM 2660 C C . LYS B 1 87 ? -2.832 -16.980 54.724 1.00 12.82 65 LYS B C 1
ATOM 2661 O O . LYS B 1 87 ? -2.859 -17.210 53.520 1.00 12.48 65 LYS B O 1
ATOM 2667 N N . LEU B 1 88 ? -3.932 -16.794 55.466 1.00 10.96 66 LEU B N 1
ATOM 2668 C CA . LEU B 1 88 ? -5.235 -16.583 54.828 1.00 10.82 66 LEU B CA 1
ATOM 2669 C C . LEU B 1 88 ? -5.394 -15.106 54.686 1.00 13.73 66 LEU B C 1
ATOM 2670 O O . LEU B 1 88 ? -5.196 -14.377 55.662 1.00 12.71 66 LEU B O 1
ATOM 2675 N N . ILE B 1 89 ? -5.758 -14.659 53.485 1.00 10.66 67 ILE B N 1
ATOM 2676 C CA . ILE B 1 89 ? -5.925 -13.251 53.199 1.00 12.40 67 ILE B CA 1
ATOM 2677 C C . ILE B 1 89 ? -7.389 -13.022 52.886 1.00 14.19 67 ILE B C 1
ATOM 2678 O O . ILE B 1 89 ? -7.970 -13.793 52.136 1.00 13.97 67 ILE B O 1
ATOM 2683 N N . PHE B 1 90 ? -7.978 -12.001 53.461 1.00 12.80 68 PHE B N 1
ATOM 2684 C CA . PHE B 1 90 ? -9.345 -11.625 53.131 1.00 11.94 68 PHE B CA 1
ATOM 2685 C C . PHE B 1 90 ? -9.369 -10.208 52.578 1.00 13.70 68 PHE B C 1
ATOM 2686 O O . PHE B 1 90 ? -8.619 -9.340 53.026 1.00 14.93 68 PHE B O 1
ATOM 2694 N N . GLY B 1 91 ? -10.335 -9.926 51.720 1.00 14.67 69 GLY B N 1
ATOM 2695 C CA . GLY B 1 91 ? -10.446 -8.577 51.197 1.00 14.09 69 GLY B CA 1
ATOM 2696 C C . GLY B 1 91 ? -11.199 -8.656 49.887 1.00 16.46 69 GLY B C 1
ATOM 2697 O O . GLY B 1 91 ? -11.794 -9.670 49.580 1.00 18.41 69 GLY B O 1
ATOM 2698 N N . LYS B 1 92 ? -11.169 -7.556 49.128 1.00 15.47 70 LYS B N 1
ATOM 2699 C CA . LYS B 1 92 ? -11.886 -7.482 47.849 1.00 16.33 70 LYS B CA 1
ATOM 2700 C C . LYS B 1 92 ? -10.916 -7.686 46.703 1.00 16.91 70 LYS B C 1
ATOM 2701 O O . LYS B 1 92 ? -9.844 -7.070 46.686 1.00 20.17 70 LYS B O 1
ATOM 2707 N N . LEU B 1 93 ? -11.314 -8.530 45.736 1.00 17.32 71 LEU B N 1
ATOM 2708 C CA . LEU B 1 93 ? -10.619 -8.679 44.450 1.00 17.00 71 LEU B CA 1
ATOM 2709 C C . LEU B 1 93 ? -11.594 -8.180 43.399 1.00 23.73 71 LEU B C 1
ATOM 2710 O O . LEU B 1 93 ? -12.691 -8.736 43.254 1.00 23.90 71 LEU B O 1
ATOM 2715 N N . GLY B 1 94 ? -11.223 -7.095 42.737 1.00 25.57 72 GLY B N 1
ATOM 2716 C CA . GLY B 1 94 ? -12.235 -6.240 42.157 1.00 27.31 72 GLY B CA 1
ATOM 2717 C C . GLY B 1 94 ? -13.178 -5.745 43.232 1.00 27.62 72 GLY B C 1
ATOM 2718 O O . GLY B 1 94 ? -12.774 -5.097 44.217 1.00 27.98 72 GLY B O 1
ATOM 2719 N N . ASN B 1 95 ? -14.465 -6.016 43.014 1.00 24.82 73 ASN B N 1
ATOM 2720 C CA . ASN B 1 95 ? -15.508 -5.480 43.854 1.00 29.37 73 ASN B CA 1
ATOM 2721 C C . ASN B 1 95 ? -16.160 -6.573 44.691 1.00 27.26 73 ASN B C 1
ATOM 2722 O O . ASN B 1 95 ? -17.217 -6.339 45.266 1.00 27.03 73 ASN B O 1
ATOM 2727 N N . LYS B 1 96 ? -15.543 -7.759 44.793 1.00 22.10 74 LYS B N 1
ATOM 2728 C CA . LYS B 1 96 ? -16.168 -8.884 45.470 1.00 18.93 74 LYS B CA 1
ATOM 2729 C C . LYS B 1 96 ? -15.266 -9.286 46.624 1.00 17.71 74 LYS B C 1
ATOM 2730 O O . LYS B 1 96 ? -14.045 -9.373 46.449 1.00 17.34 74 LYS B O 1
ATOM 2736 N N . GLU B 1 97 ? -15.878 -9.611 47.776 1.00 17.84 75 GLU B N 1
ATOM 2737 C CA . GLU B 1 97 ? -15.141 -10.214 48.898 1.00 16.58 75 GLU B CA 1
ATOM 2738 C C . GLU B 1 97 ? -14.637 -11.614 48.557 1.00 14.72 75 GLU B C 1
ATOM 2739 O O . GLU B 1 97 ? -15.388 -12.501 48.106 1.00 15.37 75 GLU B O 1
ATOM 2745 N N . ILE B 1 98 ? -13.367 -11.853 48.850 1.00 13.57 76 ILE B N 1
ATOM 2746 C CA . ILE B 1 98 ? -12.784 -13.173 48.646 1.00 12.12 76 ILE B CA 1
ATOM 2747 C C . ILE B 1 98 ? -11.943 -13.584 49.845 1.00 12.56 76 ILE B C 1
ATOM 2748 O O . ILE B 1 98 ? -11.729 -12.805 50.773 1.00 12.99 76 ILE B O 1
ATOM 2753 N N . MET B 1 99 ? -11.546 -14.861 49.846 1.00 11.97 77 MET B N 1
ATOM 2754 C CA . MET B 1 99 ? -10.510 -15.320 50.770 1.00 11.10 77 MET B CA 1
ATOM 2755 C C . MET B 1 99 ? -9.476 -16.035 49.945 1.00 13.40 77 MET B C 1
ATOM 2756 O O . MET B 1 99 ? -9.802 -16.683 48.951 1.00 14.56 77 MET B O 1
ATOM 2761 N N . ALA B 1 100 ? -8.210 -15.807 50.254 1.00 10.62 78 ALA B N 1
ATOM 2762 C CA . ALA B 1 100 ? -7.146 -16.493 49.523 1.00 10.69 78 ALA B CA 1
ATOM 2763 C C . ALA B 1 100 ? -6.303 -17.263 50.508 1.00 12.20 78 ALA B C 1
ATOM 2764 O O . ALA B 1 100 ? -5.955 -16.744 51.566 1.00 13.18 78 ALA B O 1
ATOM 2766 N N . MET B 1 101 ? -5.894 -18.442 50.091 1.00 11.64 79 MET B N 1
ATOM 2767 C CA . MET B 1 101 ? -4.926 -19.265 50.806 1.00 10.45 79 MET B CA 1
ATOM 2768 C C . MET B 1 101 ? -3.608 -18.855 50.145 1.00 10.49 79 MET B C 1
ATOM 2769 O O . MET B 1 101 ? -3.344 -19.215 48.984 1.00 10.55 79 MET B O 1
ATOM 2774 N N . GLN B 1 102 ? -2.821 -18.012 50.822 1.00 9.96 80 GLN B N 1
ATOM 2775 C CA . GLN B 1 102 ? -1.535 -17.586 50.268 1.00 11.56 80 GLN B CA 1
ATOM 2776 C C . GLN B 1 102 ? -0.561 -18.666 50.696 1.00 12.07 80 GLN B C 1
ATOM 2777 O O . GLN B 1 102 ? 0.082 -18.565 51.737 1.00 13.15 80 GLN B O 1
ATOM 2783 N N . GLY B 1 103 ? -0.434 -19.690 49.841 1.00 11.04 81 GLY B N 1
ATOM 2784 C CA . GLY B 1 103 ? 0.362 -20.875 50.085 1.00 12.25 81 GLY B CA 1
ATOM 2785 C C . GLY B 1 103 ? -0.527 -22.019 50.465 1.00 12.24 81 GLY B C 1
ATOM 2786 O O . GLY B 1 103 ? -1.608 -21.843 51.035 1.00 12.46 81 GLY B O 1
ATOM 2787 N N . ARG B 1 104 ? -0.095 -23.217 50.119 1.00 9.36 82 ARG B N 1
ATOM 2788 C CA . ARG B 1 104 ? -0.945 -24.398 50.362 1.00 11.31 82 ARG B CA 1
ATOM 2789 C C . ARG B 1 104 ? -0.103 -25.509 50.978 1.00 9.43 82 ARG B C 1
ATOM 2790 O O . ARG B 1 104 ? 1.030 -25.281 51.426 1.00 11.78 82 ARG B O 1
ATOM 2798 N N . PHE B 1 105 ? -0.738 -26.678 51.108 1.00 9.10 83 PHE B N 1
ATOM 2799 C CA . PHE B 1 105 ? -0.166 -27.858 51.768 1.00 9.75 83 PHE B CA 1
ATOM 2800 C C . PHE B 1 105 ? -0.044 -28.960 50.743 1.00 8.52 83 PHE B C 1
ATOM 2801 O O . PHE B 1 105 ? -0.910 -29.096 49.875 1.00 9.88 83 PHE B O 1
ATOM 2809 N N . HIS B 1 106 ? 0.965 -29.818 50.904 1.00 7.88 84 HIS B N 1
ATOM 2810 C CA . HIS B 1 106 ? 1.210 -30.866 49.912 1.00 7.73 84 HIS B CA 1
ATOM 2811 C C . HIS B 1 106 ? 1.460 -32.182 50.601 1.00 6.33 84 HIS B C 1
ATOM 2812 O O . HIS B 1 106 ? 2.004 -32.226 51.712 1.00 8.41 84 HIS B O 1
ATOM 2819 N N . TYR B 1 107 ? 0.979 -33.238 49.967 1.00 8.38 85 TYR B N 1
ATOM 2820 C CA . TYR B 1 107 ? 1.196 -34.582 50.514 1.00 8.03 85 TYR B CA 1
ATOM 2821 C C . TYR B 1 107 ? 2.685 -34.875 50.733 1.00 7.88 85 TYR B C 1
ATOM 2822 O O . TYR B 1 107 ? 3.049 -35.470 51.759 1.00 8.64 85 TYR B O 1
ATOM 2831 N N . TYR B 1 108 ? 3.583 -34.367 49.877 1.00 7.41 86 TYR B N 1
ATOM 2832 C CA . TYR B 1 108 ? 5.018 -34.674 50.067 1.00 7.17 86 TYR B CA 1
ATOM 2833 C C . TYR B 1 108 ? 5.579 -34.047 51.322 1.00 7.56 86 TYR B C 1
ATOM 2834 O O . TYR B 1 108 ? 6.671 -34.440 51.748 1.00 8.46 86 TYR B O 1
ATOM 2843 N N . GLU B 1 109 ? 4.853 -33.070 51.920 1.00 7.38 87 GLU B N 1
ATOM 2844 C CA . GLU B 1 109 ? 5.389 -32.490 53.146 1.00 7.50 87 GLU B CA 1
ATOM 2845 C C . GLU B 1 109 ? 5.202 -33.422 54.342 1.00 8.74 87 GLU B C 1
ATOM 2846 O O . GLU B 1 109 ? 5.721 -33.137 55.442 1.00 11.39 87 GLU B O 1
ATOM 2852 N N . GLY B 1 110 ? 4.442 -34.487 54.151 1.00 8.03 88 GLY B N 1
ATOM 2853 C CA . GLY B 1 110 ? 4.171 -35.359 55.272 1.00 9.48 88 GLY B CA 1
ATOM 2854 C C . GLY B 1 110 ? 2.756 -35.254 55.766 1.00 9.23 88 GLY B C 1
ATOM 2855 O O . GLY B 1 110 ? 2.436 -35.903 56.768 1.00 12.07 88 GLY B O 1
ATOM 2856 N N . TYR B 1 111 ? 1.946 -34.409 55.148 1.00 8.96 89 TYR B N 1
ATOM 2857 C CA . TYR B 1 111 ? 0.539 -34.261 55.522 1.00 9.15 89 TYR B CA 1
ATOM 2858 C C . TYR B 1 111 ? -0.324 -35.358 54.900 1.00 9.37 89 TYR B C 1
ATOM 2859 O O . TYR B 1 111 ? -0.125 -35.737 53.743 1.00 10.88 89 TYR B O 1
ATOM 2868 N N . SER B 1 112 ? -1.252 -35.891 55.680 1.00 10.28 90 SER B N 1
ATOM 2869 C CA . SER B 1 112 ? -2.216 -36.811 55.085 1.00 9.48 90 SER B CA 1
ATOM 2870 C C . SER B 1 112 ? -3.142 -36.069 54.148 1.00 10.43 90 SER B C 1
ATOM 2871 O O . SER B 1 112 ? -3.228 -34.845 54.166 1.00 9.93 90 SER B O 1
ATOM 2874 N N . MET B 1 113 ? -3.871 -36.826 53.337 1.00 8.33 91 MET B N 1
ATOM 2875 C CA . MET B 1 113 ? -4.768 -36.102 52.431 1.00 10.18 91 MET B CA 1
ATOM 2876 C C . MET B 1 113 ? -5.926 -35.457 53.148 1.00 9.62 91 MET B C 1
ATOM 2877 O O . MET B 1 113 ? -6.468 -34.435 52.639 1.00 11.30 91 MET B O 1
ATOM 2882 N N . LYS B 1 114 ? -6.316 -35.994 54.300 1.00 9.83 92 LYS B N 1
ATOM 2883 C CA . LYS B 1 114 ? -7.337 -35.291 55.040 1.00 10.78 92 LYS B CA 1
ATOM 2884 C C . LYS B 1 114 ? -6.790 -34.015 55.654 1.00 12.40 92 LYS B C 1
ATOM 2885 O O . LYS B 1 114 ? -7.557 -33.083 55.871 1.00 13.36 92 LYS B O 1
ATOM 2891 N N . GLU B 1 115 ? -5.480 -33.936 55.923 1.00 10.10 93 GLU B N 1
ATOM 2892 C CA . GLU B 1 115 ? -4.917 -32.667 56.390 1.00 10.47 93 GLU B CA 1
ATOM 2893 C C . GLU B 1 115 ? -4.764 -31.686 55.234 1.00 9.75 93 GLU B C 1
ATOM 2894 O O . GLU B 1 115 ? -5.097 -30.509 55.352 1.00 10.30 93 GLU B O 1
ATOM 2900 N N . VAL B 1 116 ? -4.274 -32.167 54.092 1.00 8.20 94 VAL B N 1
ATOM 2901 C CA . VAL B 1 116 ? -4.098 -31.313 52.927 1.00 9.12 94 VAL B CA 1
ATOM 2902 C C . VAL B 1 116 ? -5.402 -30.646 52.538 1.00 9.36 94 VAL B C 1
ATOM 2903 O O . VAL B 1 116 ? -5.421 -29.465 52.156 1.00 10.13 94 VAL B O 1
ATOM 2907 N N . THR B 1 117 ? -6.522 -31.377 52.640 1.00 8.59 95 THR B N 1
ATOM 2908 C CA . THR B 1 117 ? -7.802 -30.867 52.138 1.00 8.92 95 THR B CA 1
ATOM 2909 C C . THR B 1 117 ? -8.686 -30.332 53.248 1.00 9.60 95 THR B C 1
ATOM 2910 O O . THR B 1 117 ? -9.797 -29.877 52.975 1.00 9.04 95 THR B O 1
ATOM 2914 N N . PHE B 1 118 ? -8.207 -30.347 54.496 1.00 10.45 96 PHE B N 1
ATOM 2915 C CA . PHE B 1 118 ? -8.976 -29.791 55.607 1.00 10.78 96 PHE B CA 1
ATOM 2916 C C . PHE B 1 118 ? -9.444 -28.360 55.346 1.00 10.58 96 PHE B C 1
ATOM 2917 O O . PHE B 1 118 ? -10.609 -28.039 55.674 1.00 9.38 96 PHE B O 1
ATOM 2925 N N . PRO B 1 119 ? -8.649 -27.478 54.785 1.00 10.15 97 PRO B N 1
ATOM 2926 C CA . PRO B 1 119 ? -9.148 -26.120 54.516 1.00 10.35 97 PRO B CA 1
ATOM 2927 C C . PRO B 1 119 ? -10.361 -26.097 53.613 1.00 10.61 97 PRO B C 1
ATOM 2928 O O . PRO B 1 119 ? -11.204 -25.227 53.766 1.00 10.89 97 PRO B O 1
ATOM 2932 N N . VAL B 1 120 ? -10.483 -27.018 52.668 1.00 9.25 98 VAL B N 1
ATOM 2933 C CA . VAL B 1 120 ? -11.684 -26.990 51.821 1.00 7.90 98 VAL B CA 1
ATOM 2934 C C . VAL B 1 120 ? -12.930 -27.361 52.643 1.00 9.44 98 VAL B C 1
ATOM 2935 O O . VAL B 1 120 ? -13.994 -26.774 52.464 1.00 10.38 98 VAL B O 1
ATOM 2939 N N . ARG B 1 121 ? -12.809 -28.337 53.565 1.00 8.33 99 ARG B N 1
ATOM 2940 C CA . ARG B 1 121 ? -13.925 -28.658 54.448 1.00 8.21 99 ARG B CA 1
ATOM 2941 C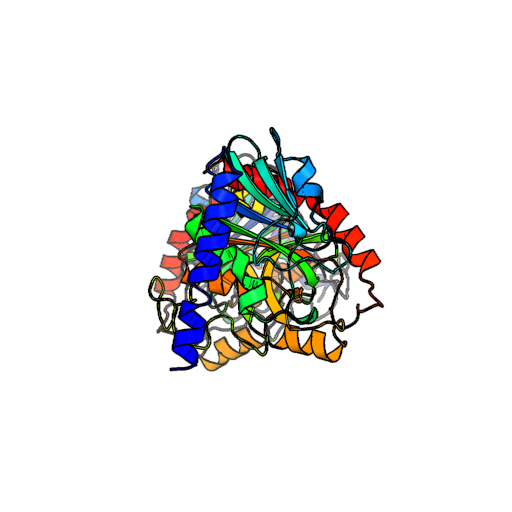 C . ARG B 1 121 ? -14.329 -27.457 55.279 1.00 10.42 99 ARG B C 1
ATOM 2942 O O . ARG B 1 121 ? -15.519 -27.190 55.494 1.00 10.11 99 ARG B O 1
ATOM 2950 N N . VAL B 1 122 ? -13.335 -26.681 55.713 1.00 9.90 100 VAL B N 1
ATOM 2951 C CA . VAL B 1 122 ? -13.639 -25.507 56.517 1.00 8.77 100 VAL B CA 1
ATOM 2952 C C . VAL B 1 122 ? -14.271 -24.449 55.635 1.00 11.14 100 VAL B C 1
ATOM 2953 O O . VAL B 1 122 ? -15.247 -23.797 56.037 1.00 11.95 100 VAL B O 1
ATOM 2957 N N . MET B 1 123 ? -13.761 -24.321 54.399 1.00 10.74 101 MET B N 1
ATOM 2958 C CA . MET B 1 123 ? -14.337 -23.334 53.498 1.00 10.59 101 MET B CA 1
ATOM 2959 C C . MET B 1 123 ? -15.818 -23.580 53.281 1.00 11.00 101 MET B C 1
ATOM 2960 O O . MET B 1 123 ? -16.618 -22.639 53.190 1.00 10.72 101 MET B O 1
ATOM 2965 N N . ARG B 1 124 ? -16.203 -24.850 53.132 1.00 10.18 102 ARG B N 1
ATOM 2966 C CA . ARG B 1 124 ? -17.625 -25.149 52.953 1.00 11.17 102 ARG B CA 1
ATOM 2967 C C . ARG B 1 124 ? -18.452 -24.584 54.100 1.00 13.31 102 ARG B C 1
ATOM 2968 O O . ARG B 1 124 ? -19.485 -23.961 53.889 1.00 12.41 102 ARG B O 1
ATOM 2976 N N . GLU B 1 125 ? -18.017 -24.816 55.364 1.00 12.69 103 GLU B N 1
ATOM 2977 C CA . GLU B 1 125 ? -18.769 -24.259 56.482 1.00 12.24 103 GLU B CA 1
ATOM 2978 C C . GLU B 1 125 ? -18.747 -22.751 56.553 1.00 12.06 103 GLU B C 1
ATOM 2979 O O . GLU B 1 125 ? -19.729 -22.172 57.011 1.00 15.70 103 GLU B O 1
ATOM 2985 N N . LEU B 1 126 ? -17.692 -22.090 56.048 1.00 11.82 104 LEU B N 1
ATOM 2986 C CA . LEU B 1 126 ? -17.667 -20.624 56.078 1.00 15.35 104 LEU B CA 1
ATOM 2987 C C . LEU B 1 126 ? -18.540 -19.985 54.996 1.00 16.35 104 LEU B C 1
ATOM 2988 O O . LEU B 1 126 ? -18.662 -18.746 54.979 1.00 18.49 104 LEU B O 1
ATOM 2993 N N . GLY B 1 127 ? -19.068 -20.770 54.058 1.00 14.83 105 GLY B N 1
ATOM 2994 C CA . GLY B 1 127 ? -19.956 -20.223 53.036 1.00 16.36 105 GLY B CA 1
ATOM 2995 C C . GLY B 1 127 ? -19.313 -20.087 51.673 1.00 15.95 105 GLY B C 1
ATOM 2996 O O . GLY B 1 127 ? -19.889 -19.408 50.792 1.00 14.38 105 GLY B O 1
ATOM 2997 N N . ILE B 1 128 ? -18.164 -20.716 51.455 1.00 11.35 106 ILE B N 1
ATOM 2998 C CA . ILE B 1 128 ? -17.537 -20.617 50.132 1.00 12.30 106 ILE B CA 1
ATOM 2999 C C . ILE B 1 128 ? -18.327 -21.463 49.146 1.00 12.72 106 ILE B C 1
ATOM 3000 O O . ILE B 1 128 ? -18.657 -22.629 49.443 1.00 13.64 106 ILE B O 1
ATOM 3005 N N . LYS B 1 129 ? -18.691 -20.854 47.998 1.00 11.03 107 LYS B N 1
ATOM 3006 C CA . LYS B 1 129 ? -19.445 -21.563 46.971 1.00 13.04 107 LYS B CA 1
ATOM 3007 C C . LYS B 1 129 ? -18.615 -21.854 45.744 1.00 13.15 107 LYS B C 1
ATOM 3008 O O . LYS B 1 129 ? -18.981 -22.749 44.978 1.00 11.20 107 LYS B O 1
ATOM 3014 N N . THR B 1 130 ? -17.500 -21.142 45.560 1.00 11.18 108 THR B N 1
ATOM 3015 C CA . THR B 1 130 ? -16.662 -21.290 44.376 1.00 12.06 108 THR B CA 1
ATOM 3016 C C . THR B 1 130 ? -15.201 -21.273 44.811 1.00 10.77 108 THR B C 1
ATOM 3017 O O . THR B 1 130 ? -14.826 -20.434 45.629 1.00 10.49 108 THR B O 1
ATOM 3021 N N . LEU B 1 131 ? -14.393 -22.199 44.281 1.00 9.81 109 LEU B N 1
ATOM 3022 C CA . LEU B 1 131 ? -12.970 -22.302 44.604 1.00 9.60 109 LEU B CA 1
ATOM 3023 C C . LEU B 1 131 ? -12.164 -22.178 43.338 1.00 11.03 109 LEU B C 1
ATOM 3024 O O . LEU B 1 131 ? -12.386 -22.955 42.391 1.00 8.71 109 LEU B O 1
ATOM 3029 N N . PHE B 1 132 ? -11.190 -21.253 43.341 1.00 9.04 110 PHE B N 1
ATOM 3030 C CA . PHE B 1 132 ? -10.196 -21.148 42.264 1.00 10.96 110 PHE B CA 1
ATOM 3031 C C . PHE B 1 132 ? -8.922 -21.766 42.773 1.00 9.58 110 PHE B C 1
ATOM 3032 O O . PHE B 1 132 ? -8.472 -21.453 43.887 1.00 11.90 110 PHE B O 1
ATOM 3040 N N . VAL B 1 133 ? -8.353 -22.686 41.996 1.00 8.77 111 VAL B N 1
ATOM 3041 C CA . VAL B 1 133 ? -7.120 -23.357 42.403 1.00 7.92 111 VAL B CA 1
ATOM 3042 C C . VAL B 1 133 ? -6.056 -22.967 41.402 1.00 12.00 111 VAL B C 1
ATOM 3043 O O . VAL B 1 133 ? -6.330 -22.855 40.212 1.00 14.45 111 VAL B O 1
ATOM 3047 N N . SER B 1 134 ? -4.846 -22.740 41.892 1.00 10.45 112 SER B N 1
ATOM 3048 C CA . SER B 1 134 ? -3.749 -22.384 41.008 1.00 11.02 112 SER B CA 1
ATOM 3049 C C . SER B 1 134 ? -2.529 -23.180 41.423 1.00 11.64 112 SER B C 1
ATOM 3050 O O . SER B 1 134 ? -2.454 -23.677 42.554 1.00 11.15 112 SER B O 1
ATOM 3053 N N . ASN B 1 135 ? -1.653 -23.433 40.459 1.00 9.46 113 ASN B N 1
ATOM 3054 C CA . ASN B 1 135 ? -0.444 -24.149 40.844 1.00 8.52 113 ASN B CA 1
ATOM 3055 C C . ASN B 1 135 ? 0.620 -23.874 39.798 1.00 8.62 113 ASN B C 1
ATOM 3056 O O . ASN B 1 135 ? 0.359 -23.264 38.742 1.00 9.47 113 ASN B O 1
ATOM 3061 N N . ALA B 1 136 ? 1.850 -24.269 40.152 1.00 7.78 114 ALA B N 1
ATOM 3062 C CA . ALA B 1 136 ? 2.939 -24.310 39.182 1.00 9.01 114 ALA B CA 1
ATOM 3063 C C . ALA B 1 136 ? 3.116 -25.742 38.750 1.00 9.28 114 ALA B C 1
ATOM 3064 O O . ALA B 1 136 ? 3.011 -26.661 39.574 1.00 11.64 114 ALA B O 1
ATOM 3066 N N . SER B 1 137 ? 3.412 -25.956 37.474 1.00 8.79 115 SER B N 1
ATOM 3067 C CA . SER B 1 137 ? 3.478 -27.323 36.974 1.00 7.24 115 SER B CA 1
ATOM 3068 C C . SER B 1 137 ? 4.574 -27.470 35.926 1.00 8.19 115 SER B C 1
ATOM 3069 O O . SER B 1 137 ? 5.121 -26.493 35.384 1.00 9.62 115 SER B O 1
ATOM 3072 N N . GLY B 1 138 ? 4.911 -28.730 35.652 1.00 7.34 116 GLY B N 1
ATOM 3073 C CA . GLY B 1 138 ? 5.806 -29.061 34.538 1.00 8.88 116 GLY B CA 1
ATOM 3074 C C . GLY B 1 138 ? 4.963 -29.409 33.320 1.00 10.61 116 GLY B C 1
ATOM 3075 O O . GLY B 1 138 ? 4.048 -30.227 33.401 1.00 10.08 116 GLY B O 1
ATOM 3076 N N . GLY B 1 139 ? 5.301 -28.821 32.174 1.00 8.91 117 GLY B N 1
ATOM 3077 C CA . GLY B 1 139 ? 4.497 -29.061 30.959 1.00 11.41 117 GLY B CA 1
ATOM 3078 C C . GLY B 1 139 ? 4.959 -30.324 30.275 1.00 10.65 117 GLY B C 1
ATOM 3079 O O . GLY B 1 139 ? 6.141 -30.489 30.011 1.00 12.64 117 GLY B O 1
ATOM 3080 N N . THR B 1 140 ? 4.006 -31.197 29.921 1.00 10.27 118 THR B N 1
ATOM 3081 C CA . THR B 1 140 ? 4.327 -32.389 29.132 1.00 10.87 118 THR B CA 1
ATOM 3082 C C . THR B 1 140 ? 3.785 -32.294 27.716 1.00 14.42 118 THR B C 1
ATOM 3083 O O . THR B 1 140 ? 4.253 -33.014 26.833 1.00 17.01 118 THR B O 1
ATOM 3087 N N . ASN B 1 141 ? 2.883 -31.346 27.449 1.00 11.46 119 ASN B N 1
ATOM 3088 C CA . ASN B 1 141 ? 2.393 -31.145 26.092 1.00 12.01 119 ASN B CA 1
ATOM 3089 C C . ASN B 1 141 ? 3.459 -30.405 25.286 1.00 14.88 119 ASN B C 1
ATOM 3090 O O . ASN B 1 141 ? 3.929 -29.349 25.720 1.00 12.98 119 ASN B O 1
ATOM 3095 N N . PRO B 1 142 ? 3.965 -30.968 24.184 1.00 13.05 120 PRO B N 1
ATOM 3096 C CA . PRO B 1 142 ? 5.135 -30.347 23.545 1.00 12.81 120 PRO B CA 1
ATOM 3097 C C . PRO B 1 142 ? 4.852 -28.976 22.953 1.00 15.75 120 PRO B C 1
ATOM 3098 O O . PRO B 1 142 ? 5.793 -28.230 22.598 1.00 17.44 120 PRO B O 1
ATOM 3102 N N . GLU B 1 143 ? 3.580 -28.586 22.854 1.00 14.91 121 GLU B N 1
ATOM 3103 C CA . GLU B 1 143 ? 3.240 -27.249 22.398 1.00 17.37 121 GLU B CA 1
ATOM 3104 C C . GLU B 1 143 ? 3.425 -26.182 23.470 1.00 14.45 121 GLU B C 1
ATOM 3105 O O . GLU B 1 143 ? 3.421 -24.988 23.133 1.00 16.26 121 GLU B O 1
ATOM 3111 N N . PHE B 1 144 ? 3.605 -26.583 24.727 1.00 13.48 122 PHE B N 1
ATOM 3112 C CA . PHE B 1 144 ? 3.648 -25.639 25.837 1.00 13.36 122 PHE B CA 1
ATOM 3113 C C . PHE B 1 144 ? 5.025 -25.010 25.982 1.00 16.68 122 PHE B C 1
ATOM 3114 O O . PHE B 1 144 ? 6.044 -25.581 25.599 1.00 17.96 122 PHE B O 1
ATOM 3122 N N . GLU B 1 145 ? 5.036 -23.801 26.502 1.00 14.51 123 GLU B N 1
ATOM 3123 C CA . GLU B 1 145 ? 6.268 -23.061 26.790 1.00 14.77 123 GLU B CA 1
ATOM 3124 C C . GLU B 1 145 ? 6.220 -22.569 28.230 1.00 13.28 123 GLU B C 1
ATOM 3125 O O . GLU B 1 145 ? 5.140 -22.428 28.826 1.00 14.33 123 GLU B O 1
ATOM 3131 N N . ILE B 1 146 ? 7.404 -22.348 28.816 1.00 11.99 124 ILE B N 1
ATOM 3132 C CA . ILE B 1 146 ? 7.421 -21.844 30.187 1.00 12.05 124 ILE B CA 1
ATOM 3133 C C . ILE B 1 146 ? 6.731 -20.515 30.223 1.00 14.29 124 ILE B C 1
ATOM 3134 O O . ILE B 1 146 ? 6.992 -19.653 29.369 1.00 15.21 124 ILE B O 1
ATOM 3139 N N . GLY B 1 147 ? 5.873 -20.341 31.234 1.00 12.33 125 GLY B N 1
ATOM 3140 C CA . GLY B 1 147 ? 5.107 -19.129 31.378 1.00 14.72 125 GLY B CA 1
ATOM 3141 C C . GLY B 1 147 ? 3.712 -19.241 30.847 1.00 16.76 125 GLY B C 1
ATOM 3142 O O . GLY B 1 147 ? 2.908 -18.342 31.076 1.00 16.83 125 GLY B O 1
ATOM 3143 N N . ASP B 1 148 ? 3.388 -20.325 30.152 1.00 14.07 126 ASP B N 1
ATOM 3144 C CA . ASP B 1 148 ? 2.022 -20.504 29.657 1.00 12.85 126 ASP B CA 1
ATOM 3145 C C . ASP B 1 148 ? 1.032 -20.686 30.798 1.00 14.44 126 ASP B C 1
ATOM 3146 O O . ASP B 1 148 ? 1.352 -21.309 31.805 1.00 14.05 126 ASP B O 1
ATOM 3151 N N . LEU B 1 149 ? -0.198 -20.177 30.620 1.00 12.60 127 LEU B N 1
ATOM 3152 C CA . LEU B 1 149 ? -1.285 -20.452 31.579 1.00 11.19 127 LEU B CA 1
ATOM 3153 C C . LEU B 1 149 ? -2.153 -21.551 31.037 1.00 12.45 127 LEU B C 1
ATOM 3154 O O . LEU B 1 149 ? -2.642 -21.410 29.921 1.00 16.14 127 LEU B O 1
ATOM 3159 N N . MET B 1 150 ? -2.337 -22.634 31.782 1.00 11.07 128 MET B N 1
ATOM 3160 C CA . MET B 1 150 ? -3.176 -23.688 31.247 1.00 9.83 128 MET B CA 1
ATOM 3161 C C . MET B 1 150 ? -4.436 -23.774 32.093 1.00 11.60 128 MET B C 1
ATOM 3162 O O . MET B 1 150 ? -4.361 -24.023 33.297 1.00 11.09 128 MET B O 1
ATOM 3167 N N . ILE B 1 151 ? -5.581 -23.510 31.456 1.00 10.22 129 ILE B N 1
ATOM 3168 C CA . ILE B 1 151 ? -6.831 -23.718 32.163 1.00 9.33 129 ILE B CA 1
ATOM 3169 C C . ILE B 1 151 ? -7.031 -25.213 32.302 1.00 9.07 129 ILE B C 1
ATOM 3170 O O . ILE B 1 151 ? -6.911 -25.955 31.314 1.00 9.73 129 ILE B O 1
ATOM 3175 N N . ILE B 1 152 ? -7.339 -25.670 33.515 1.00 8.06 130 ILE B N 1
ATOM 3176 C CA . ILE B 1 152 ? -7.443 -27.117 33.769 1.00 8.16 130 ILE B CA 1
ATOM 3177 C C . ILE B 1 152 ? -8.837 -27.558 33.394 1.00 9.35 130 ILE B C 1
ATOM 3178 O O . ILE B 1 152 ? -9.836 -27.078 33.944 1.00 10.83 130 ILE B O 1
ATOM 3183 N N . THR B 1 153 ? -8.917 -28.467 32.425 1.00 6.88 131 THR B N 1
ATOM 3184 C CA . THR B 1 153 ? -10.243 -28.891 32.008 1.00 8.15 131 THR B CA 1
ATOM 3185 C C . THR B 1 153 ? -10.627 -30.235 32.583 1.00 9.45 131 THR B C 1
ATOM 3186 O O . THR B 1 153 ? -11.819 -30.552 32.611 1.00 10.05 131 THR B O 1
ATOM 3190 N N . ASP B 1 154 ? -9.647 -30.983 33.117 1.00 9.78 132 ASP B N 1
ATOM 3191 C CA . ASP B 1 154 ? -9.854 -32.259 33.793 1.00 9.47 132 ASP B CA 1
ATOM 3192 C C . ASP B 1 154 ? -8.570 -32.616 34.487 1.00 9.04 132 ASP B C 1
ATOM 3193 O O . ASP B 1 154 ? -7.544 -31.990 34.247 1.00 7.76 132 ASP B O 1
ATOM 3198 N N . HIS B 1 155 ? -8.622 -33.650 35.322 1.00 7.53 133 HIS B N 1
ATOM 3199 C CA . HIS B 1 155 ? -7.368 -34.056 35.966 1.00 5.57 133 HIS B CA 1
ATOM 3200 C C . HIS B 1 155 ? -7.271 -35.567 36.056 1.00 8.27 133 HIS B C 1
ATOM 3201 O O . HIS B 1 155 ? -8.220 -36.296 35.787 1.00 7.56 133 HIS B O 1
ATOM 3208 N N . ILE B 1 156 ? -6.063 -36.007 36.397 1.00 6.94 134 ILE B N 1
ATOM 3209 C CA . ILE B 1 156 ? -5.803 -37.416 36.732 1.00 6.74 134 ILE B CA 1
ATOM 3210 C C . ILE B 1 156 ? -5.246 -37.431 38.128 1.00 7.90 134 ILE B C 1
ATOM 3211 O O . ILE B 1 156 ? -4.229 -36.769 38.407 1.00 7.44 134 ILE B O 1
ATOM 3216 N N . ASN B 1 157 ? -5.853 -38.229 38.978 1.00 6.67 135 ASN B N 1
ATOM 3217 C CA . ASN B 1 157 ? -5.364 -38.425 40.341 1.00 8.50 135 ASN B CA 1
ATOM 3218 C C . ASN B 1 157 ? -4.352 -39.553 40.317 1.00 8.89 135 ASN B C 1
ATOM 3219 O O . ASN B 1 157 ? -4.728 -40.742 40.163 1.00 11.51 135 ASN B O 1
ATOM 3224 N N . TYR B 1 158 ? -3.060 -39.196 40.431 1.00 8.60 136 TYR B N 1
ATOM 3225 C CA . TYR B 1 158 ? -1.990 -40.196 40.490 1.00 9.15 136 TYR B CA 1
ATOM 3226 C C . TYR B 1 158 ? -1.379 -40.274 41.890 1.00 9.23 136 TYR B C 1
ATOM 3227 O O . TYR B 1 158 ? -0.318 -40.897 42.075 1.00 11.67 136 TYR B O 1
ATOM 3236 N N . PHE B 1 159 ? -2.086 -39.785 42.873 1.00 8.34 137 PHE B N 1
ATOM 3237 C CA . PHE B 1 159 ? -1.597 -39.895 44.255 1.00 9.77 137 PHE B CA 1
ATOM 3238 C C . PHE B 1 159 ? -1.943 -41.248 44.841 1.00 10.63 137 PHE B C 1
ATOM 3239 O O . PHE B 1 159 ? -2.962 -41.857 44.507 1.00 11.37 137 PHE B O 1
ATOM 3247 N N . PRO B 1 160 ? -1.137 -41.731 45.783 1.00 8.51 138 PRO B N 1
ATOM 3248 C CA . PRO B 1 160 ? -1.431 -43.034 46.398 1.00 10.05 138 PRO B CA 1
ATOM 3249 C C . PRO B 1 160 ? -2.493 -42.991 47.468 1.00 12.04 138 PRO B C 1
ATOM 3250 O O . PRO B 1 160 ? -2.868 -44.035 47.949 1.00 13.48 138 PRO B O 1
ATOM 3254 N N . GLU B 1 161 ? -2.890 -41.831 47.936 1.00 10.30 139 GLU B N 1
ATOM 3255 C CA . GLU B 1 161 ? -3.877 -41.668 49.004 1.00 8.94 139 GLU B CA 1
ATOM 3256 C C . GLU B 1 161 ? -4.996 -40.793 48.494 1.00 10.61 139 GLU B C 1
ATOM 3257 O O . GLU B 1 161 ? -4.740 -39.776 47.864 1.00 11.58 139 GLU B O 1
ATOM 3263 N N . HIS B 1 162 ? -6.212 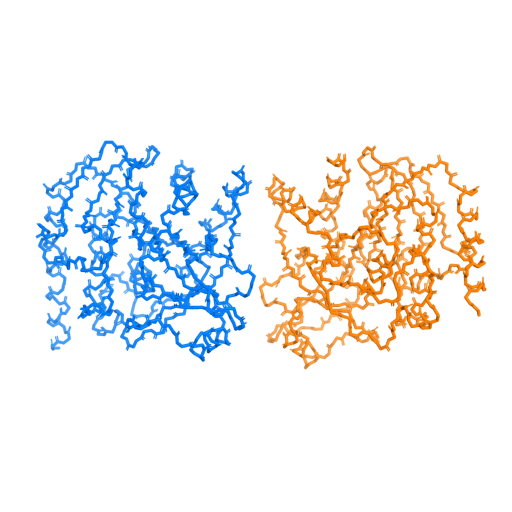-41.198 48.769 1.00 9.60 140 HIS B N 1
ATOM 3264 C CA . HIS B 1 162 ? -7.376 -40.485 48.287 1.00 10.34 140 HIS B CA 1
ATOM 3265 C C . HIS B 1 162 ? -8.028 -39.774 49.462 1.00 9.16 140 HIS B C 1
ATOM 3266 O O . HIS B 1 162 ? -8.221 -40.409 50.515 1.00 8.26 140 HIS B O 1
ATOM 3273 N N . PRO B 1 163 ? -8.354 -38.467 49.375 1.00 7.86 141 PRO B N 1
ATOM 3274 C CA . PRO B 1 163 ? -8.894 -37.761 50.545 1.00 9.99 141 PRO B CA 1
ATOM 3275 C C . PRO B 1 163 ? -10.241 -38.264 50.996 1.00 9.36 141 PRO B C 1
ATOM 3276 O O . PRO B 1 163 ? -10.621 -37.924 52.114 1.00 11.75 141 PRO B O 1
ATOM 3280 N N . LEU B 1 164 ? -10.973 -39.023 50.186 1.00 7.21 142 LEU B N 1
ATOM 3281 C CA . LEU B 1 164 ? -12.295 -39.498 50.627 1.00 7.77 142 LEU B CA 1
ATOM 3282 C C . LEU B 1 164 ? -12.292 -40.902 51.171 1.00 9.50 142 LEU B C 1
ATOM 3283 O O . LEU B 1 164 ? -13.338 -41.354 51.668 1.00 10.07 142 LEU B O 1
ATOM 3288 N N . ARG B 1 165 ? -11.141 -41.574 51.221 1.00 8.48 143 ARG B N 1
ATOM 3289 C CA . ARG B 1 165 ? -11.155 -42.904 51.828 1.00 7.67 143 ARG B CA 1
ATOM 3290 C C . ARG B 1 165 ? -11.581 -42.855 53.278 1.00 12.95 143 ARG B C 1
ATOM 3291 O O . ARG B 1 165 ? -11.176 -41.956 54.025 1.00 13.85 143 ARG B O 1
ATOM 3299 N N . GLY B 1 166 ? -12.386 -43.830 53.697 1.00 7.51 144 GLY B N 1
ATOM 3300 C CA . GLY B 1 166 ? -12.872 -43.940 55.066 1.00 9.94 144 GLY B CA 1
ATOM 3301 C C . GLY B 1 166 ? -14.342 -43.620 55.090 1.00 11.48 144 GLY B C 1
ATOM 3302 O O . GLY B 1 166 ? -14.978 -43.531 54.051 1.00 11.41 144 GLY B O 1
ATOM 3303 N N . LYS B 1 167 ? -14.889 -43.418 56.294 1.00 13.21 145 LYS B N 1
ATOM 3304 C CA . LYS B 1 167 ? -16.315 -43.134 56.375 1.00 11.65 145 LYS B CA 1
ATOM 3305 C C . LYS B 1 167 ? -16.650 -41.853 55.608 1.00 12.36 145 LYS B C 1
ATOM 3306 O O . LYS B 1 167 ? -15.926 -40.859 55.669 1.00 13.15 145 LYS B O 1
ATOM 3312 N N . ASN B 1 168 ? -17.783 -41.867 54.920 1.00 11.06 146 ASN B N 1
ATOM 3313 C CA . ASN B 1 168 ? -18.163 -40.704 54.108 1.00 9.52 146 ASN B CA 1
ATOM 3314 C C . ASN B 1 168 ? -18.740 -39.608 55.010 1.00 13.16 146 ASN B C 1
ATOM 3315 O O . ASN B 1 168 ? -19.569 -39.900 55.863 1.00 16.11 146 ASN B O 1
ATOM 3320 N N . ILE B 1 169 ? -18.348 -38.350 54.773 1.00 12.97 147 ILE B N 1
ATOM 3321 C CA . ILE B 1 169 ? -19.028 -37.199 55.391 1.00 13.21 147 ILE B CA 1
ATOM 3322 C C . ILE B 1 169 ? -20.389 -37.019 54.708 1.00 14.99 147 ILE B C 1
ATOM 3323 O O . ILE B 1 169 ? -20.441 -36.781 53.487 1.00 12.96 147 ILE B O 1
ATOM 3328 N N . PRO B 1 170 ? -21.526 -37.173 55.401 1.00 13.74 148 PRO B N 1
ATOM 3329 C CA . PRO B 1 170 ? -22.793 -37.427 54.672 1.00 15.79 148 PRO B CA 1
ATOM 3330 C C . PRO B 1 170 ? -23.415 -36.252 53.937 1.00 15.38 148 PRO B C 1
ATOM 3331 O O . PRO B 1 170 ? -24.410 -36.473 53.208 1.00 18.01 148 PRO B O 1
ATOM 3335 N N . TYR B 1 171 ? -22.855 -35.038 53.989 1.00 13.27 149 TYR B N 1
ATOM 3336 C CA . TYR B 1 171 ? -23.401 -34.010 53.130 1.00 12.11 149 TYR B CA 1
ATOM 3337 C C . TYR B 1 171 ? -22.955 -34.146 51.683 1.00 12.67 149 TYR B C 1
ATOM 3338 O O . TYR B 1 171 ? -23.494 -33.431 50.831 1.00 14.12 149 TYR B O 1
ATOM 3347 N N . GLY B 1 172 ? -22.052 -35.066 51.366 1.00 11.71 150 GLY B N 1
ATOM 3348 C CA . GLY B 1 172 ? -21.790 -35.353 49.960 1.00 10.49 150 GLY B CA 1
ATOM 3349 C C . GLY B 1 172 ? -21.907 -36.831 49.706 1.00 10.01 150 GLY B C 1
ATOM 3350 O O . GLY B 1 172 ? -22.082 -37.644 50.615 1.00 10.46 150 GLY B O 1
ATOM 3351 N N . PRO B 1 173 ? -21.766 -37.217 48.447 1.00 10.96 151 PRO B N 1
ATOM 3352 C CA . PRO B 1 173 ? -21.979 -38.613 48.054 1.00 9.36 151 PRO B CA 1
ATOM 3353 C C . PRO B 1 173 ? -20.849 -39.516 48.458 1.00 7.94 151 PRO B C 1
ATOM 3354 O O . PRO B 1 173 ? -19.669 -39.142 48.378 1.00 9.95 151 PRO B O 1
ATOM 3358 N N . ARG B 1 174 ? -21.235 -40.770 48.772 1.00 8.30 152 ARG B N 1
ATOM 3359 C CA . ARG B 1 174 ? -20.225 -41.783 48.973 1.00 7.89 152 ARG B CA 1
ATOM 3360 C C . ARG B 1 174 ? -19.349 -41.918 47.751 1.00 8.21 152 ARG B C 1
ATOM 3361 O O . ARG B 1 174 ? -18.128 -42.054 47.854 1.00 9.34 152 ARG B O 1
ATOM 3369 N N . PHE B 1 175 ? -19.970 -41.904 46.583 1.00 7.82 153 PHE B N 1
ATOM 3370 C CA . PHE B 1 175 ? -19.267 -42.068 45.301 1.00 8.34 153 PHE B CA 1
ATOM 3371 C C . PHE B 1 175 ? -19.515 -40.849 44.439 1.00 8.76 153 PHE B C 1
ATOM 3372 O O . PHE B 1 175 ? -20.436 -40.860 43.582 1.00 9.82 153 PHE B O 1
ATOM 3380 N N . PRO B 1 176 ? -18.691 -39.818 44.548 1.00 8.76 154 PRO B N 1
ATOM 3381 C CA . PRO B 1 176 ? -18.929 -38.615 43.718 1.00 9.52 154 PRO B CA 1
ATOM 3382 C C . PRO B 1 176 ? -18.737 -38.923 42.244 1.00 10.00 154 PRO B C 1
ATOM 3383 O O . PRO B 1 176 ? -17.828 -39.664 41.860 1.00 10.58 154 PRO B O 1
ATOM 3387 N N . ASP B 1 177 ? -19.640 -38.374 41.431 1.00 10.88 155 ASP B N 1
ATOM 3388 C CA . ASP B 1 177 ? -19.417 -38.384 39.998 1.00 10.57 155 ASP B CA 1
ATOM 3389 C C . ASP B 1 177 ? -18.402 -37.299 39.664 1.00 12.04 155 ASP B C 1
ATOM 3390 O O . ASP B 1 177 ? -18.516 -36.144 40.116 1.00 12.26 155 ASP B O 1
ATOM 3395 N N . MET B 1 178 ? -17.522 -37.623 38.711 1.00 9.73 156 MET B N 1
ATOM 3396 C CA . MET B 1 178 ? -16.431 -36.729 38.360 1.00 11.78 156 MET B CA 1
ATOM 3397 C C . MET B 1 178 ? -16.419 -36.465 36.862 1.00 12.22 156 MET B C 1
ATOM 3398 O O . MET B 1 178 ? -15.354 -36.218 36.267 1.00 12.32 156 MET B O 1
ATOM 3403 N N . SER B 1 179 ? -17.598 -36.507 36.207 1.00 9.33 157 SER B N 1
ATOM 3404 C CA . SER B 1 179 ? -17.609 -36.289 34.761 1.00 8.73 157 SER B CA 1
ATOM 3405 C C . SER B 1 179 ? -17.351 -34.833 34.384 1.00 13.37 157 SER B C 1
ATOM 3406 O O . SER B 1 179 ? -16.923 -34.560 33.255 1.00 14.00 157 SER B O 1
ATOM 3409 N N . GLU B 1 180 ? -17.567 -33.888 35.306 1.00 12.08 158 GLU B N 1
ATOM 3410 C CA . GLU B 1 180 ? -17.332 -32.452 35.112 1.00 11.85 158 GLU B CA 1
ATOM 3411 C C . GLU B 1 180 ? -16.809 -31.828 36.404 1.00 11.02 158 GLU B C 1
ATOM 3412 O O . GLU B 1 180 ? -17.420 -30.931 37.018 1.00 13.24 158 GLU B O 1
ATOM 3418 N N . ALA B 1 181 ? -15.644 -32.324 36.829 1.00 9.57 159 ALA B N 1
ATOM 3419 C CA . ALA B 1 181 ? -15.048 -31.864 38.079 1.00 10.29 159 ALA B CA 1
ATOM 3420 C C . ALA B 1 181 ? -14.666 -30.404 38.034 1.00 9.23 159 ALA B C 1
ATOM 3421 O O . ALA B 1 181 ? -14.637 -29.734 39.096 1.00 11.27 159 ALA B O 1
ATOM 3423 N N . TYR B 1 182 ? -14.306 -29.901 36.844 1.00 8.08 160 TYR B N 1
ATOM 3424 C CA . TYR B 1 182 ? -13.977 -28.490 36.626 1.00 8.55 160 TYR B CA 1
ATOM 3425 C C . TYR B 1 182 ? -15.153 -27.852 35.882 1.00 11.62 160 TYR B C 1
ATOM 3426 O O . TYR B 1 182 ? -15.546 -28.314 34.800 1.00 12.07 160 TYR B O 1
ATOM 3435 N N . ASP B 1 183 ? -15.776 -26.836 36.488 1.00 9.64 161 ASP B N 1
ATOM 3436 C CA . ASP B 1 183 ? -16.999 -26.265 35.918 1.00 10.26 161 ASP B CA 1
ATOM 3437 C C . ASP B 1 183 ? -16.827 -25.830 34.455 1.00 12.47 161 ASP B C 1
ATOM 3438 O O . ASP B 1 183 ? -15.993 -24.976 34.147 1.00 11.34 161 ASP B O 1
ATOM 3443 N N . LYS B 1 184 ? -17.662 -26.363 33.543 1.00 12.50 162 LYS B N 1
ATOM 3444 C CA . LYS B 1 184 ? -17.481 -25.994 32.155 1.00 12.87 162 LYS B CA 1
ATOM 3445 C C . LYS B 1 184 ? -17.852 -24.538 31.885 1.00 14.40 162 LYS B C 1
ATOM 3446 O O . LYS B 1 184 ? -17.246 -23.909 30.987 1.00 13.61 162 LYS B O 1
ATOM 3452 N N . GLU B 1 185 ? -18.874 -24.007 32.577 1.00 14.35 163 GLU B N 1
ATOM 3453 C CA . GLU B 1 185 ? -19.286 -22.624 32.349 1.00 15.66 163 GLU B CA 1
ATOM 3454 C C . GLU B 1 185 ? -18.196 -21.643 32.803 1.00 14.45 163 GLU B C 1
ATOM 3455 O O . GLU B 1 185 ? -17.909 -20.668 32.093 1.00 14.02 163 GLU B O 1
ATOM 3461 N N . LEU B 1 186 ? -17.491 -21.945 33.909 1.00 12.66 164 LEU B N 1
ATOM 3462 C CA . LEU B 1 186 ? -16.393 -21.054 34.311 1.00 11.20 164 LEU B CA 1
ATOM 3463 C C . LEU B 1 186 ? -15.259 -21.085 33.270 1.00 13.47 164 LEU B C 1
ATOM 3464 O O . LEU B 1 186 ? -14.649 -20.044 32.968 1.00 13.15 164 LEU B O 1
ATOM 3469 N N . ILE B 1 187 ? -15.000 -22.264 32.680 1.00 10.33 165 ILE B N 1
ATOM 3470 C CA . ILE B 1 187 ? -13.994 -22.353 31.618 1.00 10.34 165 ILE B CA 1
ATOM 3471 C C . ILE B 1 187 ? -14.401 -21.533 30.400 1.00 13.37 165 ILE B C 1
ATOM 3472 O O . ILE B 1 187 ? -13.594 -20.776 29.846 1.00 13.03 165 ILE B O 1
ATOM 3477 N N . ARG B 1 188 ? -15.666 -21.619 29.973 1.00 13.01 166 ARG B N 1
ATOM 3478 C CA A ARG B 1 188 ? -16.085 -20.798 28.837 0.55 14.23 166 ARG B CA 1
ATOM 3479 C CA B ARG B 1 188 ? -16.127 -20.798 28.852 0.45 14.23 166 ARG B CA 1
ATOM 3480 C C . ARG B 1 188 ? -15.955 -19.316 29.162 1.00 15.39 166 ARG B C 1
ATOM 3481 O O . ARG B 1 188 ? -15.494 -18.526 28.319 1.00 15.78 166 ARG B O 1
ATOM 3496 N N . LYS B 1 189 ? -16.365 -18.918 30.364 1.00 14.84 167 LYS B N 1
ATOM 3497 C CA . LYS B 1 189 ? -16.229 -17.508 30.721 1.00 13.06 167 LYS B CA 1
ATOM 3498 C C . LYS B 1 189 ? -14.768 -17.078 30.787 1.00 14.14 167 LYS B C 1
ATOM 3499 O O . LYS B 1 189 ? -14.448 -15.947 30.399 1.00 14.81 167 LYS B O 1
ATOM 3505 N N . ALA B 1 190 ? -13.893 -17.917 31.333 1.00 12.26 168 ALA B N 1
ATOM 3506 C CA . ALA B 1 190 ? -12.476 -17.533 31.414 1.00 12.43 168 ALA B CA 1
ATOM 3507 C C . ALA B 1 190 ? -11.883 -17.401 30.011 1.00 15.60 168 ALA B C 1
ATOM 3508 O O . ALA B 1 190 ? -11.142 -16.447 29.740 1.00 14.00 168 ALA B O 1
ATOM 3510 N N . ASP B 1 191 ? -12.248 -18.321 29.094 1.00 13.81 169 ASP B N 1
ATOM 3511 C CA . ASP B 1 191 ? -11.837 -18.173 27.695 1.00 15.24 169 ASP B CA 1
ATOM 3512 C C . ASP B 1 191 ? -12.285 -16.858 27.085 1.00 15.06 169 ASP B C 1
ATOM 3513 O O . ASP B 1 191 ? -11.557 -16.246 26.276 1.00 15.97 169 ASP B O 1
ATOM 3518 N N . ALA B 1 192 ? -13.533 -16.479 27.321 1.00 13.75 170 ALA B N 1
ATOM 3519 C CA . ALA B 1 192 ? -14.029 -15.251 26.745 1.00 13.53 170 ALA B CA 1
ATOM 3520 C C . ALA B 1 192 ? -13.289 -14.042 27.299 1.00 13.94 170 ALA B C 1
ATOM 3521 O O . ALA B 1 192 ? -12.964 -13.106 26.539 1.00 15.74 170 ALA B O 1
ATOM 3523 N N . ILE B 1 193 ? -13.029 -14.042 28.621 1.00 11.80 171 ILE B N 1
ATOM 3524 C CA . ILE B 1 193 ? -12.232 -12.982 29.241 1.00 12.44 171 ILE B CA 1
ATOM 3525 C C . ILE B 1 193 ? -10.841 -12.942 28.632 1.00 14.23 171 ILE B C 1
ATOM 3526 O O . ILE B 1 193 ? -10.334 -11.877 28.256 1.00 14.22 171 ILE B O 1
ATOM 3531 N N . ALA B 1 194 ? -10.214 -14.112 28.497 1.00 12.54 172 ALA B N 1
ATOM 3532 C CA . ALA B 1 194 ? -8.856 -14.109 27.952 1.00 14.55 172 ALA B CA 1
ATOM 3533 C C . ALA B 1 194 ? -8.853 -13.607 26.523 1.00 14.91 172 ALA B C 1
ATOM 3534 O O . ALA B 1 194 ? -7.958 -12.860 26.114 1.00 15.51 172 ALA B O 1
ATOM 3536 N N . ALA B 1 195 ? -9.859 -13.988 25.740 1.00 13.70 173 ALA B N 1
ATOM 3537 C CA . ALA B 1 195 ? -9.888 -13.481 24.361 1.00 14.18 173 ALA B CA 1
ATOM 3538 C C . ALA B 1 195 ? -10.071 -11.975 24.304 1.00 18.56 173 ALA B C 1
ATOM 3539 O O . ALA B 1 195 ? -9.452 -11.306 23.483 1.00 18.67 173 ALA B O 1
ATOM 3541 N N . GLU B 1 196 ? -10.916 -11.416 25.189 1.00 15.69 174 GLU B N 1
ATOM 3542 C CA . GLU B 1 196 ? -11.134 -9.991 25.217 1.00 17.73 174 GLU B CA 1
ATOM 3543 C C . GLU B 1 196 ? -9.874 -9.233 25.591 1.00 19.30 174 GLU B C 1
ATOM 3544 O O . GLU B 1 196 ? -9.608 -8.151 25.025 1.00 22.90 174 GLU B O 1
ATOM 3550 N N . LYS B 1 197 ? -9.095 -9.773 26.543 1.00 18.27 175 LYS B N 1
ATOM 3551 C CA . LYS B 1 197 ? -7.868 -9.171 27.053 1.00 18.04 175 LYS B CA 1
ATOM 3552 C C . LYS B 1 197 ? -6.648 -9.510 26.212 1.00 22.48 175 LYS B C 1
ATOM 3553 O O . LYS B 1 197 ? -5.569 -8.948 26.448 1.00 23.60 175 LYS B O 1
ATOM 3559 N N . GLY B 1 198 ? -6.781 -10.397 25.220 1.00 18.09 176 GLY B N 1
ATOM 3560 C CA . GLY B 1 198 ? -5.612 -10.778 24.461 1.00 18.89 176 GLY B CA 1
ATOM 3561 C C . GLY B 1 198 ? -4.606 -11.560 25.274 1.00 18.84 176 GLY B C 1
ATOM 3562 O O . GLY B 1 198 ? -3.400 -11.520 24.976 1.00 21.05 176 GLY B O 1
ATOM 3563 N N . ILE B 1 199 ? -5.063 -12.339 26.254 1.00 15.54 177 ILE B N 1
ATOM 3564 C CA . ILE B 1 199 ? -4.175 -13.167 27.058 1.00 14.95 177 ILE B CA 1
ATOM 3565 C C . ILE B 1 199 ? -4.206 -14.584 26.502 1.00 18.40 177 ILE B C 1
ATOM 3566 O O . ILE B 1 199 ? -5.266 -15.214 26.483 1.00 16.25 177 ILE B O 1
ATOM 3571 N N . LYS B 1 200 ? -3.053 -15.107 26.080 1.00 15.96 178 LYS B N 1
ATOM 3572 C CA . LYS B 1 200 ? -3.029 -16.473 25.526 1.00 16.03 178 LYS B CA 1
ATOM 3573 C C . LYS B 1 200 ? -3.251 -17.483 26.636 1.00 15.90 178 LYS B C 1
ATOM 3574 O O . LYS B 1 200 ? -2.628 -17.379 27.704 1.00 15.55 178 LYS B O 1
ATOM 3580 N N . VAL B 1 201 ? -4.122 -18.469 26.397 1.00 15.67 179 VAL B N 1
ATOM 3581 C CA . VAL B 1 201 ? -4.338 -19.528 27.379 1.00 13.06 179 VAL B CA 1
ATOM 3582 C C . VAL B 1 201 ? -4.287 -20.863 26.685 1.00 14.64 179 VAL B C 1
ATOM 3583 O O . VAL B 1 201 ? -4.714 -20.997 25.531 1.00 16.51 179 VAL B O 1
ATOM 3587 N N . GLN B 1 202 ? -3.739 -21.848 27.374 1.00 12.50 180 GLN B N 1
ATOM 3588 C CA . GLN B 1 202 ? -3.835 -23.240 26.974 1.00 13.40 180 GLN B CA 1
ATOM 3589 C C . GLN B 1 202 ? -4.951 -23.879 27.768 1.00 11.05 180 GLN B C 1
ATOM 3590 O O . GLN B 1 202 ? -5.473 -23.295 28.713 1.00 11.91 180 GLN B O 1
ATOM 3596 N N . HIS B 1 203 ? -5.347 -25.087 27.323 1.00 12.11 181 HIS B N 1
ATOM 3597 C CA . HIS B 1 203 ? -6.349 -25.911 28.014 1.00 10.97 181 HIS B CA 1
ATOM 3598 C C . HIS B 1 203 ? -5.765 -27.300 28.108 1.00 13.80 181 HIS B C 1
ATOM 3599 O O . HIS B 1 203 ? -5.171 -27.788 27.137 1.00 13.37 181 HIS B O 1
ATOM 3606 N N . GLY B 1 204 ? -5.988 -27.987 29.214 1.00 10.26 182 GLY B N 1
ATOM 3607 C CA . GLY B 1 204 ? -5.536 -29.358 29.218 1.00 9.80 182 GLY B CA 1
ATOM 3608 C C . GLY B 1 204 ? -5.699 -30.031 30.562 1.00 9.47 182 GLY B C 1
ATOM 3609 O O . GLY B 1 204 ? -6.369 -29.542 31.484 1.00 9.67 182 GLY B O 1
ATOM 3610 N N . ILE B 1 205 ? -5.134 -31.219 30.612 1.00 8.80 183 ILE B N 1
ATOM 3611 C CA . ILE B 1 205 ? -5.275 -32.173 31.729 1.00 7.32 183 ILE B CA 1
ATOM 3612 C C . ILE B 1 205 ? -4.108 -32.048 32.683 1.00 7.79 183 ILE B C 1
ATOM 3613 O O . ILE B 1 205 ? -2.952 -32.135 32.271 1.00 9.32 183 ILE B O 1
ATOM 3618 N N . TYR B 1 206 ? -4.405 -31.863 33.955 1.00 7.16 184 TYR B N 1
ATOM 3619 C CA . TYR B 1 206 ? -3.392 -31.838 34.985 1.00 6.28 184 TYR B CA 1
ATOM 3620 C C . TYR B 1 206 ? -3.307 -33.185 35.659 1.00 7.50 184 TYR B C 1
ATOM 3621 O O . TYR B 1 206 ? -4.340 -33.743 36.061 1.00 7.68 184 TYR B O 1
ATOM 3630 N N . ILE B 1 207 ? -2.085 -33.708 35.815 1.00 7.03 185 ILE B N 1
ATOM 3631 C CA . ILE B 1 207 ? -1.917 -34.918 36.606 1.00 7.33 185 ILE B CA 1
ATOM 3632 C C . ILE B 1 207 ? -1.217 -34.566 37.904 1.00 8.39 185 ILE B C 1
ATOM 3633 O O . ILE B 1 207 ? -0.195 -33.866 37.889 1.00 7.55 185 ILE B O 1
ATOM 3638 N N . GLY B 1 208 ? -1.760 -35.037 39.021 1.00 6.65 186 GLY B N 1
ATOM 3639 C CA . GLY B 1 208 ? -1.136 -34.800 40.324 1.00 7.77 186 GLY B CA 1
ATOM 3640 C C . GLY B 1 208 ? -0.458 -36.069 40.818 1.00 9.27 186 GLY B C 1
ATOM 3641 O O . GLY B 1 208 ? -1.080 -37.140 40.888 1.00 8.63 186 GLY B O 1
ATOM 3642 N N . THR B 1 209 ? 0.808 -35.919 41.200 1.00 8.16 187 THR B N 1
ATOM 3643 C CA . THR B 1 209 ? 1.668 -37.031 41.690 1.00 7.39 187 THR B CA 1
ATOM 3644 C C . THR B 1 209 ? 2.336 -36.613 42.981 1.00 9.57 187 THR B C 1
ATOM 3645 O O . THR B 1 209 ? 2.457 -35.417 43.276 1.00 8.85 187 THR B O 1
ATOM 3649 N N . GLN B 1 210 ? 2.789 -37.600 43.771 1.00 8.67 188 GLN B N 1
ATOM 3650 C CA . GLN B 1 210 ? 3.101 -37.201 45.143 1.00 8.84 188 GLN B CA 1
ATOM 3651 C C . GLN B 1 210 ? 4.375 -36.377 45.264 1.00 8.35 188 GLN B C 1
ATOM 3652 O O . GLN B 1 210 ? 4.440 -35.481 46.125 1.00 10.10 188 GLN B O 1
ATOM 3658 N N . GLY B 1 211 ? 5.383 -36.608 44.430 1.00 7.54 189 GLY B N 1
ATOM 3659 C CA . GLY B 1 211 ? 6.678 -35.937 44.629 1.00 8.16 189 GLY B CA 1
ATOM 3660 C C . GLY B 1 211 ? 7.384 -36.469 45.878 1.00 8.21 189 GLY B C 1
ATOM 3661 O O . GLY B 1 211 ? 6.987 -37.489 46.439 1.00 8.61 189 GLY B O 1
ATOM 3662 N N . PRO B 1 212 ? 8.421 -35.773 46.382 1.00 8.05 190 PRO B N 1
ATOM 3663 C CA . PRO B 1 212 ? 8.886 -34.451 45.974 1.00 7.50 190 PRO B CA 1
ATOM 3664 C C . PRO B 1 212 ? 9.990 -34.388 44.925 1.00 9.16 190 PRO B C 1
ATOM 3665 O O . PRO B 1 212 ? 10.402 -33.279 44.562 1.00 9.20 190 PRO B O 1
ATOM 3669 N N . THR B 1 213 ? 10.463 -35.520 44.386 1.00 7.88 191 THR B N 1
ATOM 3670 C CA . THR B 1 213 ? 11.433 -35.402 43.291 1.00 7.32 191 THR B CA 1
ATOM 3671 C C . THR B 1 213 ? 10.733 -34.877 42.040 1.00 8.03 191 THR B C 1
ATOM 3672 O O . THR B 1 213 ? 9.573 -35.205 41.758 1.00 9.17 191 THR B O 1
ATOM 3676 N N . PHE B 1 214 ? 11.422 -34.005 41.313 1.00 7.60 192 PHE B N 1
ATOM 3677 C CA . PHE B 1 214 ? 10.938 -33.743 39.981 1.00 7.18 192 PHE B CA 1
ATOM 3678 C C . PHE B 1 214 ? 11.066 -35.036 39.173 1.00 10.39 192 PHE B C 1
ATOM 3679 O O . PHE B 1 214 ? 11.860 -35.956 39.496 1.00 9.58 192 PHE B O 1
ATOM 3687 N N . GLU B 1 215 ? 10.302 -35.113 38.113 1.00 9.39 193 GLU B N 1
ATOM 3688 C CA . GLU B 1 215 ? 10.215 -36.375 37.393 1.00 8.65 193 GLU B CA 1
ATOM 3689 C C . GLU B 1 215 ? 11.508 -36.723 36.652 1.00 9.10 193 GLU B C 1
ATOM 3690 O O . GLU B 1 215 ? 12.242 -35.858 36.142 1.00 10.32 193 GLU B O 1
ATOM 3696 N N . THR B 1 216 ? 11.764 -38.035 36.524 1.00 7.54 194 THR B N 1
ATOM 3697 C CA . THR B 1 216 ? 12.786 -38.446 35.566 1.00 8.15 194 THR B CA 1
ATOM 3698 C C . THR B 1 216 ? 12.275 -38.248 34.145 1.00 8.08 194 THR B C 1
ATOM 3699 O O . THR B 1 216 ? 11.077 -38.111 33.923 1.00 7.72 194 THR B O 1
ATOM 3703 N N . PRO B 1 217 ? 13.161 -38.255 33.142 1.00 8.58 195 PRO B N 1
ATOM 3704 C CA . PRO B 1 217 ? 12.653 -38.169 31.771 1.00 8.97 195 PRO B CA 1
ATOM 3705 C C . PRO B 1 217 ? 11.658 -39.283 31.472 1.00 9.60 195 PRO B C 1
ATOM 3706 O O . PRO B 1 217 ? 10.673 -39.056 30.754 1.00 10.79 195 PRO B O 1
ATOM 3710 N N . ALA B 1 218 ? 11.917 -40.500 31.972 1.00 8.03 196 ALA B N 1
ATOM 3711 C CA . ALA B 1 218 ? 10.979 -41.593 31.705 1.00 8.62 196 ALA B CA 1
ATOM 3712 C C . ALA B 1 218 ? 9.631 -41.377 32.394 1.00 8.62 196 ALA B C 1
ATOM 3713 O O . ALA B 1 218 ? 8.611 -41.829 31.876 1.00 8.59 196 ALA B O 1
ATOM 3715 N N . GLU B 1 219 ? 9.624 -40.757 33.565 1.00 7.81 197 GLU B N 1
ATOM 3716 C CA . GLU B 1 219 ? 8.365 -40.464 34.239 1.00 7.88 197 GLU B CA 1
ATOM 3717 C C . GLU B 1 219 ? 7.618 -39.376 33.505 1.00 8.57 197 GLU B C 1
ATOM 3718 O O . GLU B 1 219 ? 6.395 -39.438 33.396 1.00 9.13 197 GLU B O 1
ATOM 3724 N N . TYR B 1 220 ? 8.307 -38.323 33.047 1.00 8.73 198 TYR B N 1
ATOM 3725 C CA . TYR B 1 220 ? 7.581 -37.332 32.260 1.00 8.24 198 TYR B CA 1
ATOM 3726 C C . TYR B 1 220 ? 6.978 -37.983 31.038 1.00 9.95 198 TYR B C 1
ATOM 3727 O O . TYR B 1 220 ? 5.847 -37.657 30.660 1.00 10.18 198 TYR B O 1
ATOM 3736 N N . LYS B 1 221 ? 7.727 -38.890 30.397 1.00 8.31 199 LYS B N 1
ATOM 3737 C CA . LYS B 1 221 ? 7.189 -39.530 29.198 1.00 9.37 199 LYS B CA 1
ATOM 3738 C C . LYS B 1 221 ? 5.974 -40.369 29.582 1.00 9.48 199 LYS B C 1
ATOM 3739 O O . LYS B 1 221 ? 4.992 -40.388 28.821 1.00 10.18 199 LYS B O 1
ATOM 3745 N N . LEU B 1 222 ? 6.052 -41.111 30.708 1.00 7.75 200 LEU B N 1
ATOM 3746 C CA . LEU B 1 222 ? 4.907 -41.890 31.190 1.00 8.19 200 LEU B CA 1
ATOM 3747 C C . LEU B 1 222 ? 3.679 -40.992 31.325 1.00 8.99 200 LEU B C 1
ATOM 3748 O O . LEU B 1 222 ? 2.585 -41.352 30.870 1.00 9.00 200 LEU B O 1
ATOM 3753 N N . PHE B 1 223 ? 3.853 -39.827 31.914 1.00 9.27 201 PHE B N 1
ATOM 3754 C CA . PHE B 1 223 ? 2.675 -38.962 32.127 1.00 10.39 201 PHE B CA 1
ATOM 3755 C C . PHE B 1 223 ? 2.117 -38.454 30.798 1.00 9.55 201 PHE B C 1
ATOM 3756 O O . PHE B 1 223 ? 0.891 -38.360 30.644 1.00 10.96 201 PHE B O 1
ATOM 3764 N N . HIS B 1 224 ? 2.979 -38.175 29.805 1.00 8.18 202 HIS B N 1
ATOM 3765 C CA . HIS B 1 224 ? 2.506 -37.840 28.464 1.00 9.11 202 HIS B CA 1
ATOM 3766 C C . HIS B 1 224 ? 1.714 -38.995 27.864 1.00 10.38 202 HIS B C 1
ATOM 3767 O O . HIS B 1 224 ? 0.648 -38.792 27.264 1.00 12.03 202 HIS B O 1
ATOM 3774 N N . ILE B 1 225 ? 2.253 -40.221 27.976 1.00 8.97 203 ILE B N 1
ATOM 3775 C CA . ILE B 1 225 ? 1.539 -41.404 27.506 1.00 9.04 203 ILE B CA 1
ATOM 3776 C C . ILE B 1 225 ? 0.147 -41.500 28.111 1.00 10.46 203 ILE B C 1
ATOM 3777 O O . ILE B 1 225 ? -0.791 -41.911 27.411 1.00 11.31 203 ILE B O 1
ATOM 3782 N N . LEU B 1 226 ? 0.019 -41.234 29.413 1.00 11.20 204 LEU B N 1
ATOM 3783 C CA . LEU B 1 226 ? -1.265 -41.398 30.098 1.00 9.77 204 LEU B CA 1
ATOM 3784 C C . LEU B 1 226 ? -2.240 -40.287 29.757 1.00 9.90 204 LEU B C 1
ATOM 3785 O O . LEU B 1 226 ? -3.414 -40.384 30.131 1.00 13.44 204 LEU B O 1
ATOM 3790 N N . GLY B 1 227 ? -1.809 -39.282 29.016 1.00 10.12 205 GLY B N 1
ATOM 3791 C CA . GLY B 1 227 ? -2.701 -38.220 28.554 1.00 11.83 205 GLY B CA 1
ATOM 3792 C C . GLY B 1 227 ? -2.648 -36.924 29.321 1.00 10.63 205 GLY B C 1
ATOM 3793 O O . GLY B 1 227 ? -3.519 -36.074 29.113 1.00 12.95 205 GLY B O 1
ATOM 3794 N N . ALA B 1 228 ? -1.641 -36.710 30.156 1.00 7.69 206 ALA B N 1
ATOM 3795 C CA . ALA B 1 228 ? -1.511 -35.458 30.866 1.00 8.79 206 ALA B CA 1
ATOM 3796 C C . ALA B 1 228 ? -0.820 -34.404 30.044 1.00 10.31 206 ALA B C 1
ATOM 3797 O O . ALA B 1 228 ? 0.115 -34.695 29.257 1.00 13.15 206 ALA B O 1
ATOM 3799 N N . ASP B 1 229 ? -1.253 -33.166 30.242 1.00 8.44 207 ASP B N 1
ATOM 3800 C CA . ASP B 1 229 ? -0.594 -32.009 29.629 1.00 8.84 207 ASP B CA 1
ATOM 3801 C C . ASP B 1 229 ? 0.313 -31.258 30.594 1.00 9.77 207 ASP B C 1
ATOM 3802 O O . ASP B 1 229 ? 1.218 -30.528 30.144 1.00 10.77 207 ASP B O 1
ATOM 3807 N N . ALA B 1 230 ? 0.105 -31.419 31.885 1.00 9.12 208 ALA B N 1
ATOM 3808 C CA . ALA B 1 230 ? 0.940 -30.743 32.857 1.00 8.86 208 ALA B CA 1
ATOM 3809 C C . ALA B 1 230 ? 0.939 -31.608 34.105 1.00 8.94 208 ALA B C 1
ATOM 3810 O O . ALA B 1 230 ? -0.055 -32.298 34.377 1.00 7.64 208 ALA B O 1
ATOM 3812 N N . VAL B 1 231 ? 2.057 -31.579 34.839 1.00 6.74 209 VAL B N 1
ATOM 3813 C CA A VAL B 1 231 ? 2.199 -32.422 36.032 0.62 7.27 209 VAL B CA 1
ATOM 3814 C CA B VAL B 1 231 ? 2.323 -32.450 35.996 0.38 7.31 209 VAL B CA 1
ATOM 3815 C C . VAL B 1 231 ? 2.627 -31.569 37.205 1.00 7.19 209 VAL B C 1
ATOM 3816 O O . VAL B 1 231 ? 3.464 -30.663 37.092 1.00 8.95 209 VAL B O 1
ATOM 3823 N N . GLY B 1 232 ? 2.033 -31.870 38.373 1.00 6.08 210 GLY B N 1
ATOM 3824 C CA . GLY B 1 232 ? 2.435 -31.215 39.605 1.00 6.64 210 GLY B CA 1
ATOM 3825 C C . GLY B 1 232 ? 2.113 -32.118 40.779 1.00 8.63 210 GLY B C 1
ATOM 3826 O O . GLY B 1 232 ? 1.734 -33.277 40.609 1.00 9.00 210 GLY B O 1
ATOM 3827 N N . MET B 1 233 ? 2.342 -31.592 41.981 1.00 7.27 211 MET B N 1
ATOM 3828 C CA . MET B 1 233 ? 2.278 -32.368 43.227 1.00 7.36 211 MET B CA 1
ATOM 3829 C C . MET B 1 233 ? 1.172 -31.855 44.122 1.00 7.40 211 MET B C 1
ATOM 3830 O O . MET B 1 233 ? 1.239 -32.064 45.337 1.00 10.45 211 MET B O 1
ATOM 3835 N N . SER B 1 234 ? 0.162 -31.195 43.557 1.00 8.44 212 SER B N 1
ATOM 3836 C CA . SER B 1 234 ? -0.914 -30.605 44.391 1.00 9.24 212 SER B CA 1
ATOM 3837 C C . SER B 1 234 ? -2.273 -30.727 43.692 1.00 11.66 212 SER B C 1
ATOM 3838 O O . SER B 1 234 ? -2.459 -31.554 42.802 1.00 10.86 212 SER B O 1
ATOM 3841 N N . THR B 1 235 ? -3.268 -29.929 44.171 1.00 10.39 213 THR B N 1
ATOM 3842 C CA . THR B 1 235 ? -4.470 -29.501 43.423 1.00 10.55 213 THR B CA 1
ATOM 3843 C C . THR B 1 235 ? -5.549 -30.563 43.319 1.00 10.08 213 THR B C 1
ATOM 3844 O O . THR B 1 235 ? -6.674 -30.318 43.770 1.00 11.17 213 THR B O 1
ATOM 3848 N N . VAL B 1 236 ? -5.176 -31.743 42.814 1.00 8.88 214 VAL B N 1
ATOM 3849 C CA . VAL B 1 236 ? -6.168 -32.816 42.672 1.00 7.63 214 VAL B CA 1
ATOM 3850 C C . VAL B 1 236 ? -6.909 -33.092 43.977 1.00 8.94 214 VAL B C 1
ATOM 3851 O O . VAL B 1 236 ? -8.144 -33.171 43.956 1.00 7.61 214 VAL B O 1
ATOM 3855 N N . PRO B 1 237 ? -6.244 -33.311 45.103 1.00 9.15 215 PRO B N 1
ATOM 3856 C CA . PRO B 1 237 ? -7.022 -33.625 46.325 1.00 8.03 215 PRO B CA 1
ATOM 3857 C C . PRO B 1 237 ? -8.025 -32.516 46.718 1.00 8.51 215 PRO B C 1
ATOM 3858 O O . PRO B 1 237 ? -9.180 -32.791 47.124 1.00 7.76 215 PRO B O 1
ATOM 3862 N N . GLU B 1 238 ? -7.606 -31.243 46.616 1.00 9.27 216 GLU B N 1
ATOM 3863 C CA . GLU B 1 238 ? -8.517 -30.150 46.936 1.00 9.23 216 GLU B CA 1
ATOM 3864 C C . GLU B 1 238 ? -9.705 -30.105 45.983 1.00 7.63 216 GLU B C 1
ATOM 3865 O O . GLU B 1 238 ? -10.825 -29.758 46.390 1.00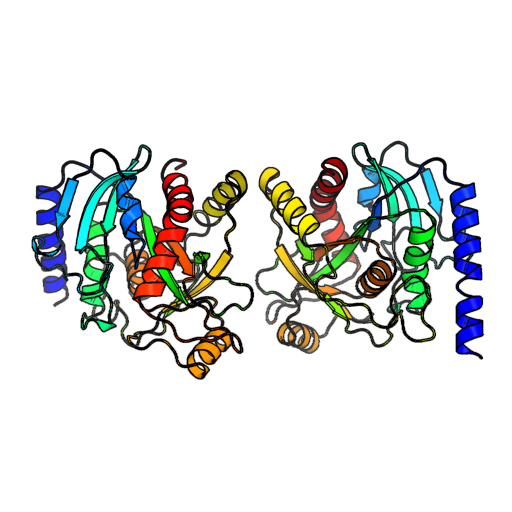 8.91 216 GLU B O 1
ATOM 3871 N N . VAL B 1 239 ? -9.476 -30.427 44.706 1.00 7.92 217 VAL B N 1
ATOM 3872 C CA . VAL B 1 239 ? -10.572 -30.418 43.736 1.00 7.40 217 VAL B CA 1
ATOM 3873 C C . VAL B 1 239 ? -11.536 -31.557 44.026 1.00 7.97 217 VAL B C 1
ATOM 3874 O O . VAL B 1 239 ? -12.744 -31.396 43.896 1.00 8.22 217 VAL B O 1
ATOM 3878 N N . ILE B 1 240 ? -11.012 -32.722 44.389 1.00 7.02 218 ILE B N 1
ATOM 3879 C CA . ILE B 1 240 ? -11.874 -33.837 44.780 1.00 7.70 218 ILE B CA 1
ATOM 3880 C C . ILE B 1 240 ? -12.745 -33.418 45.954 1.00 7.16 218 ILE B C 1
ATOM 3881 O O . ILE B 1 240 ? -13.976 -33.626 45.959 1.00 8.64 218 ILE B O 1
ATOM 3886 N N . VAL B 1 241 ? -12.117 -32.834 46.993 1.00 6.43 219 VAL B N 1
ATOM 3887 C CA . VAL B 1 241 ? -12.937 -32.512 48.164 1.00 6.92 219 VAL B CA 1
ATOM 3888 C C . VAL B 1 241 ? -13.919 -31.402 47.870 1.00 8.43 219 VAL B C 1
ATOM 3889 O O . VAL B 1 241 ? -15.060 -31.450 48.340 1.00 9.30 219 VAL B O 1
ATOM 3893 N N . ALA B 1 242 ? -13.516 -30.380 47.091 1.00 6.98 220 ALA B N 1
ATOM 3894 C CA . ALA B 1 242 ? -14.476 -29.345 46.706 1.00 7.72 220 ALA B CA 1
ATOM 3895 C C . ALA B 1 242 ? -15.658 -29.948 45.966 1.00 8.46 220 ALA B C 1
ATOM 3896 O O . ALA B 1 242 ? -16.809 -29.600 46.223 1.00 9.35 220 ALA B O 1
ATOM 3898 N N . ASN B 1 243 ? -15.401 -30.922 45.097 1.00 7.96 221 ASN B N 1
ATOM 3899 C CA . ASN B 1 243 ? -16.530 -31.563 44.415 1.00 8.99 221 ASN B CA 1
ATOM 3900 C C . ASN B 1 243 ? -17.446 -32.283 45.391 1.00 9.61 221 ASN B C 1
ATOM 3901 O O . ASN B 1 243 ? -18.679 -32.162 45.291 1.00 11.94 221 ASN B O 1
ATOM 3906 N N . HIS B 1 244 ? -16.878 -33.037 46.330 1.00 9.53 222 HIS B N 1
ATOM 3907 C CA . HIS B 1 244 ? -17.684 -33.669 47.371 1.00 8.44 222 HIS B CA 1
ATOM 3908 C C . HIS B 1 244 ? -18.503 -32.639 48.131 1.00 10.54 222 HIS B C 1
ATOM 3909 O O . HIS B 1 244 ? -19.674 -32.877 48.449 1.00 12.33 222 HIS B O 1
ATOM 3916 N N . CYS B 1 245 ? -17.907 -31.490 48.412 1.00 9.21 223 CYS B N 1
ATOM 3917 C CA . CYS B 1 245 ? -18.575 -30.422 49.167 1.00 10.72 223 CYS B CA 1
ATOM 3918 C C . CYS B 1 245 ? -19.595 -29.626 48.378 1.00 11.52 223 CYS B C 1
ATOM 3919 O O . CYS B 1 245 ? -20.274 -28.787 48.985 1.00 15.37 223 CYS B O 1
ATOM 3922 N N . GLY B 1 246 ? -19.700 -29.827 47.070 1.00 11.30 224 GLY B N 1
ATOM 3923 C CA . GLY B 1 246 ? -20.607 -29.023 46.269 1.00 12.12 224 GLY B CA 1
ATOM 3924 C C . GLY B 1 246 ? -20.070 -27.643 45.952 1.00 12.20 224 GLY B C 1
ATOM 3925 O O . GLY B 1 246 ? -20.857 -26.773 45.598 1.00 14.63 224 GLY B O 1
ATOM 3926 N N . ILE B 1 247 ? -18.767 -27.449 46.022 1.00 9.86 225 ILE B N 1
ATOM 3927 C CA . ILE B 1 247 ? -18.134 -26.168 45.704 1.00 9.45 225 ILE B CA 1
ATOM 3928 C C . ILE B 1 247 ? -17.670 -26.203 44.232 1.00 10.27 225 ILE B C 1
ATOM 3929 O O . ILE B 1 247 ? -16.926 -27.105 43.820 1.00 12.51 225 ILE B O 1
ATOM 3934 N N . LYS B 1 248 ? -18.044 -25.171 43.457 1.00 9.54 226 LYS B N 1
ATOM 3935 C CA . LYS B 1 248 ? -17.707 -25.143 42.038 1.00 9.67 226 LYS B CA 1
ATOM 3936 C C . LYS B 1 248 ? -16.204 -24.817 41.907 1.00 11.05 226 LYS B C 1
ATOM 3937 O O . LYS B 1 248 ? -15.669 -24.048 42.708 1.00 11.78 226 LYS B O 1
ATOM 3943 N N . VAL B 1 249 ? -15.520 -25.445 40.965 1.00 8.69 227 VAL B N 1
ATOM 3944 C CA . VAL B 1 249 ? -14.056 -25.360 40.827 1.00 7.62 227 VAL B CA 1
ATOM 3945 C C . VAL B 1 249 ? -13.653 -24.781 39.470 1.00 10.90 227 VAL B C 1
ATOM 3946 O O . VAL B 1 249 ? -14.157 -25.186 38.415 1.00 10.90 227 VAL B O 1
ATOM 3950 N N . PHE B 1 250 ? -12.672 -23.867 39.509 1.00 9.10 228 PHE B N 1
ATOM 3951 C CA . PHE B 1 250 ? -11.934 -23.429 38.315 1.00 9.17 228 PHE B CA 1
ATOM 3952 C C . PHE B 1 250 ? -10.461 -23.496 38.656 1.00 10.37 228 PHE B C 1
ATOM 3953 O O . PHE B 1 250 ? -10.075 -23.118 39.782 1.00 9.69 228 PHE B O 1
ATOM 3961 N N . GLY B 1 251 ? -9.640 -23.911 37.685 1.00 9.54 229 GLY B N 1
ATOM 3962 C CA . GLY B 1 251 ? -8.212 -24.064 37.981 1.00 10.27 229 GLY B CA 1
ATOM 3963 C C . GLY B 1 251 ? -7.342 -23.562 36.866 1.00 11.48 229 GLY B C 1
ATOM 3964 O O . GLY B 1 251 ? -7.678 -23.749 35.676 1.00 12.89 229 GLY B O 1
ATOM 3965 N N . ILE B 1 252 ? -6.228 -22.900 37.232 1.00 9.08 230 ILE B N 1
ATOM 3966 C CA . ILE B 1 252 ? -5.182 -22.549 36.253 1.00 11.19 230 ILE B CA 1
ATOM 3967 C C . ILE B 1 252 ? -3.855 -23.113 36.722 1.00 11.46 230 ILE B C 1
ATOM 3968 O O . ILE B 1 252 ? -3.464 -22.895 37.867 1.00 10.57 230 ILE B O 1
ATOM 3973 N N . SER B 1 253 ? -3.164 -23.808 35.819 1.00 9.63 231 SER B N 1
ATOM 3974 C CA . SER B 1 253 ? -1.806 -24.299 36.023 1.00 11.20 231 SER B CA 1
ATOM 3975 C C . SER B 1 253 ? -0.831 -23.418 35.266 1.00 13.94 231 SER B C 1
ATOM 3976 O O . SER B 1 253 ? -0.996 -23.190 34.063 1.00 16.44 231 SER B O 1
ATOM 3979 N N . VAL B 1 254 ? 0.200 -22.930 35.943 1.00 9.40 232 VAL B N 1
ATOM 3980 C CA . VAL B 1 254 ? 1.208 -22.112 35.273 1.00 9.97 232 VAL B CA 1
ATOM 3981 C C . VAL B 1 254 ? 2.380 -23.034 34.907 1.00 10.02 232 VAL B C 1
ATOM 3982 O O . VAL B 1 254 ? 2.950 -23.675 35.789 1.00 10.07 232 VAL B O 1
ATOM 3986 N N . VAL B 1 255 ? 2.711 -23.153 33.614 1.00 9.49 233 VAL B N 1
ATOM 3987 C CA . VAL B 1 255 ? 3.785 -24.050 33.205 1.00 9.62 233 VAL B CA 1
ATOM 3988 C C . VAL B 1 255 ? 5.107 -23.380 33.564 1.00 11.25 233 VAL B C 1
ATOM 3989 O O . VAL B 1 255 ? 5.427 -22.320 33.029 1.00 11.79 233 VAL B O 1
ATOM 3993 N N . THR B 1 256 ? 5.885 -23.981 34.462 1.00 8.64 234 THR B N 1
ATOM 3994 C CA . THR B 1 256 ? 7.099 -23.324 34.939 1.00 9.12 234 THR B CA 1
ATOM 3995 C C . THR B 1 256 ? 8.348 -24.045 34.485 1.00 12.90 234 THR B C 1
ATOM 3996 O O . THR B 1 256 ? 9.453 -23.549 34.755 1.00 13.07 234 THR B O 1
ATOM 4000 N N . ASP B 1 257 ? 8.200 -25.213 33.867 1.00 9.96 235 ASP B N 1
ATOM 4001 C CA . ASP B 1 257 ? 9.360 -25.945 33.356 1.00 11.68 235 ASP B CA 1
ATOM 4002 C C . ASP B 1 257 ? 8.816 -26.988 32.391 1.00 12.59 235 ASP B C 1
ATOM 4003 O O . ASP B 1 257 ? 7.605 -27.281 32.402 1.00 10.43 235 ASP B O 1
ATOM 4008 N N . LEU B 1 258 ? 9.691 -27.494 31.509 1.00 10.62 236 LEU B N 1
ATOM 4009 C CA . LEU B 1 258 ? 9.205 -28.422 30.495 1.00 10.27 236 LEU B CA 1
ATOM 4010 C C . LEU B 1 258 ? 9.615 -29.845 30.832 1.00 14.73 236 LEU B C 1
ATOM 4011 O O . LEU B 1 258 ? 10.793 -30.100 31.129 1.00 18.74 236 LEU B O 1
ATOM 4016 N N . GLY B 1 259 ? 8.654 -30.763 30.811 1.00 10.65 237 GLY B N 1
ATOM 4017 C CA . GLY B 1 259 ? 9.016 -32.161 30.854 1.00 11.90 237 GLY B CA 1
ATOM 4018 C C . GLY B 1 259 ? 8.693 -32.834 29.544 1.00 12.23 237 GLY B C 1
ATOM 4019 O O . GLY B 1 259 ? 7.948 -33.805 29.485 1.00 15.06 237 GLY B O 1
ATOM 4020 N N . VAL B 1 260 ? 9.235 -32.265 28.468 1.00 12.65 238 VAL B N 1
ATOM 4021 C CA . VAL B 1 260 ? 8.969 -32.674 27.104 1.00 12.52 238 VAL B CA 1
ATOM 4022 C C . VAL B 1 260 ? 10.178 -33.443 26.602 1.00 14.27 238 VAL B C 1
ATOM 4023 O O . VAL B 1 260 ? 11.319 -32.985 26.734 1.00 13.79 238 VAL B O 1
ATOM 4027 N N . GLU B 1 261 ? 9.930 -34.607 26.033 1.00 14.91 239 GLU B N 1
ATOM 4028 C CA . GLU B 1 261 ? 11.013 -35.469 25.585 1.00 18.23 239 GLU B CA 1
ATOM 4029 C C . GLU B 1 261 ? 11.919 -34.702 24.625 1.00 14.16 239 GLU B C 1
ATOM 4030 O O . GLU B 1 261 ? 11.422 -34.096 23.662 1.00 14.74 239 GLU B O 1
ATOM 4036 N N . GLY B 1 262 ? 13.224 -34.743 24.860 1.00 15.99 240 GLY B N 1
ATOM 4037 C CA . GLY B 1 262 ? 14.198 -34.079 24.010 1.00 16.16 240 GLY B CA 1
ATOM 4038 C C . GLY B 1 262 ? 14.486 -32.639 24.379 1.00 16.29 240 GLY B C 1
ATOM 4039 O O . GLY B 1 262 ? 15.379 -32.037 23.780 1.00 20.07 240 GLY B O 1
ATOM 4040 N N . LYS B 1 263 ? 13.747 -32.077 25.354 1.00 14.57 241 LYS B N 1
ATOM 4041 C CA . LYS B 1 263 ? 13.864 -30.675 25.748 1.00 13.49 241 LYS B CA 1
ATOM 4042 C C . LYS B 1 263 ? 14.099 -30.596 27.235 1.00 15.00 241 LYS B C 1
ATOM 4043 O O . LYS B 1 263 ? 13.981 -29.510 27.814 1.00 15.73 241 LYS B O 1
ATOM 4049 N N . ILE B 1 264 ? 14.355 -31.710 27.873 1.00 12.17 242 ILE B N 1
ATOM 4050 C CA . ILE B 1 264 ? 14.468 -31.659 29.343 1.00 14.29 242 ILE B CA 1
ATOM 4051 C C . ILE B 1 264 ? 15.824 -31.111 29.783 1.00 14.22 242 ILE B C 1
ATOM 4052 O O . ILE B 1 264 ? 16.886 -31.462 29.241 1.00 16.09 242 ILE B O 1
ATOM 4057 N N . VAL B 1 265 ? 15.784 -30.188 30.764 1.00 12.52 243 VAL B N 1
ATOM 4058 C CA . VAL B 1 265 ? 16.989 -29.599 31.346 1.00 12.34 243 VAL B CA 1
ATOM 4059 C C . VAL B 1 265 ? 16.832 -29.734 32.862 1.00 13.68 243 VAL B C 1
ATOM 4060 O O . VAL B 1 265 ? 15.787 -30.097 33.349 1.00 15.52 243 VAL B O 1
ATOM 4064 N N . GLU B 1 266 ? 17.910 -29.480 33.594 1.00 14.71 244 GLU B N 1
ATOM 4065 C CA . GLU B 1 266 ? 17.809 -29.450 35.053 1.00 14.84 244 GLU B CA 1
ATOM 4066 C C . GLU B 1 266 ? 16.842 -28.350 35.482 1.00 16.07 244 GLU B C 1
ATOM 4067 O O . GLU B 1 266 ? 16.847 -27.241 34.931 1.00 20.29 244 GLU B O 1
ATOM 4073 N N . VAL B 1 267 ? 16.048 -28.635 36.505 1.00 13.46 245 VAL B N 1
ATOM 4074 C CA . VAL B 1 267 ? 15.050 -27.678 36.972 1.00 15.01 245 VAL B CA 1
ATOM 4075 C C . VAL B 1 267 ? 15.290 -27.466 38.464 1.00 16.29 245 VAL B C 1
ATOM 4076 O O . VAL B 1 267 ? 15.861 -28.318 39.140 1.00 15.43 245 VAL B O 1
ATOM 4080 N N . SER B 1 268 ? 14.911 -26.309 38.956 1.00 12.59 246 SER B N 1
ATOM 4081 C CA . SER B 1 268 ? 15.016 -26.052 40.374 1.00 14.30 246 SER B CA 1
ATOM 4082 C C . SER B 1 268 ? 13.770 -25.342 40.825 1.00 13.11 246 SER B C 1
ATOM 4083 O O . SER B 1 268 ? 13.172 -24.579 40.069 1.00 12.89 246 SER B O 1
ATOM 4086 N N . HIS B 1 269 ? 13.437 -25.552 42.104 1.00 11.94 247 HIS B N 1
ATOM 4087 C CA . HIS B 1 269 ? 12.309 -24.868 42.699 1.00 13.69 247 HIS B CA 1
ATOM 4088 C C . HIS B 1 269 ? 12.491 -23.338 42.718 1.00 12.53 247 HIS B C 1
ATOM 4089 O O . HIS B 1 269 ? 11.503 -22.601 42.588 1.00 11.24 247 HIS B O 1
ATOM 4096 N N . GLU B 1 270 ? 13.721 -22.839 42.850 1.00 13.14 248 GLU B N 1
ATOM 4097 C CA . GLU B 1 270 ? 13.934 -21.393 42.783 1.00 13.01 248 GLU B CA 1
ATOM 4098 C C . GLU B 1 270 ? 13.539 -20.859 41.411 1.00 13.86 248 GLU B C 1
ATOM 4099 O O . GLU B 1 270 ? 12.912 -19.782 41.305 1.00 14.87 248 GLU B O 1
ATOM 4105 N N . GLU B 1 271 ? 13.916 -21.575 40.335 1.00 13.96 249 GLU B N 1
ATOM 4106 C CA . GLU B 1 271 ? 13.559 -21.081 39.012 1.00 14.71 249 GLU B CA 1
ATOM 4107 C C . GLU B 1 271 ? 12.072 -21.263 38.770 1.00 14.01 249 GLU B C 1
ATOM 4108 O O . GLU B 1 271 ? 11.459 -20.459 38.064 1.00 16.11 249 GLU B O 1
ATOM 4114 N N . VAL B 1 272 ? 11.479 -22.315 39.320 1.00 11.12 250 VAL B N 1
ATOM 4115 C CA . VAL B 1 272 ? 10.021 -22.487 39.215 1.00 10.85 250 VAL B CA 1
ATOM 4116 C C . VAL B 1 272 ? 9.299 -21.290 39.830 1.00 11.56 250 VAL B C 1
ATOM 4117 O O . VAL B 1 272 ? 8.375 -20.726 39.237 1.00 11.34 250 VAL B O 1
ATOM 4121 N N . GLN B 1 273 ? 9.714 -20.882 41.033 1.00 11.32 251 GLN B N 1
ATOM 4122 C CA . GLN B 1 273 ? 9.078 -19.737 41.660 1.00 11.56 251 GLN B CA 1
ATOM 4123 C C . GLN B 1 273 ? 9.176 -18.492 40.791 1.00 13.45 251 GLN B C 1
ATOM 4124 O O . GLN B 1 273 ? 8.222 -17.703 40.721 1.00 15.43 251 GLN B O 1
ATOM 4130 N N . LYS B 1 274 ? 10.347 -18.260 40.189 1.00 12.00 252 LYS B N 1
ATOM 4131 C CA . LYS B 1 274 ? 10.525 -17.059 39.368 1.00 15.47 252 LYS B CA 1
ATOM 4132 C C . LYS B 1 274 ? 9.613 -17.090 38.162 1.00 14.67 252 LYS B C 1
ATOM 4133 O O . LYS B 1 274 ? 9.037 -16.057 37.783 1.00 15.25 252 LYS B O 1
ATOM 4139 N N . ALA B 1 275 ? 9.485 -18.270 37.527 1.00 11.48 253 ALA B N 1
ATOM 4140 C CA . ALA B 1 275 ? 8.635 -18.369 36.337 1.00 12.53 253 ALA B CA 1
ATOM 4141 C C . ALA B 1 275 ? 7.163 -18.170 36.692 1.00 14.59 253 ALA B C 1
ATOM 4142 O O . ALA B 1 275 ? 6.422 -17.469 35.971 1.00 14.61 253 ALA B O 1
ATOM 4144 N N . ALA B 1 276 ? 6.737 -18.721 37.825 1.00 12.23 254 ALA B N 1
ATOM 4145 C CA . ALA B 1 276 ? 5.345 -18.555 38.250 1.00 11.67 254 ALA B CA 1
ATOM 4146 C C . ALA B 1 276 ? 5.070 -17.092 38.586 1.00 15.32 254 ALA B C 1
ATOM 4147 O O . ALA B 1 276 ? 4.023 -16.538 38.197 1.00 15.31 254 ALA B O 1
ATOM 4149 N N . ASP B 1 277 ? 6.018 -16.437 39.267 1.00 13.53 255 ASP B N 1
ATOM 4150 C CA . ASP B 1 277 ? 5.790 -15.041 39.645 1.00 17.06 255 ASP B CA 1
ATOM 4151 C C . ASP B 1 277 ? 5.641 -14.160 38.415 1.00 16.08 255 ASP B C 1
ATOM 4152 O O . ASP B 1 277 ? 4.861 -13.187 38.408 1.00 16.61 255 ASP B O 1
ATOM 4157 N N . ALA B 1 278 ? 6.427 -14.449 37.371 1.00 15.01 256 ALA B N 1
ATOM 4158 C CA . ALA B 1 278 ? 6.336 -13.633 36.158 1.00 14.85 256 ALA B CA 1
ATOM 4159 C C . ALA B 1 278 ? 4.994 -13.796 35.465 1.00 16.86 256 ALA B C 1
ATOM 4160 O O . ALA B 1 278 ? 4.541 -12.851 34.795 1.00 17.63 256 ALA B O 1
ATOM 4162 N N . ALA B 1 279 ? 4.353 -14.971 35.606 1.00 15.08 257 ALA B N 1
ATOM 4163 C CA . ALA B 1 279 ? 3.071 -15.204 34.937 1.00 13.61 257 ALA B CA 1
ATOM 4164 C C . ALA B 1 279 ? 1.887 -14.744 35.778 1.00 16.71 257 ALA B C 1
ATOM 4165 O O . ALA B 1 279 ? 0.762 -14.650 35.266 1.00 15.18 257 ALA B O 1
ATOM 4167 N N . GLN B 1 280 ? 2.105 -14.511 37.069 1.00 14.82 258 GLN B N 1
ATOM 4168 C CA . GLN B 1 280 ? 1.002 -14.226 37.972 1.00 14.95 258 GLN B CA 1
ATOM 4169 C C . GLN B 1 280 ? 0.115 -13.070 37.518 1.00 16.28 258 GLN B C 1
ATOM 4170 O O . GLN B 1 280 ? -1.118 -13.204 37.617 1.00 16.36 258 GLN B O 1
ATOM 4176 N N . PRO B 1 281 ? 0.636 -11.925 37.068 1.00 15.60 259 PRO B N 1
ATOM 4177 C CA . PRO B 1 281 ? -0.280 -10.822 36.699 1.00 16.05 259 PRO B CA 1
ATOM 4178 C C . PRO B 1 281 ? -1.335 -11.214 35.681 1.00 18.96 259 PRO B C 1
ATOM 4179 O O . PRO B 1 281 ? -2.493 -10.810 35.839 1.00 17.72 259 PRO B O 1
ATOM 4183 N N . LYS B 1 282 ? -0.992 -12.010 34.670 1.00 15.82 260 LYS B N 1
ATOM 4184 C CA . LYS B 1 282 ? -2.021 -12.395 33.701 1.00 18.12 260 LYS B CA 1
ATOM 4185 C C . LYS B 1 282 ? -3.017 -13.360 34.310 1.00 14.98 260 LYS B C 1
ATOM 4186 O O . LYS B 1 282 ? -4.223 -13.287 34.004 1.00 16.14 260 LYS B O 1
ATOM 4192 N N . MET B 1 283 ? -2.539 -14.308 35.121 1.00 12.25 261 MET B N 1
ATOM 4193 C CA . MET B 1 283 ? -3.470 -15.204 35.820 1.00 14.00 261 MET B CA 1
ATOM 4194 C C . MET B 1 283 ? -4.454 -14.382 36.656 1.00 17.67 261 MET B C 1
ATOM 4195 O O . MET B 1 283 ? -5.685 -14.613 36.638 1.00 14.75 261 MET B O 1
ATOM 4200 N N . THR B 1 284 ? -3.922 -13.396 37.389 1.00 13.85 262 THR B N 1
ATOM 4201 C CA . THR B 1 284 ? -4.767 -12.600 38.276 1.00 14.48 262 THR B CA 1
ATOM 4202 C C . THR B 1 284 ? -5.796 -11.770 37.496 1.00 15.28 262 THR B C 1
ATOM 4203 O O . THR B 1 284 ? -6.932 -11.606 37.938 1.00 14.59 262 THR B O 1
ATOM 4207 N N . THR B 1 285 ? -5.411 -11.198 36.368 1.00 14.84 263 THR B N 1
ATOM 4208 C CA . THR B 1 285 ? -6.401 -10.540 35.533 1.00 14.84 263 THR B CA 1
ATOM 4209 C C . THR B 1 285 ? -7.581 -11.456 35.190 1.00 16.20 263 THR B C 1
ATOM 4210 O O . THR B 1 285 ? -8.748 -11.023 35.292 1.00 16.43 263 THR B O 1
ATOM 4214 N N . ILE B 1 286 ? -7.305 -12.685 34.702 1.00 14.87 264 ILE B N 1
ATOM 4215 C CA . ILE B 1 286 ? -8.412 -13.588 34.375 1.00 13.15 264 ILE B CA 1
ATOM 4216 C C . ILE B 1 286 ? -9.265 -13.877 35.625 1.00 15.29 264 ILE B C 1
ATOM 4217 O O . ILE B 1 286 ? -10.499 -13.796 35.595 1.00 14.52 264 ILE B O 1
ATOM 4222 N N . MET B 1 287 ? -8.617 -14.207 36.744 1.00 12.89 265 MET B N 1
ATOM 4223 C CA . MET B 1 287 ? -9.381 -14.553 37.956 1.00 14.59 265 MET B CA 1
ATOM 4224 C C . MET B 1 287 ? -10.199 -13.357 38.459 1.00 15.13 265 MET B C 1
ATOM 4225 O O . MET B 1 287 ? -11.356 -13.512 38.891 1.00 15.56 265 MET B O 1
ATOM 4230 N N . ARG B 1 288 ? -9.599 -12.161 38.492 1.00 14.41 266 ARG B N 1
ATOM 4231 C CA . ARG B 1 288 ? -10.336 -10.984 38.949 1.00 16.55 266 ARG B CA 1
ATOM 4232 C C . ARG B 1 288 ? -11.568 -10.742 38.089 1.00 16.09 266 ARG B C 1
ATOM 4233 O O . ARG B 1 288 ? -12.671 -10.474 38.603 1.00 16.52 266 ARG B O 1
ATOM 4241 N N . GLU B 1 289 ? -11.390 -10.847 36.761 1.00 15.71 267 GLU B N 1
ATOM 4242 C CA . GLU B 1 289 ? -12.524 -10.615 35.877 1.00 16.65 267 GLU B CA 1
ATOM 4243 C C . GLU B 1 289 ? -13.588 -11.683 36.031 1.00 16.92 267 GLU B C 1
ATOM 4244 O O . GLU B 1 289 ? -14.782 -11.366 35.944 1.00 16.57 267 GLU B O 1
ATOM 4250 N N . LEU B 1 290 ? -13.180 -12.960 36.244 1.00 14.89 268 LEU B N 1
ATOM 4251 C CA A LEU B 1 290 ? -14.168 -14.005 36.426 0.55 15.37 268 LEU B CA 1
ATOM 4252 C CA B LEU B 1 290 ? -14.172 -14.014 36.454 0.45 15.40 268 LEU B CA 1
ATOM 4253 C C . LEU B 1 290 ? -15.007 -13.727 37.669 1.00 17.24 268 LEU B C 1
ATOM 4254 O O . LEU B 1 290 ? -16.237 -13.822 37.624 1.00 19.99 268 LEU B O 1
ATOM 4263 N N . ILE B 1 291 ? -14.356 -13.312 38.753 1.00 15.33 269 ILE B N 1
ATOM 4264 C CA . ILE B 1 291 ? -15.082 -12.969 39.979 1.00 18.55 269 ILE B CA 1
ATOM 4265 C C . ILE B 1 291 ? -15.975 -11.733 39.795 1.00 20.28 269 ILE B C 1
ATOM 4266 O O . ILE B 1 291 ? -17.106 -11.686 40.303 1.00 23.69 269 ILE B O 1
ATOM 4271 N N . ASN B 1 292 ? -15.523 -10.730 39.056 1.00 19.17 270 ASN B N 1
ATOM 4272 C CA . ASN B 1 292 ? -16.320 -9.510 39.002 1.00 22.19 270 ASN B CA 1
ATOM 4273 C C . ASN B 1 292 ? -17.395 -9.494 37.954 1.00 25.52 270 ASN B C 1
ATOM 4274 O O . ASN B 1 292 ? -18.403 -8.811 38.153 1.00 27.06 270 ASN B O 1
ATOM 4279 N N . ARG B 1 293 ? -17.274 -10.281 36.917 1.00 22.78 271 ARG B N 1
ATOM 4280 C CA . ARG B 1 293 ? -18.350 -10.281 35.928 1.00 27.47 271 ARG B CA 1
ATOM 4281 C C . ARG B 1 293 ? -19.501 -11.177 36.343 1.00 34.33 271 ARG B C 1
ATOM 4282 O O . ARG B 1 293 ? -20.573 -11.088 35.737 1.00 39.78 271 ARG B O 1
ATOM 4290 N N . ALA B 1 294 ? -19.299 -12.019 37.365 1.00 39.91 272 ALA B N 1
ATOM 4291 C CA . ALA B 1 294 ? -20.364 -12.811 38.012 1.00 47.56 272 ALA B CA 1
ATOM 4292 C C . ALA B 1 294 ? -21.127 -12.025 39.096 1.00 49.83 272 ALA B C 1
ATOM 4293 O O . ALA B 1 294 ? -21.227 -10.785 39.066 1.00 50.12 272 ALA B O 1
#

Foldseek 3Di:
DVLVVVVVVLVVQLVQQLVVVVVVDDDQAQEEEEAEALQLCLLVQFPPKDKDFQVRGPLADAAPDPRQRGIWMWGDLQNGTYIYRRGFDFVLVVDALLRRQSVLSNVLVSNHQAYEYEYAWAFAPVVDDQLAKEKEFEEAEAEPHANQPTDHPPVFDNDFDRPGLAPPVLVVLLVVLCVVVVNDHHYAYEYAYRDDDDDDLVVSVVCVVVGGGIYYHDDVSNSVVCSRSNHHYIYIYGHQHYSYPPPHDDDDSVSSSVSSNVNNVVVSSSVSVSVVVD/DLVVLVVQLVQQLVVVVVVDDDQAQEEEEAEALQLCLLVQFPPKDKDFQVVTPLADAADDPRQRRIWIWGDLVNGTYIYRRGADFVLVVDALLRRQSVLSSSLVSNHQAYEYEYEWAFAAVVDDALAKEKEFEEAEAEPHANQPDDHPPVFDNDFDRPGLAPPVLVVLLVVLCVVVVNDHHYAYEYAYQDDPDDDLVVSVVCVVVGGGIYYGDDVRNSVVCRRSNHHYIYMYGHQHYSYPPRHDDDDSVSSSVSNNVNNVVVSSSVSCSVVVD